Protein AF-A0A2V9S7G9-F1 (afdb_monomer_lite)

Structure (mmCIF, N/CA/C/O backbone):
data_AF-A0A2V9S7G9-F1
#
_entry.id   AF-A0A2V9S7G9-F1
#
loop_
_atom_site.group_PDB
_atom_site.id
_atom_site.type_symbol
_atom_site.label_atom_id
_atom_site.label_alt_id
_atom_site.label_comp_id
_atom_site.label_asym_id
_atom_site.label_entity_id
_atom_site.label_seq_id
_atom_site.pdbx_PDB_ins_code
_atom_site.Cartn_x
_atom_site.Cartn_y
_atom_site.Cartn_z
_atom_site.occupancy
_atom_site.B_iso_or_equiv
_atom_site.auth_seq_id
_atom_site.auth_comp_id
_atom_site.auth_asym_id
_atom_site.auth_atom_id
_atom_site.pdbx_PDB_model_num
ATOM 1 N N . GLU A 1 1 ? 4.880 -32.134 -18.375 1.00 62.53 1 GLU A N 1
ATOM 2 C CA . GLU A 1 1 ? 4.386 -30.963 -19.130 1.00 62.53 1 GLU A CA 1
ATOM 3 C C . GLU A 1 1 ? 4.953 -29.686 -18.519 1.00 62.53 1 GLU A C 1
ATOM 5 O O . GLU A 1 1 ? 5.343 -29.713 -17.354 1.00 62.53 1 GLU A O 1
ATOM 10 N N . TYR A 1 2 ? 5.087 -28.611 -19.299 1.00 68.75 2 TYR A N 1
ATOM 11 C CA . TYR A 1 2 ? 5.569 -27.318 -18.802 1.00 68.75 2 TYR A CA 1
ATOM 12 C C . TYR A 1 2 ? 4.401 -26.514 -18.215 1.00 68.75 2 TYR A C 1
ATOM 14 O O . TYR A 1 2 ? 3.327 -26.482 -18.812 1.00 68.75 2 TYR A O 1
ATOM 22 N N . ASN A 1 3 ? 4.632 -25.828 -17.090 1.00 79.62 3 ASN A N 1
ATOM 23 C CA . ASN A 1 3 ? 3.613 -25.000 -16.421 1.00 79.62 3 ASN A CA 1
ATOM 24 C C . ASN A 1 3 ? 3.868 -23.489 -16.535 1.00 79.62 3 ASN A C 1
ATOM 26 O O . ASN A 1 3 ? 3.067 -22.678 -16.076 1.00 79.62 3 ASN A O 1
ATOM 30 N N . ILE A 1 4 ? 4.994 -23.104 -17.138 1.00 86.56 4 ILE A N 1
ATOM 31 C CA . ILE A 1 4 ? 5.399 -21.713 -17.329 1.00 86.56 4 ILE A CA 1
ATOM 32 C C . ILE A 1 4 ? 6.191 -21.573 -18.630 1.00 86.56 4 ILE A C 1
ATOM 34 O O . ILE A 1 4 ? 6.988 -22.451 -18.967 1.00 86.56 4 ILE A O 1
ATOM 38 N N . VAL A 1 5 ? 5.982 -20.472 -19.350 1.00 89.88 5 VAL A N 1
ATOM 39 C CA . VAL A 1 5 ? 6.767 -20.091 -20.531 1.00 89.88 5 VAL A CA 1
ATOM 40 C C . VAL A 1 5 ? 7.162 -18.620 -20.436 1.00 89.88 5 VAL A C 1
ATOM 42 O O . VAL A 1 5 ? 6.382 -17.787 -19.972 1.00 89.88 5 VAL A O 1
ATOM 45 N N . ARG A 1 6 ? 8.385 -18.312 -20.871 1.00 91.88 6 ARG A N 1
ATOM 46 C CA . ARG A 1 6 ? 8.912 -16.950 -20.986 1.00 91.88 6 ARG A CA 1
ATOM 47 C C . ARG A 1 6 ? 9.030 -16.588 -22.461 1.00 91.88 6 ARG A C 1
ATOM 49 O O . ARG A 1 6 ? 9.593 -17.353 -23.241 1.00 91.88 6 ARG A O 1
ATOM 56 N N . LEU A 1 7 ? 8.505 -15.429 -22.823 1.00 89.50 7 LEU A N 1
ATOM 57 C CA . LEU A 1 7 ? 8.557 -14.851 -24.158 1.00 89.50 7 LEU A CA 1
ATOM 58 C C . LEU A 1 7 ? 9.342 -13.548 -24.065 1.00 89.50 7 LEU A C 1
ATOM 60 O O . LEU A 1 7 ? 8.926 -12.642 -23.353 1.00 89.50 7 LEU A O 1
ATOM 64 N N . ASN A 1 8 ? 10.449 -13.448 -24.790 1.00 90.44 8 ASN A N 1
ATOM 65 C CA . ASN A 1 8 ? 11.248 -12.232 -24.862 1.00 90.44 8 ASN A CA 1
ATOM 66 C C . ASN A 1 8 ? 11.340 -11.783 -26.320 1.00 90.44 8 ASN A C 1
ATOM 68 O O . ASN A 1 8 ? 11.652 -12.596 -27.192 1.00 90.44 8 ASN A O 1
ATOM 72 N N . GLY A 1 9 ? 11.036 -10.517 -26.591 1.00 86.44 9 GLY A N 1
ATOM 73 C CA . GLY A 1 9 ? 11.114 -9.979 -27.944 1.00 86.44 9 GLY A CA 1
ATOM 74 C C . GLY A 1 9 ? 10.253 -8.743 -28.158 1.00 86.44 9 GLY A C 1
ATOM 75 O O . GLY A 1 9 ? 10.001 -7.969 -27.241 1.00 86.44 9 GLY A O 1
ATOM 76 N N . THR A 1 10 ? 9.815 -8.558 -29.399 1.00 80.12 10 THR A N 1
ATOM 77 C CA . THR A 1 10 ? 8.958 -7.452 -29.842 1.00 80.12 10 THR A CA 1
ATOM 78 C C . THR A 1 10 ? 7.875 -7.983 -30.789 1.00 80.12 10 THR A C 1
ATOM 80 O O . THR A 1 10 ? 7.996 -9.098 -31.306 1.00 80.12 10 THR A O 1
ATOM 83 N N . TYR A 1 11 ? 6.794 -7.229 -31.002 1.00 70.00 11 TYR A N 1
ATOM 84 C CA . TYR A 1 11 ? 5.688 -7.655 -31.866 1.00 70.00 11 TYR A CA 1
ATOM 85 C C . TYR A 1 11 ? 6.054 -7.517 -33.354 1.00 70.00 11 TYR A C 1
ATOM 87 O O . TYR A 1 11 ? 6.508 -6.466 -33.803 1.00 70.00 11 TYR A O 1
ATOM 95 N N . ALA A 1 12 ? 5.848 -8.578 -34.142 1.00 66.50 12 ALA A N 1
ATOM 96 C CA . ALA A 1 12 ? 6.227 -8.617 -35.554 1.00 66.50 12 ALA A CA 1
ATOM 97 C C . ALA A 1 12 ? 5.113 -8.115 -36.486 1.00 66.50 12 ALA A C 1
ATOM 99 O O . ALA A 1 12 ? 4.269 -8.851 -36.984 1.00 66.50 12 ALA A O 1
ATOM 100 N N . THR A 1 13 ? 5.147 -6.826 -36.752 1.00 57.75 13 THR A N 1
ATOM 101 C CA . THR A 1 13 ? 5.122 -6.152 -38.060 1.00 57.75 13 THR A CA 1
ATOM 102 C C . THR A 1 13 ? 5.370 -4.711 -37.664 1.00 57.75 13 THR A C 1
ATOM 104 O O . THR A 1 13 ? 4.805 -4.270 -36.672 1.00 57.75 13 THR A O 1
ATOM 107 N N . ARG A 1 14 ? 6.249 -3.992 -38.360 1.00 59.88 14 ARG A N 1
ATOM 108 C CA . ARG A 1 14 ? 6.517 -2.580 -38.070 1.00 59.88 14 ARG A CA 1
ATOM 109 C C . ARG A 1 14 ? 5.707 -1.728 -39.047 1.00 59.88 14 ARG A C 1
ATOM 111 O O . ARG A 1 14 ? 6.259 -1.384 -40.096 1.00 59.88 14 ARG A O 1
ATOM 118 N N . PRO A 1 15 ? 4.416 -1.409 -38.804 1.00 63.97 15 PRO A N 1
ATOM 119 C CA . PRO A 1 15 ? 3.785 -0.315 -39.510 1.00 63.97 15 PRO A CA 1
ATOM 120 C C . PRO A 1 15 ? 4.697 0.911 -39.490 1.00 63.97 15 PRO A C 1
ATOM 122 O O . PRO A 1 15 ? 5.385 1.203 -38.508 1.00 63.97 15 PRO A O 1
ATOM 125 N N . LYS A 1 16 ? 4.755 1.613 -40.621 1.00 64.56 16 LYS A N 1
ATOM 126 C CA . LYS A 1 16 ? 5.450 2.898 -40.674 1.00 64.56 16 LYS A CA 1
ATOM 127 C C . LYS A 1 16 ? 4.784 3.830 -39.654 1.00 64.56 16 LYS A C 1
ATOM 129 O O . LYS A 1 16 ? 3.563 3.943 -39.657 1.00 64.56 16 LYS A O 1
ATOM 134 N N . ASN A 1 17 ? 5.596 4.500 -38.835 1.00 66.94 17 ASN A N 1
ATOM 135 C CA . ASN A 1 17 ? 5.190 5.501 -37.837 1.00 66.94 17 ASN A CA 1
ATOM 136 C C . ASN A 1 17 ? 4.472 4.984 -36.573 1.00 66.94 17 ASN A C 1
ATOM 138 O O . ASN A 1 17 ? 3.795 5.772 -35.922 1.00 66.94 17 ASN A O 1
ATOM 142 N N . SER A 1 18 ? 4.608 3.710 -36.196 1.00 64.38 18 SER A N 1
ATOM 143 C CA . SER A 1 18 ? 4.144 3.237 -34.882 1.00 64.38 18 SER A CA 1
ATOM 144 C C . SER A 1 18 ? 5.297 3.052 -33.894 1.00 64.38 18 SER A C 1
ATOM 146 O O . SER A 1 18 ? 6.396 2.639 -34.274 1.00 64.38 18 SER A O 1
ATOM 148 N N . GLU A 1 19 ? 5.024 3.354 -32.627 1.00 64.19 19 GLU A N 1
ATOM 149 C CA . GLU A 1 19 ? 5.900 3.058 -31.495 1.00 64.19 19 GLU A CA 1
ATOM 150 C C . GLU A 1 19 ? 5.822 1.562 -31.158 1.00 64.19 19 GLU A C 1
ATOM 152 O O . GLU A 1 19 ? 4.750 0.956 -31.203 1.00 64.19 19 GLU A O 1
ATOM 157 N N . PHE A 1 20 ? 6.965 0.962 -30.833 1.00 72.31 20 PHE A N 1
ATOM 158 C CA . PHE A 1 20 ? 7.065 -0.407 -30.334 1.00 72.31 20 PHE A CA 1
ATOM 159 C C . PHE A 1 20 ? 7.944 -0.400 -29.101 1.00 72.31 20 PHE A C 1
ATOM 161 O O . PHE A 1 20 ? 8.762 0.495 -28.930 1.00 72.31 20 PHE A O 1
ATOM 168 N N . PHE A 1 21 ? 7.775 -1.416 -28.272 1.00 76.31 21 PHE A N 1
ATOM 169 C CA . PHE A 1 21 ? 8.611 -1.629 -27.106 1.00 76.31 21 PHE A CA 1
ATOM 170 C C . PHE A 1 21 ? 9.072 -3.077 -27.060 1.00 76.31 21 PHE A C 1
ATOM 172 O O . PHE A 1 21 ? 8.410 -3.990 -27.581 1.00 76.31 21 PHE A O 1
ATOM 179 N N . HIS A 1 22 ? 10.218 -3.287 -26.427 1.00 87.94 22 HIS A N 1
ATOM 180 C CA . HIS A 1 22 ? 10.659 -4.617 -26.054 1.00 87.94 22 HIS A CA 1
ATOM 181 C C . HIS A 1 22 ? 9.822 -5.114 -24.881 1.00 87.94 22 HIS A C 1
ATOM 183 O O . HIS A 1 22 ? 9.494 -4.353 -23.972 1.00 87.94 22 HIS A O 1
ATOM 189 N N . MET A 1 23 ? 9.471 -6.399 -24.901 1.00 90.38 23 MET A N 1
ATOM 190 C CA . MET A 1 23 ? 8.734 -7.036 -23.818 1.00 90.38 23 MET A CA 1
ATOM 191 C C . MET A 1 23 ? 9.376 -8.349 -23.378 1.00 90.38 23 MET A C 1
ATOM 193 O O . MET A 1 23 ? 9.904 -9.122 -24.182 1.00 90.38 23 MET A O 1
ATOM 197 N N . ASP A 1 24 ? 9.263 -8.616 -22.084 1.00 92.56 24 ASP A N 1
ATOM 198 C CA . ASP A 1 24 ? 9.551 -9.889 -21.443 1.00 92.56 24 ASP A CA 1
ATOM 199 C C . ASP A 1 24 ? 8.299 -10.354 -20.690 1.00 92.56 24 ASP A C 1
ATOM 201 O O . ASP A 1 24 ? 7.906 -9.775 -19.676 1.00 92.56 24 ASP A O 1
ATOM 205 N N . SER A 1 25 ? 7.627 -11.371 -21.227 1.00 92.06 25 SER A N 1
ATOM 206 C CA . SER A 1 25 ? 6.336 -11.861 -20.749 1.00 92.06 25 SER A CA 1
ATOM 207 C C . SER A 1 25 ? 6.447 -13.279 -20.205 1.00 92.06 25 SER A C 1
ATOM 209 O O . SER A 1 25 ? 6.909 -14.196 -20.882 1.00 92.06 25 SER A O 1
ATOM 211 N N . TRP A 1 26 ? 5.944 -13.470 -18.992 1.00 92.12 26 TRP A N 1
ATOM 212 C CA . TRP A 1 26 ? 5.777 -14.767 -18.354 1.00 92.12 26 TRP A CA 1
ATOM 213 C C . TRP A 1 26 ? 4.311 -15.189 -18.437 1.00 92.12 26 TRP A C 1
ATOM 215 O O . TRP A 1 26 ? 3.419 -14.487 -17.944 1.00 92.12 26 TRP A O 1
ATOM 225 N N . ARG A 1 27 ? 4.065 -16.354 -19.044 1.00 91.06 27 ARG A N 1
ATOM 226 C CA . ARG A 1 27 ? 2.737 -16.971 -19.128 1.00 91.06 27 ARG A CA 1
ATOM 227 C C . ARG A 1 27 ? 2.682 -18.248 -18.307 1.00 91.06 27 ARG A C 1
ATOM 229 O O . ARG A 1 27 ? 3.619 -19.046 -18.332 1.00 91.06 27 ARG A O 1
ATOM 236 N N . LEU A 1 28 ? 1.572 -18.434 -17.609 1.00 88.62 28 LEU A N 1
ATOM 237 C CA . LEU A 1 28 ? 1.321 -19.551 -16.711 1.00 88.62 28 LEU A CA 1
ATOM 238 C C . LEU A 1 28 ? 0.267 -20.475 -17.326 1.00 88.62 28 LEU A C 1
ATOM 240 O O . LEU A 1 28 ? -0.741 -20.010 -17.859 1.00 88.62 28 LEU A O 1
ATOM 244 N N . ASN A 1 29 ? 0.504 -21.781 -17.244 1.00 84.94 29 ASN A N 1
ATOM 245 C CA . ASN A 1 29 ? -0.485 -22.802 -17.579 1.00 84.94 29 ASN A CA 1
ATOM 246 C C . ASN A 1 29 ? -1.277 -23.123 -16.305 1.00 84.94 29 ASN A C 1
ATOM 248 O O . ASN A 1 29 ? -0.891 -23.997 -15.529 1.00 84.94 29 ASN A O 1
ATOM 252 N N . LEU A 1 30 ? -2.302 -22.314 -16.028 1.00 74.50 30 LEU A N 1
ATOM 253 C CA . LEU A 1 30 ? -3.080 -22.394 -14.784 1.00 74.50 30 LEU A CA 1
ATOM 254 C C . LEU A 1 30 ? -4.239 -23.398 -14.893 1.00 74.50 30 LEU A C 1
ATOM 256 O O . LEU A 1 30 ? -4.634 -23.982 -13.886 1.00 74.50 30 LEU A O 1
ATOM 260 N N . ILE A 1 31 ? -4.714 -23.651 -16.118 1.00 76.81 31 ILE A N 1
ATOM 261 C CA . ILE A 1 31 ? -5.686 -24.694 -16.468 1.00 76.81 31 ILE A CA 1
ATOM 262 C C . ILE A 1 31 ? -5.227 -25.427 -17.736 1.00 76.81 31 ILE A C 1
ATOM 264 O O . ILE A 1 31 ? -4.676 -24.779 -18.631 1.00 76.81 31 ILE A O 1
ATOM 268 N N . PRO A 1 32 ? -5.476 -26.746 -17.859 1.00 79.56 32 PRO A N 1
ATOM 269 C CA . PRO A 1 32 ? -5.021 -27.528 -19.005 1.00 79.56 32 PRO A CA 1
ATOM 270 C C . PRO A 1 32 ? -5.396 -26.889 -20.348 1.00 79.56 32 PRO A C 1
ATOM 272 O O . PRO A 1 32 ? -6.565 -26.639 -20.629 1.00 79.56 32 PRO A O 1
ATOM 275 N N . GLY A 1 33 ? -4.389 -26.637 -21.185 1.00 80.44 33 GLY A N 1
ATOM 276 C CA . GLY A 1 33 ? -4.569 -26.112 -22.540 1.00 80.44 33 GLY A CA 1
ATOM 277 C C . GLY A 1 33 ? -4.603 -24.584 -22.667 1.00 80.44 33 GLY A C 1
ATOM 278 O O . GLY A 1 33 ? -4.588 -24.100 -23.798 1.00 80.44 33 GLY A O 1
ATOM 279 N N . TYR A 1 34 ? -4.571 -23.816 -21.569 1.00 82.56 34 TYR A N 1
ATOM 280 C CA . TYR A 1 34 ? -4.593 -22.348 -21.623 1.00 82.56 34 TYR A CA 1
ATOM 281 C C . TYR A 1 34 ? -3.342 -21.713 -21.011 1.00 82.56 34 TYR A C 1
ATOM 283 O O . TYR A 1 34 ? -3.012 -21.911 -19.844 1.00 82.56 34 TYR A O 1
ATOM 291 N N . TRP A 1 35 ? -2.680 -20.869 -21.805 1.00 87.88 35 TRP A N 1
ATOM 292 C CA . TRP A 1 35 ? -1.496 -20.108 -21.405 1.00 87.88 35 TRP A CA 1
ATOM 293 C C . TRP A 1 35 ? -1.844 -18.645 -21.158 1.00 87.88 35 TRP A C 1
ATOM 295 O O . TRP A 1 35 ? -1.949 -17.846 -22.096 1.00 87.88 35 TRP A O 1
ATOM 305 N N . LEU A 1 36 ? -1.985 -18.293 -19.886 1.00 89.88 36 LEU A N 1
ATOM 306 C CA . LEU A 1 36 ? -2.453 -16.983 -19.450 1.00 89.88 36 LEU A CA 1
ATOM 307 C C . LEU A 1 36 ? -1.267 -16.070 -19.097 1.00 89.88 36 LEU A C 1
ATOM 309 O O . LEU A 1 36 ? -0.348 -16.512 -18.404 1.00 89.88 36 LEU A O 1
ATOM 313 N N . PRO A 1 37 ? -1.228 -14.811 -19.569 1.00 90.75 37 PRO A N 1
ATOM 314 C CA . PRO A 1 37 ? -0.189 -13.864 -19.172 1.00 90.75 37 PRO A CA 1
ATOM 315 C C . PRO A 1 37 ? -0.335 -13.482 -17.696 1.00 90.75 37 PRO A C 1
ATOM 317 O O . PRO A 1 37 ? -1.432 -13.181 -17.244 1.00 90.75 37 PRO A O 1
ATOM 320 N N . ALA A 1 38 ? 0.765 -13.464 -16.946 1.00 90.62 38 ALA A N 1
ATOM 321 C CA . ALA A 1 38 ? 0.744 -13.078 -15.531 1.00 90.62 38 ALA A CA 1
ATOM 322 C C . ALA A 1 38 ? 1.635 -11.865 -15.249 1.00 90.62 38 ALA A C 1
ATOM 324 O O . ALA A 1 38 ? 1.236 -10.941 -14.540 1.00 90.62 38 ALA A O 1
ATOM 325 N N . TYR A 1 39 ? 2.834 -11.854 -15.833 1.00 90.81 39 TYR A N 1
ATOM 326 C CA . TYR A 1 39 ? 3.834 -10.815 -15.609 1.00 90.81 39 TYR A CA 1
ATOM 327 C C . TYR A 1 39 ? 4.402 -10.364 -16.951 1.00 90.81 39 TYR A C 1
ATOM 329 O O . TYR A 1 39 ? 4.847 -11.198 -17.739 1.00 90.81 39 TYR A O 1
ATOM 337 N N . ILE A 1 40 ? 4.379 -9.064 -17.222 1.00 92.62 40 ILE A N 1
ATOM 338 C CA . ILE A 1 40 ? 4.933 -8.481 -18.446 1.00 92.62 40 ILE A CA 1
ATOM 339 C C . ILE A 1 40 ? 5.796 -7.295 -18.042 1.00 92.62 40 ILE A C 1
ATOM 341 O O . ILE A 1 40 ? 5.311 -6.358 -17.413 1.00 92.62 40 ILE A O 1
ATOM 345 N N . TYR A 1 41 ? 7.072 -7.353 -18.385 1.00 93.56 41 TYR A N 1
ATOM 346 C CA . TYR A 1 41 ? 7.965 -6.211 -18.313 1.00 93.56 41 TYR A CA 1
ATOM 347 C C . TYR A 1 41 ? 8.119 -5.624 -19.712 1.00 93.56 41 TYR A C 1
ATOM 349 O O . TYR A 1 41 ? 8.317 -6.385 -20.658 1.00 93.56 41 TYR A O 1
ATOM 357 N N . SER A 1 42 ? 8.046 -4.303 -19.830 1.00 92.00 42 SER A N 1
ATOM 358 C CA . SER A 1 42 ? 8.318 -3.589 -21.077 1.00 92.00 42 SER A CA 1
ATOM 359 C C . SER A 1 42 ? 9.355 -2.501 -20.847 1.00 92.00 42 SER A C 1
ATOM 361 O O . SER A 1 42 ? 9.322 -1.827 -19.818 1.00 92.00 42 SER A O 1
ATOM 363 N N . GLU A 1 43 ? 10.251 -2.314 -21.807 1.00 88.62 43 GLU A N 1
ATOM 364 C CA . GLU A 1 43 ? 11.288 -1.282 -21.764 1.00 88.62 43 GLU A CA 1
ATOM 365 C C . GLU A 1 43 ? 11.576 -0.777 -23.176 1.00 88.62 43 GLU A C 1
ATOM 367 O O . GLU A 1 43 ? 11.573 -1.558 -24.130 1.00 88.62 43 GLU A O 1
ATOM 372 N N . GLU A 1 44 ? 11.807 0.526 -23.295 1.00 86.81 44 GLU A N 1
ATOM 373 C CA . GLU A 1 44 ? 12.238 1.187 -24.527 1.00 86.81 44 GLU A CA 1
ATOM 374 C C . GLU A 1 44 ? 13.142 2.377 -24.176 1.00 86.81 44 GLU A C 1
ATOM 376 O O . GLU A 1 44 ? 12.901 3.052 -23.170 1.00 86.81 44 GLU A O 1
ATOM 381 N N . GLY A 1 45 ? 14.148 2.643 -25.013 1.00 76.88 45 GLY A N 1
ATOM 382 C CA . GLY A 1 45 ? 15.119 3.733 -24.851 1.00 76.88 45 GLY A CA 1
ATOM 383 C C . GLY A 1 45 ? 16.402 3.350 -24.099 1.00 76.88 45 GLY A C 1
ATOM 384 O O . GLY A 1 45 ? 16.475 2.333 -23.410 1.00 76.88 45 GLY A O 1
ATOM 385 N N . ASP A 1 46 ? 17.438 4.173 -24.248 1.00 74.75 46 ASP A N 1
ATOM 386 C CA . ASP A 1 46 ? 18.728 4.063 -23.575 1.00 74.75 46 ASP A CA 1
ATOM 387 C C . ASP A 1 46 ? 18.752 4.923 -22.301 1.00 74.75 46 ASP A C 1
ATOM 389 O O . ASP A 1 46 ? 18.528 6.134 -22.306 1.00 74.75 46 ASP A O 1
ATOM 393 N N . PHE A 1 47 ? 19.067 4.276 -21.180 1.00 74.75 47 PHE A N 1
ATOM 394 C CA . PHE A 1 47 ? 19.203 4.904 -19.864 1.00 74.75 47 PHE A CA 1
ATOM 395 C C . PHE A 1 47 ? 20.667 5.241 -19.525 1.00 74.75 47 PHE A C 1
ATOM 397 O O . PHE A 1 47 ? 21.019 5.377 -18.346 1.00 74.75 47 PHE A O 1
ATOM 404 N N . SER A 1 48 ? 21.548 5.292 -20.527 1.00 73.81 48 SER A N 1
ATOM 405 C CA . SER A 1 48 ? 22.950 5.678 -20.388 1.00 73.81 48 SER A CA 1
ATOM 406 C C . SER A 1 48 ? 23.138 7.202 -20.351 1.00 73.81 48 SER A C 1
ATOM 408 O O . SER A 1 48 ? 22.314 7.991 -20.820 1.00 73.81 48 SER A O 1
ATOM 410 N N . TYR A 1 49 ? 24.239 7.647 -19.741 1.00 68.69 49 TYR A N 1
ATOM 411 C CA . TYR A 1 49 ? 24.559 9.070 -19.662 1.00 68.69 49 TYR A CA 1
ATOM 412 C C . TYR A 1 49 ? 24.838 9.638 -21.062 1.00 68.69 49 TYR A C 1
ATOM 414 O O . TYR A 1 49 ? 25.755 9.187 -21.744 1.00 68.69 49 TYR A O 1
ATOM 422 N N . GLY A 1 50 ? 24.078 10.661 -21.465 1.00 68.38 50 GLY A N 1
ATOM 423 C CA . GLY A 1 50 ? 24.210 11.304 -22.777 1.00 68.38 50 GLY A CA 1
ATOM 424 C C . GLY A 1 50 ? 23.323 10.712 -23.877 1.00 68.38 50 GLY A C 1
ATOM 425 O O . GLY A 1 50 ? 23.413 11.175 -25.018 1.00 68.38 50 GLY A O 1
ATOM 426 N N . ALA A 1 51 ? 22.459 9.742 -23.550 1.00 72.69 51 ALA A N 1
ATOM 427 C CA . ALA A 1 51 ? 21.426 9.255 -24.456 1.00 72.69 51 ALA A CA 1
ATOM 428 C C . ALA A 1 51 ? 20.507 10.405 -24.910 1.00 72.69 51 ALA A C 1
ATOM 430 O O . ALA A 1 51 ? 20.156 11.296 -24.133 1.00 72.69 51 ALA A O 1
ATOM 431 N N . LYS A 1 52 ? 20.149 10.402 -26.199 1.00 73.19 52 LYS A N 1
ATOM 432 C CA . LYS A 1 52 ? 19.303 11.429 -26.836 1.00 73.19 52 LYS A CA 1
ATOM 433 C C . LYS A 1 52 ? 17.918 10.901 -27.200 1.00 73.19 52 LYS A C 1
ATOM 435 O O . LYS A 1 52 ? 17.239 11.516 -28.023 1.00 73.19 52 LYS A O 1
ATOM 440 N N . ASP A 1 53 ? 17.529 9.757 -26.642 1.00 69.69 53 ASP A N 1
ATOM 441 C CA . ASP A 1 53 ? 16.239 9.161 -26.952 1.00 69.69 53 ASP A CA 1
ATOM 442 C C . ASP A 1 53 ? 15.115 10.110 -26.565 1.00 69.69 53 ASP A C 1
ATOM 444 O O . ASP A 1 53 ? 15.070 10.671 -25.470 1.00 69.69 53 ASP A O 1
ATOM 448 N N . THR A 1 54 ? 14.202 10.309 -27.510 1.00 64.81 54 THR A N 1
ATOM 449 C CA . THR A 1 54 ? 13.047 11.187 -27.332 1.00 64.81 54 THR A CA 1
ATOM 450 C C . THR A 1 54 ? 12.007 10.577 -26.393 1.00 64.81 54 THR A C 1
ATOM 452 O O . THR A 1 54 ? 11.170 11.306 -25.869 1.00 64.81 54 THR A O 1
ATOM 455 N N . MET A 1 55 ? 12.063 9.257 -26.176 1.00 68.75 55 MET A N 1
ATOM 456 C CA . MET A 1 55 ? 11.230 8.516 -25.234 1.00 68.75 55 MET A CA 1
ATOM 457 C C . MET A 1 55 ? 12.041 7.370 -24.619 1.00 68.75 55 MET A C 1
ATOM 459 O O . MET A 1 55 ? 12.554 6.524 -25.345 1.00 68.75 55 MET A O 1
ATOM 463 N N . ALA A 1 56 ? 12.132 7.341 -23.288 1.00 80.88 56 ALA A N 1
ATOM 464 C CA . ALA A 1 56 ? 12.695 6.229 -22.532 1.00 80.88 56 ALA A CA 1
ATOM 465 C C . ALA A 1 56 ? 11.736 5.866 -21.395 1.00 80.88 56 ALA A C 1
ATOM 467 O O . ALA A 1 56 ? 11.354 6.736 -20.607 1.00 80.88 56 ALA A O 1
ATOM 468 N N . PHE A 1 57 ? 11.312 4.606 -21.315 1.00 85.81 57 PHE A N 1
ATOM 469 C CA . PHE A 1 57 ? 10.382 4.162 -20.279 1.00 85.81 57 PHE A CA 1
ATOM 470 C C . PHE A 1 57 ? 10.605 2.710 -19.871 1.00 85.81 57 PHE A C 1
ATOM 472 O O . PHE A 1 57 ? 11.135 1.891 -20.619 1.00 85.81 57 PHE A O 1
ATOM 479 N N . LYS A 1 58 ? 10.136 2.399 -18.664 1.00 89.31 58 LYS A N 1
ATOM 480 C CA . LYS A 1 58 ? 9.989 1.040 -18.152 1.00 89.31 58 LYS A CA 1
ATOM 481 C C . LYS A 1 58 ? 8.563 0.864 -17.667 1.00 89.31 58 LYS A C 1
ATOM 483 O O . LYS A 1 58 ? 7.988 1.791 -17.097 1.00 89.31 58 LYS A O 1
ATOM 488 N N . ALA A 1 59 ? 8.003 -0.320 -17.854 1.00 90.12 59 ALA A N 1
ATOM 489 C CA . ALA A 1 59 ? 6.666 -0.645 -17.389 1.00 90.12 59 ALA A CA 1
ATOM 490 C C . ALA A 1 59 ? 6.593 -2.076 -16.858 1.00 90.12 59 ALA A C 1
ATOM 492 O O . ALA A 1 59 ? 7.243 -2.993 -17.359 1.00 90.12 59 ALA A O 1
ATOM 493 N N . GLN A 1 60 ? 5.746 -2.259 -15.851 1.00 91.50 60 GLN A N 1
ATOM 494 C CA . GLN A 1 60 ? 5.318 -3.562 -15.366 1.00 91.50 60 GLN A CA 1
ATOM 495 C C . GLN A 1 60 ? 3.807 -3.678 -15.549 1.00 91.50 60 GLN A C 1
ATOM 497 O O . GLN A 1 60 ? 3.050 -2.859 -15.030 1.00 91.50 60 GLN A O 1
ATOM 502 N N . THR A 1 61 ? 3.360 -4.736 -16.215 1.00 92.06 61 THR A N 1
ATOM 503 C CA . THR A 1 61 ? 1.956 -5.143 -16.252 1.00 92.06 61 THR A CA 1
ATOM 504 C C . THR A 1 61 ? 1.802 -6.452 -15.492 1.00 92.06 61 THR A C 1
ATOM 506 O O . THR A 1 61 ? 2.543 -7.416 -15.710 1.00 92.06 61 THR A O 1
ATOM 509 N N . ARG A 1 62 ? 0.827 -6.482 -14.586 1.00 92.00 62 ARG A N 1
ATOM 510 C CA . ARG A 1 62 ? 0.403 -7.679 -13.859 1.00 92.00 62 ARG A CA 1
ATOM 511 C C . ARG A 1 62 ? -1.056 -7.932 -14.193 1.00 92.00 62 ARG A C 1
ATOM 513 O O . ARG A 1 62 ? -1.831 -6.983 -14.231 1.00 92.00 62 ARG A O 1
ATOM 520 N N . ILE A 1 63 ? -1.402 -9.188 -14.440 1.00 93.06 63 ILE A N 1
ATOM 521 C CA . ILE A 1 63 ? -2.774 -9.608 -14.734 1.00 93.06 63 ILE A CA 1
ATOM 522 C C . ILE A 1 63 ? -3.129 -10.712 -13.742 1.00 93.06 63 ILE A C 1
ATOM 524 O O . ILE A 1 63 ? -2.325 -11.619 -13.521 1.00 93.06 63 ILE A O 1
ATOM 528 N N . TRP A 1 64 ? -4.296 -10.590 -13.119 1.00 93.31 64 TRP A N 1
ATOM 529 C CA . TRP A 1 64 ? -4.816 -11.486 -12.088 1.00 93.31 64 TRP A CA 1
ATOM 530 C C . TRP A 1 64 ? -6.344 -11.568 -12.196 1.00 93.31 64 TRP A C 1
ATOM 532 O O . TRP A 1 64 ? -6.918 -10.996 -13.126 1.00 93.31 64 TRP A O 1
ATOM 542 N N . GLY A 1 65 ? -6.990 -12.289 -11.282 1.00 91.38 65 GLY A N 1
ATOM 543 C CA . GLY A 1 65 ? -8.434 -12.496 -11.292 1.00 91.38 65 GLY A CA 1
ATOM 544 C C . GLY A 1 65 ? -8.887 -13.562 -12.287 1.00 91.38 65 GLY A C 1
ATOM 545 O O . GLY A 1 65 ? -10.015 -13.514 -12.774 1.00 91.38 65 GLY A O 1
ATOM 546 N N . TYR A 1 66 ? -8.018 -14.521 -12.631 1.00 90.62 66 TYR A N 1
ATOM 547 C CA . TYR A 1 66 ? -8.389 -15.596 -13.560 1.00 90.62 66 TYR A CA 1
ATOM 548 C C . TYR A 1 66 ? -9.392 -16.596 -12.961 1.00 90.62 66 TYR A C 1
ATOM 550 O O . TYR A 1 66 ? -10.142 -17.211 -13.716 1.00 90.62 66 TYR A O 1
ATOM 558 N N . ASP A 1 67 ? -9.428 -16.733 -11.634 1.00 87.75 67 ASP A N 1
ATOM 559 C CA . ASP A 1 67 ? -10.401 -17.530 -10.877 1.00 87.75 67 ASP A CA 1
ATOM 560 C C . ASP A 1 67 ? -10.945 -16.703 -9.708 1.00 87.75 67 ASP A C 1
ATOM 562 O O . ASP A 1 67 ? -10.746 -17.023 -8.533 1.00 87.75 67 ASP A O 1
ATOM 566 N N . LEU A 1 68 ? -11.613 -15.591 -10.043 1.00 82.69 68 LEU A N 1
ATOM 567 C CA . LEU A 1 68 ? -12.359 -14.796 -9.070 1.00 82.69 68 LEU A CA 1
ATOM 568 C C . LEU A 1 68 ? -13.478 -15.651 -8.478 1.00 82.69 68 LEU A C 1
ATOM 570 O O . LEU A 1 68 ? -14.579 -15.761 -9.024 1.00 82.69 68 LEU A O 1
ATOM 574 N N . LYS A 1 69 ? -13.188 -16.263 -7.331 1.00 69.31 69 LYS A N 1
ATOM 575 C CA . LYS A 1 69 ? -14.188 -16.960 -6.535 1.00 69.31 69 LYS A CA 1
ATOM 576 C C . LYS A 1 69 ? -15.158 -15.924 -5.994 1.00 69.31 69 LYS A C 1
ATOM 578 O O . LYS A 1 69 ? -14.838 -15.220 -5.040 1.00 69.31 69 LYS A O 1
ATOM 583 N N . LYS A 1 70 ? -16.347 -15.839 -6.591 1.00 63.84 70 LYS A N 1
ATOM 584 C CA . LYS A 1 70 ? -17.467 -15.141 -5.958 1.00 63.84 70 LYS A CA 1
ATOM 585 C C . LYS A 1 70 ? -17.772 -15.889 -4.668 1.00 63.84 70 LYS A C 1
ATOM 587 O O . LYS A 1 70 ? -18.126 -17.065 -4.725 1.00 63.84 70 LYS A O 1
ATOM 592 N N . ASN A 1 71 ? -17.579 -15.243 -3.522 1.00 56.19 71 ASN A N 1
ATOM 593 C CA . ASN A 1 71 ? -17.975 -15.839 -2.252 1.00 56.19 71 ASN A CA 1
ATOM 594 C C . ASN A 1 71 ? -19.478 -16.164 -2.326 1.00 56.19 71 ASN A C 1
ATOM 596 O O . ASN A 1 71 ? -20.298 -15.288 -2.590 1.00 56.19 71 ASN A O 1
ATOM 600 N N . GLU A 1 72 ? -19.849 -17.432 -2.129 1.00 47.75 72 GLU A N 1
ATOM 601 C CA . GLU A 1 72 ? -21.248 -17.888 -2.212 1.00 47.75 72 GLU A CA 1
ATOM 602 C C . GLU A 1 72 ? -22.122 -17.376 -1.046 1.00 47.75 72 GLU A C 1
ATOM 604 O O . GLU A 1 72 ? -23.334 -17.585 -1.048 1.00 47.75 72 GLU A O 1
ATOM 609 N N . GLN A 1 73 ? -21.545 -16.653 -0.076 1.00 49.75 73 GLN A N 1
ATOM 610 C CA . GLN A 1 73 ? -22.262 -16.121 1.091 1.00 49.75 73 GLN A CA 1
ATOM 611 C C . GLN A 1 73 ? -23.343 -15.091 0.727 1.00 49.75 73 GLN A C 1
ATOM 613 O O . GLN A 1 73 ? -24.385 -15.050 1.377 1.00 49.75 73 GLN A O 1
ATOM 618 N N . GLY A 1 74 ? -23.194 -14.343 -0.373 1.00 45.97 74 GLY A N 1
ATOM 619 C CA . GLY A 1 74 ? -24.263 -13.467 -0.877 1.00 45.97 74 GLY A CA 1
ATOM 620 C C . GLY A 1 74 ? -25.548 -14.206 -1.299 1.00 45.97 74 GLY A C 1
ATOM 621 O O . GLY A 1 74 ? -26.612 -13.592 -1.398 1.00 45.97 74 GLY A O 1
ATOM 622 N N . GLY A 1 75 ? -25.479 -15.525 -1.526 1.00 39.88 75 GLY A N 1
ATOM 623 C CA . GLY A 1 75 ? -26.623 -16.375 -1.869 1.00 39.88 75 GLY A CA 1
ATOM 624 C C . GLY A 1 75 ? -27.466 -16.827 -0.670 1.00 39.88 75 GLY A C 1
ATOM 625 O O . GLY A 1 75 ? -28.628 -17.193 -0.856 1.00 39.88 75 GLY A O 1
ATOM 626 N N . GLU A 1 76 ? -26.950 -16.755 0.560 1.00 42.50 76 GLU A N 1
ATOM 627 C CA . GLU A 1 76 ? -27.662 -17.264 1.745 1.00 42.50 76 GLU A CA 1
ATOM 628 C C . GLU A 1 76 ? -28.936 -16.463 2.066 1.00 42.50 76 GLU A C 1
ATOM 630 O O . GLU A 1 76 ? -29.926 -17.028 2.527 1.00 42.50 76 GLU A O 1
ATOM 635 N N . LEU A 1 77 ? -28.991 -15.175 1.707 1.00 46.00 77 LEU A N 1
ATOM 636 C CA . LEU A 1 77 ? -30.203 -14.357 1.858 1.00 46.00 77 LEU A CA 1
ATOM 637 C C . LEU A 1 77 ? -31.304 -14.680 0.832 1.00 46.00 77 LEU A C 1
ATOM 639 O O . LEU A 1 77 ? -32.463 -14.343 1.063 1.00 46.00 77 LEU A O 1
ATOM 643 N N . THR A 1 78 ? -30.981 -15.345 -0.283 1.00 42.41 78 THR A N 1
ATOM 644 C CA . THR A 1 78 ? -31.977 -15.758 -1.298 1.00 42.41 78 THR A CA 1
ATOM 645 C C . THR A 1 78 ? -32.436 -17.210 -1.145 1.00 42.41 78 THR A C 1
ATOM 647 O O . THR A 1 78 ? -33.377 -17.621 -1.824 1.00 42.41 78 THR A O 1
ATOM 650 N N . GLN A 1 79 ? -31.845 -17.974 -0.218 1.00 36.44 79 GLN A N 1
ATOM 651 C CA . GLN A 1 79 ? -32.207 -19.368 0.067 1.00 36.44 79 GLN A CA 1
ATOM 652 C C . GLN A 1 79 ? -32.719 -19.609 1.493 1.00 36.44 79 GLN A C 1
ATOM 654 O O . GLN A 1 79 ? -32.632 -20.726 2.002 1.00 36.44 79 GLN A O 1
ATOM 659 N N . ILE A 1 80 ? -33.370 -18.625 2.120 1.00 42.06 80 ILE A N 1
ATOM 660 C CA . ILE A 1 80 ? -34.249 -18.938 3.254 1.00 42.06 80 ILE A CA 1
ATOM 661 C C . ILE A 1 80 ? -35.503 -19.632 2.695 1.00 42.06 80 ILE A C 1
ATOM 663 O O . ILE A 1 80 ? -36.536 -19.009 2.451 1.00 42.06 80 ILE A O 1
ATOM 667 N N . ARG A 1 81 ? -35.421 -20.948 2.460 1.00 45.16 81 ARG A N 1
ATOM 668 C CA . ARG A 1 81 ? -36.617 -21.792 2.386 1.00 45.16 81 ARG A CA 1
ATOM 669 C C . ARG A 1 81 ? -37.185 -21.878 3.795 1.00 45.16 81 ARG A C 1
ATOM 671 O O . ARG A 1 81 ? -36.613 -22.526 4.666 1.00 45.16 81 ARG A O 1
ATOM 678 N N . VAL A 1 82 ? -38.303 -21.193 4.005 1.00 46.38 82 VAL A N 1
ATOM 679 C CA . VAL A 1 82 ? -39.082 -21.232 5.244 1.00 46.38 82 VAL A CA 1
ATOM 680 C C . VAL A 1 82 ? -39.834 -22.563 5.308 1.00 46.38 82 VAL A C 1
ATOM 682 O O . VAL A 1 82 ? -41.047 -22.597 5.178 1.00 46.38 82 VAL A O 1
ATOM 685 N N . ASP A 1 83 ? -39.114 -23.669 5.481 1.00 43.16 83 ASP A N 1
ATOM 686 C CA . ASP A 1 83 ? -39.717 -24.963 5.788 1.00 43.16 83 ASP A CA 1
ATOM 687 C C . ASP A 1 83 ? -39.083 -25.496 7.077 1.00 43.16 83 ASP A C 1
ATOM 689 O O . ASP A 1 83 ? -37.996 -26.069 7.092 1.00 43.16 83 ASP A O 1
ATOM 693 N N . SER A 1 84 ? -39.813 -25.286 8.178 1.00 46.41 84 SER A N 1
ATOM 694 C CA . SER A 1 84 ? -39.593 -25.811 9.537 1.00 46.41 84 SER A CA 1
ATOM 695 C C . SER A 1 84 ? -38.356 -25.319 10.309 1.00 46.41 84 SER A C 1
ATOM 697 O O . SER A 1 84 ? -37.382 -26.044 10.491 1.00 46.41 84 SER A O 1
ATOM 699 N N . VAL A 1 85 ? -38.451 -24.119 10.897 1.00 46.19 85 VAL A N 1
ATOM 700 C CA . VAL A 1 85 ? -37.555 -23.694 11.988 1.00 46.19 85 VAL A CA 1
ATOM 701 C C . VAL A 1 85 ? -38.143 -24.158 13.323 1.00 46.19 85 VAL A C 1
ATOM 703 O O . VAL A 1 85 ? -39.197 -23.684 13.744 1.00 46.19 85 VAL A O 1
ATOM 706 N N . LYS A 1 86 ? -37.465 -25.094 13.994 1.00 47.81 86 LYS A N 1
ATOM 707 C CA . LYS A 1 86 ? -37.584 -25.250 15.449 1.00 47.81 86 LYS A CA 1
ATOM 708 C C . LYS A 1 86 ? -36.684 -24.194 16.077 1.00 47.81 86 LYS A C 1
ATOM 710 O O . LYS A 1 86 ? -35.477 -24.216 15.856 1.00 47.81 86 LYS A O 1
ATOM 715 N N . ASP A 1 87 ? -37.284 -23.270 16.815 1.00 44.12 87 ASP A N 1
ATOM 716 C CA . ASP A 1 87 ? -36.553 -22.291 17.611 1.00 44.12 87 ASP A CA 1
ATOM 717 C C . ASP A 1 87 ? -35.864 -23.014 18.779 1.00 44.12 87 ASP A C 1
ATOM 719 O O . ASP A 1 87 ? -36.498 -23.381 19.767 1.00 44.12 87 ASP A O 1
ATOM 723 N N . GLU A 1 88 ? -34.574 -23.303 18.617 1.00 54.00 88 GLU A N 1
ATOM 724 C CA . GLU A 1 88 ? -33.700 -23.796 19.688 1.00 54.00 88 GLU A CA 1
ATOM 725 C C . GLU A 1 88 ? -32.760 -22.688 20.195 1.00 54.00 88 GLU A C 1
ATOM 727 O O . GLU A 1 88 ? -31.677 -22.968 20.708 1.00 54.00 88 GLU A O 1
ATOM 732 N N . SER A 1 89 ? -33.140 -21.411 20.055 1.00 57.12 89 SER A N 1
ATOM 733 C CA . SER A 1 89 ? -32.297 -20.305 20.501 1.00 57.12 89 SER A CA 1
ATOM 734 C C . SER A 1 89 ? -32.689 -19.821 21.903 1.00 57.12 89 SER A C 1
ATOM 736 O O . SER A 1 89 ? -33.703 -19.176 22.127 1.00 57.12 89 SER A O 1
ATOM 738 N N . THR A 1 90 ? -31.828 -20.081 22.890 1.00 55.53 90 THR A N 1
ATOM 739 C CA . THR A 1 90 ? -31.814 -19.347 24.172 1.00 55.53 90 THR A CA 1
ATOM 740 C C . THR A 1 90 ? -31.075 -18.004 24.044 1.00 55.53 90 THR A C 1
ATOM 742 O O . THR A 1 90 ? -30.486 -17.523 25.013 1.00 55.53 90 THR A O 1
ATOM 745 N N . ALA A 1 91 ? -31.010 -17.428 22.840 1.00 63.81 91 ALA A N 1
ATOM 746 C CA . ALA A 1 91 ? -30.262 -16.207 22.571 1.00 63.81 91 ALA A CA 1
ATOM 747 C C . ALA A 1 91 ? -31.129 -14.989 22.914 1.00 63.81 91 ALA A C 1
ATOM 749 O O . ALA A 1 91 ? -32.220 -14.828 22.381 1.00 63.81 91 ALA A O 1
ATOM 750 N N . ALA A 1 92 ? -30.652 -14.143 23.826 1.00 73.94 92 ALA A N 1
ATOM 751 C CA . ALA A 1 92 ? -31.306 -12.873 24.116 1.00 73.94 92 ALA A CA 1
ATOM 752 C C . ALA A 1 92 ? -31.133 -11.901 22.938 1.00 73.94 92 ALA A C 1
ATOM 754 O O . ALA A 1 92 ? -30.068 -11.872 22.313 1.00 73.94 92 ALA A O 1
ATOM 755 N N . ASP A 1 93 ? -32.152 -11.077 22.687 1.00 77.62 93 ASP A N 1
ATOM 756 C CA . ASP A 1 93 ? -32.087 -10.006 21.693 1.00 77.62 93 ASP A CA 1
ATOM 757 C C . ASP A 1 93 ? -30.903 -9.065 21.961 1.00 77.62 93 ASP A C 1
ATOM 759 O O . ASP A 1 93 ? -30.575 -8.737 23.109 1.00 77.62 93 ASP A O 1
ATOM 763 N N . ALA A 1 94 ? -30.265 -8.594 20.888 1.00 81.38 94 ALA A N 1
ATOM 764 C CA . ALA A 1 94 ? -29.197 -7.610 20.994 1.00 81.38 94 ALA A CA 1
ATOM 765 C C . ALA A 1 94 ? -29.741 -6.284 21.553 1.00 81.38 94 ALA A C 1
ATOM 767 O O . ALA A 1 94 ? -30.748 -5.753 21.082 1.00 81.38 94 ALA A O 1
ATOM 768 N N . SER A 1 95 ? -29.040 -5.697 22.527 1.00 88.75 95 SER A N 1
ATOM 769 C CA . SER A 1 95 ? -29.346 -4.330 22.970 1.00 88.75 95 SER A CA 1
ATOM 770 C C . SER A 1 95 ? -29.153 -3.323 21.821 1.00 88.75 95 SER A C 1
ATOM 772 O O . SER A 1 95 ? -28.344 -3.581 20.926 1.00 88.75 95 SER A O 1
ATOM 774 N N . PRO A 1 96 ? -29.804 -2.142 21.844 1.00 89.19 96 PRO A N 1
ATOM 775 C CA . PRO A 1 96 ? -29.706 -1.166 20.751 1.00 89.19 96 PRO A CA 1
ATOM 776 C C . PRO A 1 96 ? -28.266 -0.814 20.342 1.00 89.19 96 PRO A C 1
ATOM 778 O O . PRO A 1 96 ? -27.952 -0.763 19.157 1.00 89.19 96 PRO A O 1
ATOM 781 N N . LEU A 1 97 ? -27.361 -0.658 21.316 1.00 87.06 97 LEU A N 1
ATOM 782 C CA . LEU A 1 97 ? -25.945 -0.383 21.051 1.00 87.06 97 LEU A CA 1
ATOM 783 C C . LEU A 1 97 ? -25.214 -1.587 20.433 1.00 87.06 97 LEU A C 1
ATOM 785 O O . LEU A 1 97 ? -24.323 -1.416 19.602 1.00 87.06 97 LEU A O 1
ATOM 789 N N . GLN A 1 98 ? -25.554 -2.812 20.843 1.00 85.25 98 GLN A N 1
ATOM 790 C CA . GLN A 1 98 ? -24.994 -4.019 20.230 1.00 85.25 98 GLN A CA 1
ATOM 791 C C . GLN A 1 98 ? -25.485 -4.180 18.789 1.00 85.25 98 GLN A C 1
ATOM 793 O O . GLN A 1 98 ? -24.671 -4.475 17.917 1.00 85.25 98 GLN A O 1
ATOM 798 N N . ALA A 1 99 ? -26.768 -3.916 18.533 1.00 86.38 99 ALA A N 1
ATOM 799 C CA . ALA A 1 99 ? -27.348 -3.946 17.195 1.00 86.38 99 ALA A CA 1
ATOM 800 C C . ALA A 1 99 ? -26.686 -2.914 16.267 1.00 86.38 99 ALA A C 1
ATOM 802 O O . ALA A 1 99 ? -26.296 -3.253 15.154 1.00 86.38 99 ALA A O 1
ATOM 803 N N . GLU A 1 100 ? -26.458 -1.682 16.736 1.00 85.56 100 GLU A N 1
ATOM 804 C CA . GLU A 1 100 ? -25.743 -0.656 15.962 1.00 85.56 100 GLU A CA 1
ATOM 805 C C . GLU A 1 100 ? -24.309 -1.088 15.610 1.00 85.56 100 GLU A C 1
ATOM 807 O O . GLU A 1 100 ? -23.860 -0.930 14.475 1.00 85.56 100 GLU A O 1
ATOM 812 N N . ARG A 1 101 ? -23.587 -1.706 16.554 1.00 86.62 101 ARG A N 1
ATOM 813 C CA . ARG A 1 101 ? -22.232 -2.228 16.301 1.00 86.62 101 ARG A CA 1
ATOM 814 C C . ARG A 1 101 ? -22.226 -3.378 15.299 1.00 86.62 101 ARG A C 1
ATOM 816 O O . ARG A 1 101 ? -21.337 -3.419 14.452 1.00 86.62 101 ARG A O 1
ATOM 823 N N . GLN A 1 102 ? -23.190 -4.294 15.390 1.00 85.81 102 GLN A N 1
ATOM 824 C CA . GLN A 1 102 ? -23.364 -5.373 14.415 1.00 85.81 102 GLN A CA 1
ATOM 825 C C . GLN A 1 102 ? -23.696 -4.813 13.028 1.00 85.81 102 GLN A C 1
ATOM 827 O O . GLN A 1 102 ? -23.144 -5.274 12.035 1.00 85.81 102 GLN A O 1
ATOM 832 N N . TRP A 1 103 ? -24.512 -3.762 12.960 1.00 85.38 103 TRP A N 1
ATOM 833 C CA . TRP A 1 103 ? -24.864 -3.093 11.710 1.00 85.38 103 TRP A CA 1
ATOM 834 C C . TRP A 1 103 ? -23.656 -2.429 11.033 1.00 85.38 103 TRP A C 1
ATOM 836 O O . TRP A 1 103 ? -23.450 -2.570 9.828 1.00 85.38 103 TRP A O 1
ATOM 846 N N . LEU A 1 104 ? -22.805 -1.748 11.808 1.00 86.75 104 LEU A N 1
ATOM 847 C CA . LEU A 1 104 ? -21.545 -1.187 11.303 1.00 86.75 104 LEU A CA 1
ATOM 848 C C . LEU A 1 104 ? -20.565 -2.278 10.855 1.00 86.75 104 LEU A C 1
ATOM 850 O O . LEU A 1 104 ? -19.877 -2.106 9.851 1.00 86.75 104 LEU A O 1
ATOM 854 N N . GLN A 1 105 ? -20.517 -3.398 11.578 1.00 88.44 105 GLN A N 1
ATOM 855 C CA . GLN A 1 105 ? -19.710 -4.556 11.203 1.00 88.44 105 GLN A CA 1
ATOM 856 C C . GLN A 1 105 ? -20.165 -5.145 9.865 1.00 88.44 105 GLN A C 1
ATOM 858 O O . GLN A 1 105 ? -19.341 -5.365 8.984 1.00 88.44 105 GLN A O 1
ATOM 863 N N . GLN A 1 106 ? -21.473 -5.302 9.675 1.00 87.31 106 GLN A N 1
ATOM 864 C CA . GLN A 1 106 ? -22.040 -5.778 8.419 1.00 87.31 106 GLN A CA 1
ATOM 865 C C . GLN A 1 106 ? -21.742 -4.826 7.252 1.00 87.31 106 GLN A C 1
ATOM 867 O O . GLN A 1 106 ? -21.379 -5.275 6.169 1.00 87.31 106 GLN A O 1
ATOM 872 N N . ALA A 1 107 ? -21.831 -3.509 7.470 1.00 87.69 107 ALA A N 1
ATOM 873 C CA . ALA A 1 107 ? -21.466 -2.514 6.459 1.00 87.69 107 ALA A CA 1
ATOM 874 C C . ALA A 1 107 ? -20.017 -2.668 5.981 1.00 87.69 107 ALA A C 1
ATOM 876 O O . ALA A 1 107 ? -19.721 -2.549 4.794 1.00 87.69 107 ALA A O 1
ATOM 877 N N . GLU A 1 108 ? -19.118 -2.912 6.928 1.00 90.06 108 GLU A N 1
ATOM 878 C CA . GLU A 1 108 ? -17.700 -3.116 6.681 1.00 90.06 108 GLU A CA 1
ATOM 879 C C . GLU A 1 108 ? -17.439 -4.426 5.932 1.00 90.06 108 GLU A 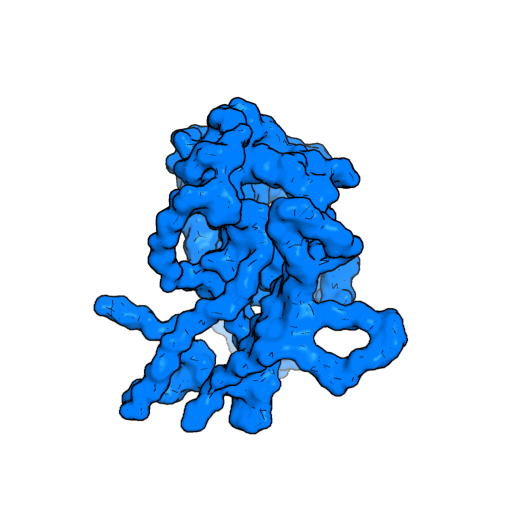C 1
ATOM 881 O O . GLU A 1 108 ? -16.728 -4.424 4.926 1.00 90.06 108 GLU A O 1
ATOM 886 N N . ASP A 1 109 ? -18.060 -5.521 6.371 1.00 90.50 109 ASP A N 1
ATOM 887 C CA . ASP A 1 109 ? -17.932 -6.833 5.737 1.00 90.50 109 ASP A CA 1
ATOM 888 C C . ASP A 1 109 ? -18.455 -6.816 4.293 1.00 90.50 109 ASP A C 1
ATOM 890 O O . ASP A 1 109 ? -17.760 -7.289 3.394 1.00 90.50 109 ASP A O 1
ATOM 894 N N . ASN A 1 110 ? -19.589 -6.155 4.040 1.00 89.50 110 ASN A N 1
ATOM 895 C CA . ASN A 1 110 ? -20.142 -5.971 2.696 1.00 89.50 110 ASN A CA 1
ATOM 896 C C . ASN A 1 110 ? -19.164 -5.260 1.747 1.00 89.50 110 ASN A C 1
ATOM 898 O O . ASN A 1 110 ? -19.013 -5.650 0.588 1.00 89.50 110 ASN A O 1
ATOM 902 N N . VAL A 1 111 ? -18.493 -4.201 2.215 1.00 91.00 111 VAL A N 1
ATOM 903 C CA . VAL A 1 111 ? -17.507 -3.468 1.404 1.00 91.00 111 VAL A CA 1
ATOM 904 C C . VAL A 1 111 ? -16.290 -4.342 1.118 1.00 91.00 111 VAL A C 1
ATOM 906 O O . VAL A 1 111 ? -15.843 -4.407 -0.027 1.00 91.00 111 VAL A O 1
ATOM 909 N N . VAL A 1 112 ? -15.757 -5.022 2.135 1.00 92.69 112 VAL A N 1
ATOM 910 C CA . VAL A 1 112 ? -14.590 -5.903 1.983 1.00 92.69 112 VAL A CA 1
ATOM 911 C C . VAL A 1 112 ? -14.900 -7.047 1.018 1.00 92.69 112 VAL A C 1
ATOM 913 O O . VAL A 1 112 ? -14.103 -7.318 0.119 1.00 92.69 112 VAL A O 1
ATOM 916 N N . GLU A 1 113 ? -16.068 -7.674 1.150 1.00 90.50 113 GLU A N 1
ATOM 917 C CA . GLU A 1 113 ? -16.530 -8.724 0.245 1.00 90.50 113 GLU A CA 1
ATOM 918 C C . GLU A 1 113 ? -16.691 -8.194 -1.184 1.00 90.50 113 GLU A C 1
ATOM 920 O O . GLU A 1 113 ? -16.206 -8.813 -2.131 1.00 90.50 113 GLU A O 1
ATOM 925 N N . ARG A 1 114 ? -17.305 -7.017 -1.359 1.00 90.81 114 ARG A N 1
ATOM 926 C CA . ARG A 1 114 ? -17.478 -6.389 -2.675 1.00 90.81 114 ARG A CA 1
ATOM 927 C C . ARG A 1 114 ? -16.137 -6.102 -3.353 1.00 90.81 114 ARG A C 1
ATOM 929 O O . ARG A 1 114 ? -15.984 -6.403 -4.534 1.00 90.81 114 ARG A O 1
ATOM 936 N N . LEU A 1 115 ? -15.167 -5.557 -2.616 1.00 93.31 115 LEU A N 1
ATOM 937 C CA . LEU A 1 115 ? -13.819 -5.283 -3.125 1.00 93.31 115 LEU A CA 1
ATOM 938 C C . LEU A 1 115 ? -13.067 -6.571 -3.490 1.00 93.31 115 LEU A C 1
ATOM 940 O O . LEU A 1 115 ? -12.360 -6.600 -4.497 1.00 93.31 115 LEU A O 1
ATOM 944 N N . GLN A 1 116 ? -13.224 -7.635 -2.700 1.00 93.31 116 GLN A N 1
ATOM 945 C CA . GLN A 1 116 ? -12.622 -8.936 -2.995 1.00 93.31 116 GLN A CA 1
ATOM 946 C C . GLN A 1 116 ? -13.265 -9.582 -4.232 1.00 93.31 116 GLN A C 1
ATOM 948 O O . GLN A 1 116 ? -12.550 -10.022 -5.127 1.00 93.31 116 GLN A O 1
ATOM 953 N N . ASN A 1 117 ? -14.598 -9.576 -4.329 1.00 89.88 117 ASN A N 1
ATOM 954 C CA . ASN A 1 117 ? -15.335 -10.112 -5.478 1.00 89.88 117 ASN A CA 1
ATOM 955 C C . ASN A 1 117 ? -15.001 -9.368 -6.785 1.00 89.88 117 ASN A C 1
ATOM 957 O O . ASN A 1 117 ? -14.967 -9.991 -7.842 1.00 89.88 117 ASN A O 1
ATOM 961 N N . ALA A 1 118 ? -14.711 -8.065 -6.708 1.00 91.00 118 ALA A N 1
ATOM 962 C CA . ALA A 1 118 ? -14.262 -7.253 -7.841 1.00 91.00 118 ALA A CA 1
ATOM 963 C C . ALA A 1 118 ? -12.773 -7.457 -8.205 1.00 91.00 118 ALA A C 1
ATOM 965 O O . ALA A 1 118 ? -12.256 -6.759 -9.077 1.00 91.00 118 ALA A O 1
ATOM 966 N N . GLY A 1 119 ? -12.051 -8.353 -7.520 1.00 92.19 119 GLY A N 1
ATOM 967 C CA . GLY A 1 119 ? -10.625 -8.596 -7.757 1.00 92.19 119 GLY A CA 1
ATOM 968 C C . GLY A 1 119 ? -9.718 -7.439 -7.339 1.00 92.19 119 GLY A C 1
ATOM 969 O O . GLY A 1 119 ? -8.596 -7.320 -7.829 1.00 92.19 119 GLY A O 1
ATOM 970 N N . LEU A 1 120 ? -10.182 -6.550 -6.456 1.00 94.75 120 LEU A N 1
ATOM 971 C CA . LEU A 1 120 ? -9.386 -5.426 -5.956 1.00 94.75 120 LEU A CA 1
ATOM 972 C C . LEU A 1 120 ? -8.663 -5.761 -4.654 1.00 94.75 120 LEU A C 1
ATOM 974 O O . LEU A 1 120 ? -7.628 -5.164 -4.365 1.00 94.75 120 LEU A O 1
ATOM 978 N N . LEU A 1 121 ? -9.177 -6.707 -3.873 1.00 95.88 121 LEU A N 1
ATOM 979 C CA . LEU A 1 121 ? -8.674 -7.041 -2.546 1.00 95.88 121 LEU A CA 1
ATOM 980 C C . LEU A 1 121 ? -8.303 -8.526 -2.482 1.00 95.88 121 LEU A C 1
ATOM 982 O O . LEU A 1 121 ? -9.077 -9.382 -2.902 1.00 95.88 121 LEU A O 1
ATOM 986 N N . ALA A 1 122 ? -7.107 -8.828 -1.978 1.00 96.25 122 ALA A N 1
ATOM 987 C CA . ALA A 1 122 ? -6.618 -10.198 -1.868 1.00 96.25 122 ALA A CA 1
ATOM 988 C C . ALA A 1 122 ? -7.464 -10.990 -0.860 1.00 96.25 122 ALA A C 1
ATOM 990 O O . ALA A 1 122 ? -7.828 -10.424 0.176 1.00 96.25 122 ALA A O 1
ATOM 991 N N . PRO A 1 123 ? -7.722 -12.294 -1.067 1.00 95.00 123 PRO A N 1
ATOM 992 C CA . PRO A 1 123 ? -8.238 -13.156 -0.007 1.00 95.00 123 PRO A CA 1
ATOM 993 C C . PRO A 1 123 ? -7.342 -13.101 1.236 1.00 95.00 123 PRO A C 1
ATOM 995 O O . PRO A 1 123 ? -6.133 -12.894 1.112 1.00 95.00 123 PRO A O 1
ATOM 998 N N . GLU A 1 124 ? -7.927 -13.311 2.418 1.00 94.44 124 GLU A N 1
ATOM 999 C CA . GLU A 1 124 ? -7.178 -13.238 3.676 1.00 94.44 124 GLU A CA 1
ATOM 1000 C C . GLU A 1 124 ? -5.957 -14.178 3.670 1.00 94.44 124 GLU A C 1
ATOM 1002 O O . GLU A 1 124 ? -6.056 -15.351 3.285 1.00 94.44 124 GLU A O 1
ATOM 1007 N N . GLY A 1 125 ? -4.793 -13.667 4.079 1.00 94.50 125 GLY A N 1
ATOM 1008 C CA . GLY A 1 125 ? -3.519 -14.359 3.893 1.00 94.50 125 GLY A CA 1
ATOM 1009 C C . GLY A 1 125 ? -2.408 -14.007 4.882 1.00 94.50 125 GLY A C 1
ATOM 1010 O O . GLY A 1 125 ? -2.610 -13.406 5.935 1.00 94.50 125 GLY A O 1
ATOM 1011 N N . GLU A 1 126 ? -1.186 -14.439 4.556 1.00 94.19 126 GLU A N 1
ATOM 1012 C CA . GLU A 1 126 ? 0.004 -14.233 5.398 1.00 94.19 126 GLU A CA 1
ATOM 1013 C C . GLU A 1 126 ? 0.355 -12.749 5.546 1.00 94.19 126 GLU A C 1
ATOM 1015 O O . GLU A 1 126 ? 0.701 -12.307 6.640 1.00 94.19 126 GLU A O 1
ATOM 1020 N N . VAL A 1 127 ? 0.232 -11.973 4.463 1.00 96.75 127 VAL A N 1
ATOM 1021 C CA . VAL A 1 127 ? 0.566 -10.543 4.476 1.00 96.75 127 VAL A CA 1
ATOM 1022 C C . VAL A 1 127 ? -0.344 -9.782 5.444 1.00 96.75 127 VAL A C 1
ATOM 1024 O O . VAL A 1 127 ? 0.157 -8.967 6.215 1.00 96.75 127 VAL A O 1
ATOM 1027 N N . ASP A 1 128 ? -1.637 -10.116 5.502 1.00 97.75 128 ASP A N 1
ATOM 1028 C CA . ASP A 1 128 ? -2.582 -9.514 6.453 1.00 97.75 128 ASP A CA 1
ATOM 1029 C C . ASP A 1 128 ? -2.142 -9.750 7.904 1.00 97.75 128 ASP A C 1
ATOM 1031 O O . ASP A 1 128 ? -2.138 -8.836 8.717 1.00 97.75 128 ASP A O 1
ATOM 1035 N N . LYS A 1 129 ? -1.652 -10.948 8.242 1.00 97.38 129 LYS A N 1
ATOM 1036 C CA . LYS A 1 129 ? -1.159 -11.248 9.602 1.00 97.38 129 LYS A CA 1
ATOM 1037 C C . LYS A 1 129 ? 0.050 -10.400 9.996 1.00 97.38 129 LYS A C 1
ATOM 1039 O O . LYS A 1 129 ? 0.205 -10.044 11.166 1.00 97.38 129 LYS A O 1
ATOM 1044 N N . ILE A 1 130 ? 0.908 -10.073 9.034 1.00 96.62 130 ILE A N 1
ATOM 1045 C CA . ILE A 1 130 ? 2.067 -9.201 9.255 1.00 96.62 130 ILE A CA 1
ATOM 1046 C C . ILE A 1 130 ? 1.600 -7.769 9.507 1.00 96.62 130 ILE A C 1
ATOM 1048 O O . ILE A 1 130 ? 2.011 -7.166 10.499 1.00 96.62 130 ILE A O 1
ATOM 1052 N N . LEU A 1 131 ? 0.691 -7.254 8.671 1.00 98.38 131 LEU A N 1
ATOM 1053 C CA . LEU A 1 131 ? 0.074 -5.941 8.882 1.00 98.38 131 LEU A CA 1
ATOM 1054 C C . LEU A 1 131 ? -0.616 -5.880 10.255 1.00 98.38 131 LEU A C 1
ATOM 1056 O O . LEU A 1 131 ? -0.388 -4.950 11.029 1.00 98.38 131 LEU A O 1
ATOM 1060 N N . GLN A 1 132 ? -1.379 -6.919 10.598 1.00 98.38 132 GLN A N 1
ATOM 1061 C CA . GLN A 1 132 ? -2.075 -7.041 11.873 1.00 98.38 132 GLN A CA 1
ATOM 1062 C C . GLN A 1 132 ? -1.113 -7.050 13.063 1.00 98.38 132 GLN A C 1
ATOM 1064 O O . GLN A 1 132 ? -1.413 -6.458 14.094 1.00 98.38 132 GLN A O 1
ATOM 1069 N N . THR A 1 133 ? 0.058 -7.679 12.935 1.00 98.38 133 THR A N 1
ATOM 1070 C CA . THR A 1 133 ? 1.075 -7.691 13.999 1.00 98.38 133 THR A CA 1
ATOM 1071 C C . THR A 1 133 ? 1.555 -6.273 14.311 1.00 98.38 133 THR A C 1
ATOM 1073 O O . THR A 1 133 ? 1.635 -5.894 15.479 1.00 98.38 133 THR A O 1
ATOM 1076 N N . VAL A 1 134 ? 1.800 -5.456 13.282 1.00 98.56 134 VAL A N 1
ATOM 1077 C CA . VAL A 1 134 ? 2.207 -4.053 13.455 1.00 98.56 134 VAL A CA 1
ATOM 1078 C C . VAL A 1 134 ? 1.082 -3.221 14.079 1.00 98.56 134 VAL A C 1
ATOM 1080 O O . VAL A 1 134 ? 1.331 -2.466 15.020 1.00 98.56 134 VAL A O 1
ATOM 1083 N N . VAL A 1 135 ? -0.164 -3.394 13.620 1.00 98.62 135 VAL A N 1
ATOM 1084 C CA . VAL A 1 135 ? -1.338 -2.732 14.221 1.00 98.62 135 VAL A CA 1
ATOM 1085 C C . VAL A 1 135 ? -1.496 -3.115 15.694 1.00 98.62 135 VAL A C 1
ATOM 1087 O O . VAL A 1 135 ? -1.641 -2.235 16.540 1.00 98.62 135 VAL A O 1
ATOM 1090 N N . ASN A 1 136 ? -1.395 -4.402 16.028 1.00 98.44 136 ASN A N 1
ATOM 1091 C CA . ASN A 1 136 ? -1.507 -4.883 17.404 1.00 98.44 136 ASN A CA 1
ATOM 1092 C C . ASN A 1 136 ? -0.411 -4.280 18.296 1.00 98.44 136 ASN A C 1
ATOM 1094 O O . ASN A 1 136 ? -0.698 -3.839 19.407 1.00 98.44 136 ASN A O 1
ATOM 1098 N N . ASN A 1 137 ? 0.831 -4.197 17.806 1.00 98.38 137 ASN A N 1
ATOM 1099 C CA . ASN A 1 137 ? 1.927 -3.551 18.534 1.00 98.38 137 ASN A CA 1
ATOM 1100 C C . ASN A 1 137 ? 1.619 -2.075 18.826 1.00 98.38 137 ASN A C 1
ATOM 1102 O O . ASN A 1 137 ? 1.858 -1.602 19.942 1.00 98.38 137 ASN A O 1
ATOM 1106 N N . LEU A 1 138 ? 1.066 -1.350 17.846 1.00 98.56 138 LEU A N 1
ATOM 1107 C CA . LEU A 1 138 ? 0.633 0.037 18.025 1.00 98.56 138 LEU A CA 1
ATOM 1108 C C . LEU A 1 138 ? -0.486 0.143 19.067 1.00 98.56 138 LEU A C 1
ATOM 1110 O O . LEU A 1 138 ? -0.388 0.990 19.952 1.00 98.56 138 LEU A O 1
ATOM 1114 N N . GLN A 1 139 ? -1.500 -0.725 19.012 1.00 98.50 139 GLN A N 1
ATOM 1115 C CA . GLN A 1 139 ? -2.616 -0.717 19.962 1.00 98.50 139 GLN A CA 1
ATOM 1116 C C . GLN A 1 139 ? -2.163 -1.008 21.395 1.00 98.50 139 GLN A C 1
ATOM 1118 O O . GLN A 1 139 ? -2.496 -0.247 22.304 1.00 98.50 139 GLN A O 1
ATOM 1123 N N . ILE A 1 140 ? -1.364 -2.062 21.587 1.00 98.12 140 ILE A N 1
ATOM 1124 C CA . ILE A 1 140 ? -0.880 -2.497 22.905 1.00 98.12 140 ILE A CA 1
ATOM 1125 C C . ILE A 1 140 ? -0.027 -1.405 23.549 1.00 98.12 140 ILE A C 1
ATOM 1127 O O . ILE A 1 140 ? -0.260 -1.033 24.693 1.00 98.12 140 ILE A O 1
ATOM 1131 N N . THR A 1 141 ? 0.942 -0.848 22.819 1.00 97.94 141 THR A N 1
ATOM 1132 C CA . THR A 1 141 ? 1.846 0.174 23.378 1.00 97.94 141 THR A CA 1
ATOM 1133 C C . THR A 1 141 ? 1.178 1.524 23.635 1.00 97.94 141 THR A C 1
ATOM 1135 O O . THR A 1 141 ? 1.719 2.340 24.379 1.00 97.94 141 THR A O 1
ATOM 1138 N N . ASN A 1 142 ? -0.003 1.751 23.057 1.00 98.19 142 ASN A N 1
ATOM 1139 C CA . ASN A 1 142 ? -0.796 2.961 23.247 1.00 98.19 142 ASN A CA 1
ATOM 1140 C C . ASN A 1 142 ? -2.023 2.774 24.143 1.00 98.19 142 ASN A C 1
ATOM 1142 O O . ASN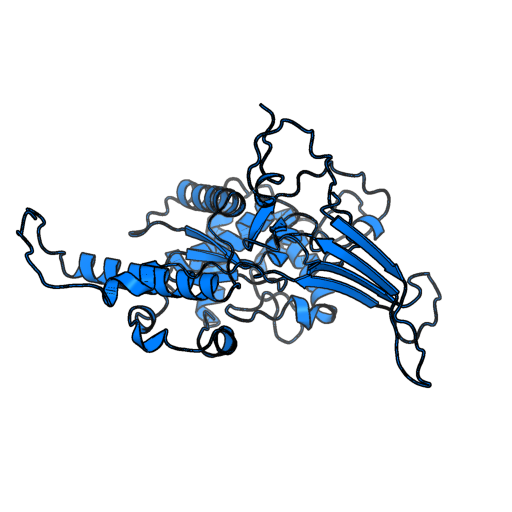 A 1 142 ? -2.790 3.725 24.291 1.00 98.19 142 ASN A O 1
ATOM 1146 N N . ASN A 1 143 ? -2.217 1.588 24.731 1.00 97.44 143 ASN A N 1
ATOM 1147 C CA . ASN A 1 143 ? -3.403 1.241 25.520 1.00 97.44 143 ASN A CA 1
ATOM 1148 C C . ASN A 1 143 ? -4.715 1.563 24.777 1.00 97.44 143 ASN A C 1
ATOM 1150 O O . ASN A 1 143 ? -5.636 2.159 25.336 1.00 97.44 143 ASN A O 1
ATOM 1154 N N . ILE A 1 144 ? -4.774 1.234 23.484 1.00 97.38 144 ILE A N 1
ATOM 1155 C CA . ILE A 1 144 ? -5.954 1.473 22.651 1.00 97.38 144 ILE A CA 1
ATOM 1156 C C . ILE A 1 144 ? -6.899 0.283 22.782 1.00 97.38 144 ILE A C 1
ATOM 1158 O O . ILE A 1 144 ? -6.615 -0.803 22.279 1.00 97.38 144 ILE A O 1
ATOM 1162 N N . GLU A 1 145 ? -8.057 0.524 23.387 1.00 94.44 145 GLU A N 1
ATOM 1163 C CA . GLU A 1 145 ? -9.166 -0.424 23.447 1.00 94.44 145 GLU A CA 1
ATOM 1164 C C . GLU A 1 145 ? -10.297 0.066 22.543 1.00 94.44 145 GLU A C 1
ATOM 1166 O O . GLU A 1 145 ? -10.838 1.158 22.728 1.00 94.44 145 GLU A O 1
ATOM 1171 N N . LEU A 1 146 ? -10.643 -0.736 21.535 1.00 92.75 146 LEU A N 1
ATOM 1172 C CA . LEU A 1 146 ? -11.726 -0.439 20.604 1.00 92.75 146 LEU A CA 1
ATOM 1173 C C . LEU A 1 146 ? -12.878 -1.427 20.810 1.00 92.75 146 LEU A C 1
ATOM 1175 O O . LEU A 1 146 ? -12.641 -2.606 21.068 1.00 92.75 146 LEU A O 1
ATOM 1179 N N . PRO A 1 147 ? -14.137 -0.982 20.651 1.00 88.06 147 PRO A N 1
ATOM 1180 C CA . PRO A 1 147 ? -15.307 -1.835 20.855 1.00 88.06 147 PRO A CA 1
ATOM 1181 C C . PRO A 1 147 ? -15.447 -2.941 19.801 1.00 88.06 147 PRO A C 1
ATOM 1183 O O . PRO A 1 147 ? -16.203 -3.887 20.012 1.00 88.06 147 PRO A O 1
ATOM 1186 N N . ARG A 1 148 ? -14.759 -2.804 18.661 1.00 90.44 148 ARG A N 1
ATOM 1187 C CA . ARG A 1 148 ? -14.658 -3.802 17.593 1.00 90.44 148 ARG A CA 1
ATOM 1188 C C . ARG A 1 148 ? -13.179 -4.014 17.251 1.00 90.44 148 ARG A C 1
ATOM 1190 O O . ARG A 1 148 ? -12.413 -3.045 17.313 1.00 90.44 148 ARG A O 1
ATOM 1197 N N . PRO A 1 149 ? -12.765 -5.240 16.895 1.00 93.06 149 PRO A N 1
ATOM 1198 C CA . PRO A 1 149 ? -11.380 -5.515 16.534 1.00 93.06 149 PRO A CA 1
ATOM 1199 C C . PRO A 1 149 ? -10.977 -4.742 15.277 1.00 93.06 149 PRO A C 1
ATOM 1201 O O . PRO A 1 149 ? -11.805 -4.508 14.398 1.00 93.06 149 PRO A O 1
ATOM 1204 N N . VAL A 1 150 ? -9.702 -4.363 15.192 1.00 96.69 150 VAL A N 1
ATOM 1205 C CA . VAL A 1 150 ? -9.123 -3.816 13.960 1.00 96.69 150 VAL A CA 1
ATOM 1206 C C . VAL A 1 150 ? -8.658 -4.971 13.089 1.00 96.69 150 VAL A C 1
ATOM 1208 O O . VAL A 1 150 ? -8.018 -5.892 13.595 1.00 96.69 150 VAL A O 1
ATOM 1211 N N . ARG A 1 151 ? -8.963 -4.913 11.794 1.00 97.19 151 ARG A N 1
ATOM 1212 C CA . ARG A 1 151 ? -8.488 -5.868 10.786 1.00 97.19 151 ARG A CA 1
ATOM 1213 C C . ARG A 1 151 ? -7.589 -5.165 9.784 1.00 97.19 151 ARG A C 1
ATOM 1215 O O . ARG A 1 151 ? -7.637 -3.945 9.641 1.00 97.19 151 ARG A O 1
ATOM 1222 N N . THR A 1 152 ? -6.795 -5.936 9.058 1.00 98.25 152 THR A N 1
ATOM 1223 C CA . THR A 1 152 ? -5.962 -5.430 7.965 1.00 98.25 152 THR A CA 1
ATOM 1224 C C . THR A 1 152 ? -6.181 -6.273 6.722 1.00 98.25 152 THR A C 1
ATOM 1226 O O . THR A 1 152 ? -6.371 -7.482 6.839 1.00 98.25 152 THR A O 1
ATOM 1229 N N . ARG A 1 153 ? -6.206 -5.642 5.545 1.00 98.00 153 ARG A N 1
ATOM 1230 C CA . ARG A 1 153 ? -6.352 -6.324 4.252 1.00 98.00 153 ARG A CA 1
ATOM 1231 C C . ARG A 1 153 ? -5.457 -5.704 3.183 1.00 98.00 153 ARG A C 1
ATOM 1233 O O . ARG A 1 153 ? -5.215 -4.496 3.188 1.00 98.00 153 ARG A O 1
ATOM 1240 N N . VAL A 1 154 ? -5.010 -6.523 2.232 1.00 98.12 154 VAL A N 1
ATOM 1241 C CA . VAL A 1 154 ? -4.193 -6.070 1.096 1.00 98.12 154 VAL A CA 1
ATOM 1242 C C . VAL A 1 154 ? -5.039 -5.792 -0.145 1.00 98.12 154 VAL A C 1
ATOM 1244 O O . VAL A 1 154 ? -5.700 -6.683 -0.676 1.00 98.12 154 VAL A O 1
ATOM 1247 N N . MET A 1 155 ? -4.951 -4.570 -0.669 1.00 97.06 155 MET A N 1
ATOM 1248 C CA . MET A 1 155 ? -5.464 -4.214 -1.994 1.00 97.06 155 MET A CA 1
ATOM 1249 C C . MET A 1 155 ? -4.419 -4.547 -3.067 1.00 97.06 155 MET A C 1
ATOM 1251 O O . MET A 1 155 ? -3.240 -4.252 -2.906 1.00 97.06 155 MET A O 1
ATOM 1255 N N . LEU A 1 156 ? -4.827 -5.161 -4.175 1.00 96.12 156 LEU A N 1
ATOM 1256 C CA . LEU A 1 156 ? -3.926 -5.772 -5.165 1.00 96.12 156 LEU A CA 1
ATOM 1257 C C . LEU A 1 156 ? -3.212 -4.768 -6.083 1.00 96.12 156 LEU A C 1
ATOM 1259 O O . LEU A 1 156 ? -2.216 -5.102 -6.740 1.00 96.12 156 LEU A O 1
ATOM 1263 N N . THR A 1 157 ? -3.698 -3.530 -6.106 1.00 94.38 157 THR A N 1
ATOM 1264 C CA . THR A 1 157 ? -3.226 -2.465 -6.987 1.00 94.38 157 THR A CA 1
ATOM 1265 C C . THR A 1 157 ? -1.872 -1.884 -6.555 1.00 94.38 157 THR A C 1
ATOM 1267 O O . THR A 1 157 ? -1.381 -2.085 -5.440 1.00 94.38 157 THR A O 1
ATOM 1270 N N . SER A 1 158 ? -1.220 -1.198 -7.496 1.00 93.75 158 SER A N 1
ATOM 1271 C CA . SER A 1 158 ? 0.107 -0.592 -7.318 1.00 93.75 158 SER A CA 1
ATOM 1272 C C . SER A 1 158 ? 0.141 0.854 -6.792 1.00 93.75 158 SER A C 1
ATOM 1274 O O . SER A 1 158 ? 1.168 1.193 -6.211 1.00 93.75 158 SER A O 1
ATOM 1276 N N . PRO A 1 159 ? -0.870 1.728 -6.995 1.00 94.38 159 PRO A N 1
ATOM 1277 C CA . PRO A 1 159 ? -0.852 3.074 -6.420 1.00 94.38 159 PRO A CA 1
ATOM 1278 C C . PRO A 1 159 ? -0.591 3.047 -4.912 1.00 94.38 159 PRO A C 1
ATOM 1280 O O . PRO A 1 159 ? -1.091 2.158 -4.227 1.00 94.38 159 PRO A O 1
ATOM 1283 N N . LEU A 1 160 ? 0.194 4.000 -4.405 1.00 95.25 160 LEU A N 1
ATOM 1284 C CA . LEU A 1 160 ? 0.504 4.125 -2.982 1.00 95.25 160 LEU A CA 1
ATOM 1285 C C . LEU A 1 160 ? -0.718 4.665 -2.255 1.00 95.25 160 LEU A C 1
ATOM 1287 O O . LEU A 1 160 ? -0.958 5.868 -2.184 1.00 95.25 160 LEU A O 1
ATOM 1291 N N . GLU A 1 161 ? -1.503 3.736 -1.743 1.00 93.81 161 GLU A N 1
ATOM 1292 C CA . GLU A 1 161 ? -2.822 4.025 -1.221 1.00 93.81 161 GLU A CA 1
ATOM 1293 C C . GLU A 1 161 ? -3.098 3.229 0.051 1.00 93.81 161 GLU A C 1
ATOM 1295 O O . GLU A 1 161 ? -2.786 2.032 0.131 1.00 93.81 161 GLU A O 1
ATOM 1300 N N . THR A 1 162 ? -3.712 3.909 1.018 1.00 95.81 162 THR A N 1
ATOM 1301 C CA . THR A 1 162 ? -4.354 3.313 2.188 1.00 95.81 162 THR A CA 1
ATOM 1302 C C . THR A 1 162 ? -5.668 4.013 2.485 1.00 95.81 162 THR A C 1
ATOM 1304 O O . THR A 1 162 ? -5.872 5.166 2.104 1.00 95.81 162 THR A O 1
ATOM 1307 N N . PHE A 1 163 ? -6.562 3.292 3.147 1.00 95.06 163 PHE A N 1
ATOM 1308 C CA . PHE A 1 163 ? -7.804 3.824 3.692 1.00 95.06 163 PHE A CA 1
ATOM 1309 C C . PHE A 1 163 ? -8.334 2.874 4.764 1.00 95.06 163 PHE A C 1
ATOM 1311 O O . PHE A 1 163 ? -7.918 1.713 4.840 1.00 95.06 163 PHE A O 1
ATOM 1318 N N . SER A 1 164 ? -9.291 3.341 5.557 1.00 93.44 164 SER A N 1
ATOM 1319 C CA . SER A 1 164 ? -10.019 2.504 6.503 1.00 93.44 164 SER A CA 1
ATOM 1320 C C . SER A 1 164 ? -11.486 2.356 6.100 1.00 93.44 164 SER A C 1
ATOM 1322 O O . SER A 1 164 ? -12.127 3.277 5.592 1.00 93.44 164 SER A O 1
ATOM 1324 N N . VAL A 1 165 ? -12.019 1.155 6.307 1.00 91.25 165 VAL A N 1
ATOM 1325 C CA . VAL A 1 165 ? -13.437 0.837 6.177 1.00 91.25 165 VAL A CA 1
ATOM 1326 C C . VAL A 1 165 ? -13.917 0.333 7.521 1.00 91.25 165 VAL A C 1
ATOM 1328 O O . VAL A 1 165 ? -13.589 -0.785 7.907 1.00 91.25 165 VAL A O 1
ATOM 1331 N N . GLY A 1 166 ? -14.654 1.161 8.263 1.00 90.56 166 GLY A N 1
ATOM 1332 C CA . GLY A 1 166 ? -14.982 0.842 9.651 1.00 90.56 166 GLY A CA 1
ATOM 1333 C C . GLY A 1 166 ? -13.696 0.601 10.445 1.00 90.56 166 GLY A C 1
ATOM 1334 O O . GLY A 1 166 ? -12.855 1.487 10.524 1.00 90.56 166 GLY A O 1
ATOM 1335 N N . ASN A 1 167 ? -13.518 -0.606 10.981 1.00 94.06 167 ASN A N 1
ATOM 1336 C CA . ASN A 1 167 ? -12.306 -0.999 11.697 1.00 94.06 167 ASN A CA 1
ATOM 1337 C C . ASN A 1 167 ? -11.323 -1.822 10.832 1.00 94.06 167 ASN A C 1
ATOM 1339 O O . ASN A 1 167 ? -10.359 -2.371 11.361 1.00 94.06 167 ASN A O 1
ATOM 1343 N N . THR A 1 168 ? -11.517 -1.918 9.516 1.00 96.06 168 THR A N 1
ATOM 1344 C CA . THR A 1 168 ? -10.582 -2.597 8.604 1.00 96.06 168 THR A CA 1
ATOM 1345 C C . THR A 1 168 ? -9.677 -1.589 7.907 1.00 96.06 168 THR 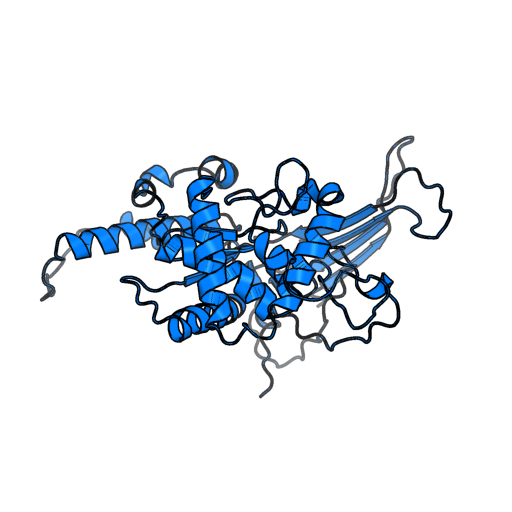A C 1
ATOM 1347 O O . THR A 1 168 ? -10.150 -0.749 7.151 1.00 96.06 168 THR A O 1
ATOM 1350 N N . ILE A 1 169 ? -8.366 -1.700 8.110 1.00 97.81 169 ILE A N 1
ATOM 1351 C CA . ILE A 1 169 ? -7.351 -0.923 7.393 1.00 97.81 169 ILE A CA 1
ATOM 1352 C C . ILE A 1 169 ? -6.990 -1.654 6.097 1.00 97.81 169 ILE A C 1
ATOM 1354 O O . ILE A 1 169 ? -6.595 -2.821 6.121 1.00 97.81 169 ILE A O 1
ATOM 1358 N N . ILE A 1 170 ? -7.083 -0.968 4.964 1.00 97.81 170 ILE A N 1
ATOM 1359 C CA . ILE A 1 170 ? -6.707 -1.497 3.654 1.00 97.81 170 ILE A CA 1
ATOM 1360 C C . ILE A 1 170 ? -5.411 -0.833 3.201 1.00 97.81 170 ILE A C 1
ATOM 1362 O O . ILE A 1 170 ? -5.288 0.392 3.210 1.00 97.81 170 ILE A O 1
ATOM 1366 N N . VAL A 1 171 ? -4.441 -1.654 2.793 1.00 98.06 171 VAL A N 1
ATOM 1367 C CA . VAL A 1 171 ? -3.131 -1.202 2.310 1.00 98.06 171 VAL A CA 1
ATOM 1368 C C . VAL A 1 171 ? -2.876 -1.756 0.916 1.00 98.06 171 VAL A C 1
ATOM 1370 O O . VAL A 1 171 ? -2.962 -2.961 0.686 1.00 98.06 171 VAL A O 1
ATOM 1373 N N . SER A 1 172 ? -2.550 -0.880 -0.029 1.00 97.44 172 SER A N 1
ATOM 1374 C CA . SER A 1 172 ? -2.145 -1.280 -1.379 1.00 97.44 172 SER A CA 1
ATOM 1375 C C . SER A 1 172 ? -0.861 -2.113 -1.383 1.00 97.44 172 SER A C 1
ATOM 1377 O O . SER A 1 172 ? 0.110 -1.840 -0.673 1.00 97.44 172 SER A O 1
ATOM 1379 N N . ARG A 1 173 ? -0.825 -3.111 -2.266 1.00 96.31 173 ARG A N 1
ATOM 1380 C CA . ARG A 1 173 ? 0.338 -3.957 -2.533 1.00 96.31 173 ARG A CA 1
ATOM 1381 C C . ARG A 1 173 ? 1.552 -3.118 -2.920 1.00 96.31 173 ARG A C 1
ATOM 1383 O O . ARG A 1 173 ? 2.653 -3.383 -2.444 1.00 96.31 173 ARG A O 1
ATOM 1390 N N . GLY A 1 174 ? 1.345 -2.099 -3.757 1.00 95.69 174 GLY A N 1
ATOM 1391 C CA . GLY A 1 174 ? 2.411 -1.189 -4.169 1.00 95.69 174 GLY A CA 1
ATOM 1392 C C . GLY A 1 174 ? 3.026 -0.411 -3.009 1.00 95.69 174 GLY A C 1
ATOM 1393 O O . GLY A 1 174 ? 4.244 -0.269 -2.974 1.00 95.69 174 GLY A O 1
ATOM 1394 N N . LEU A 1 175 ? 2.235 0.007 -2.013 1.00 97.06 175 LEU A N 1
ATOM 1395 C CA . LEU A 1 175 ? 2.782 0.643 -0.814 1.00 97.06 175 LEU A CA 1
ATOM 1396 C C . LEU A 1 175 ? 3.613 -0.317 0.033 1.00 97.06 175 LEU A C 1
ATOM 1398 O O . LEU A 1 175 ? 4.713 0.035 0.452 1.00 97.06 175 LEU A O 1
ATOM 1402 N N . ILE A 1 176 ? 3.149 -1.550 0.222 1.00 97.31 176 ILE A N 1
ATOM 1403 C CA . ILE A 1 176 ? 3.909 -2.573 0.959 1.00 97.31 176 ILE A CA 1
ATOM 1404 C C . ILE A 1 176 ? 5.251 -2.875 0.265 1.00 97.31 176 ILE A C 1
ATOM 1406 O O . ILE A 1 176 ? 6.266 -3.071 0.944 1.00 97.31 176 ILE A O 1
ATOM 1410 N N . ASP A 1 177 ? 5.268 -2.882 -1.074 1.00 95.50 177 ASP A N 1
ATOM 1411 C CA . ASP A 1 177 ? 6.472 -3.109 -1.881 1.00 95.50 177 ASP A CA 1
ATOM 1412 C C . ASP A 1 177 ? 7.570 -2.062 -1.618 1.00 95.50 177 ASP A C 1
ATOM 1414 O O . ASP A 1 177 ? 8.742 -2.427 -1.527 1.00 95.50 177 ASP A O 1
ATOM 1418 N N . VAL A 1 178 ? 7.204 -0.784 -1.465 1.00 96.38 178 VAL A N 1
ATOM 1419 C CA . VAL A 1 178 ? 8.166 0.336 -1.503 1.00 96.38 178 VAL A CA 1
ATOM 1420 C C . VAL A 1 178 ? 8.661 0.809 -0.134 1.00 96.38 178 VAL A C 1
ATOM 1422 O O . VAL A 1 178 ? 9.666 1.517 -0.062 1.00 96.38 178 VAL A O 1
ATOM 1425 N N . LEU A 1 179 ? 7.986 0.447 0.958 1.00 96.94 179 LEU A N 1
ATOM 1426 C CA . LEU A 1 179 ? 8.402 0.841 2.310 1.00 96.94 179 LEU A CA 1
ATOM 1427 C C . LEU A 1 179 ? 9.756 0.200 2.654 1.00 96.94 179 LEU A C 1
ATOM 1429 O O . LEU A 1 179 ? 9.928 -0.977 2.391 1.00 96.94 179 LEU A O 1
ATOM 1433 N N . PRO A 1 180 ? 10.739 0.871 3.267 1.00 95.19 180 PRO A N 1
ATOM 1434 C CA . PRO A 1 180 ? 12.047 0.254 3.514 1.00 95.19 180 PRO A CA 1
ATOM 1435 C C . PRO A 1 180 ? 12.041 -0.734 4.690 1.00 95.19 180 PRO A C 1
ATOM 1437 O O . PRO A 1 180 ? 12.784 -1.714 4.669 1.00 95.19 180 PRO A O 1
ATOM 1440 N N . ASP A 1 181 ? 11.176 -0.549 5.689 1.00 95.50 181 ASP A N 1
ATOM 1441 C CA . ASP A 1 181 ? 11.173 -1.347 6.918 1.00 95.50 181 ASP A CA 1
ATOM 1442 C C . ASP A 1 181 ? 9.823 -1.327 7.665 1.00 95.50 181 ASP A C 1
ATOM 1444 O O . ASP A 1 181 ? 8.857 -0.681 7.254 1.00 95.50 181 ASP A O 1
ATOM 1448 N N . GLU A 1 182 ? 9.766 -2.047 8.789 1.00 96.88 182 GLU A N 1
ATOM 1449 C CA . GLU A 1 182 ? 8.579 -2.137 9.645 1.00 96.88 182 GLU A CA 1
ATOM 1450 C C . GLU A 1 182 ? 8.219 -0.800 10.317 1.00 96.88 182 GLU A C 1
ATOM 1452 O O . GLU A 1 182 ? 7.045 -0.535 10.537 1.00 96.88 182 GLU A O 1
ATOM 1457 N N . ALA A 1 183 ? 9.189 0.079 10.603 1.00 97.62 183 ALA A N 1
ATOM 1458 C CA . ALA A 1 183 ? 8.907 1.398 11.182 1.00 97.62 183 ALA A CA 1
ATOM 1459 C C . ALA A 1 183 ? 8.187 2.317 10.180 1.00 97.62 183 ALA A C 1
ATOM 1461 O O . ALA A 1 183 ? 7.269 3.049 10.549 1.00 97.62 183 ALA A O 1
ATOM 1462 N N . SER A 1 184 ? 8.559 2.234 8.903 1.00 97.69 184 SER A N 1
ATOM 1463 C CA . SER A 1 184 ? 7.867 2.920 7.810 1.00 97.69 184 SER A CA 1
ATOM 1464 C C . SER A 1 184 ? 6.469 2.342 7.584 1.00 97.69 184 SER A C 1
ATOM 1466 O O . SER A 1 184 ? 5.520 3.092 7.365 1.00 97.69 184 SER A O 1
ATOM 1468 N N . LEU A 1 185 ? 6.306 1.021 7.712 1.00 98.19 185 LEU A N 1
ATOM 1469 C CA . LEU A 1 185 ? 4.987 0.383 7.708 1.00 98.19 185 LEU A CA 1
ATOM 1470 C C . LEU A 1 185 ? 4.124 0.826 8.898 1.00 98.19 185 LEU A C 1
ATOM 1472 O O . LEU A 1 185 ? 2.946 1.132 8.725 1.00 98.19 185 LEU A O 1
ATOM 1476 N N . ALA A 1 186 ? 4.708 0.922 10.090 1.00 98.56 186 ALA A N 1
ATOM 1477 C CA . ALA A 1 186 ? 4.021 1.402 11.279 1.00 98.56 186 ALA A CA 1
ATOM 1478 C C . ALA A 1 186 ? 3.557 2.852 11.126 1.00 98.56 186 ALA A C 1
ATOM 1480 O O . ALA A 1 186 ? 2.456 3.167 11.562 1.00 98.56 186 ALA A O 1
ATOM 1481 N N . MET A 1 187 ? 4.339 3.720 10.470 1.00 98.19 187 MET A N 1
ATOM 1482 C CA . MET A 1 187 ? 3.908 5.083 10.142 1.00 98.19 187 MET A CA 1
ATOM 1483 C C . MET A 1 187 ? 2.602 5.065 9.340 1.00 98.19 187 MET A C 1
ATOM 1485 O O . MET A 1 187 ? 1.628 5.688 9.758 1.00 98.19 187 MET A O 1
ATOM 1489 N N . VAL A 1 188 ? 2.564 4.308 8.243 1.00 97.94 188 VAL A N 1
ATOM 1490 C CA . VAL A 1 188 ? 1.374 4.174 7.389 1.00 97.94 188 VAL A CA 1
ATOM 1491 C C . VAL A 1 188 ? 0.177 3.635 8.178 1.00 97.94 188 VAL A C 1
ATOM 1493 O O . VAL A 1 188 ? -0.899 4.226 8.158 1.00 97.94 188 VAL A O 1
ATOM 1496 N N . LEU A 1 189 ? 0.362 2.536 8.911 1.00 98.56 189 LEU A N 1
ATOM 1497 C CA . LEU A 1 189 ? -0.720 1.892 9.660 1.00 98.56 189 LEU A CA 1
ATOM 1498 C C . LEU A 1 189 ? -1.210 2.743 10.838 1.00 98.56 189 LEU A C 1
ATOM 1500 O O . LEU A 1 189 ? -2.396 2.723 11.150 1.00 98.56 189 LEU A O 1
ATOM 1504 N N . SER A 1 190 ? -0.325 3.510 11.481 1.00 98.44 190 SER A N 1
ATOM 1505 C CA . SER A 1 190 ? -0.690 4.406 12.584 1.00 98.44 190 SER A CA 1
ATOM 1506 C C . SER A 1 190 ? -1.589 5.558 12.137 1.00 98.44 190 SER A C 1
ATOM 1508 O O . SER A 1 190 ? -2.440 5.986 12.917 1.00 98.44 190 SER A O 1
ATOM 1510 N N . HIS A 1 191 ? -1.443 6.022 10.891 1.00 97.94 191 HIS A N 1
ATOM 1511 C CA . HIS A 1 191 ? -2.319 7.030 10.291 1.00 97.94 191 HIS A CA 1
ATOM 1512 C C . HIS A 1 191 ? -3.752 6.511 10.184 1.00 97.94 191 HIS A C 1
ATOM 1514 O O . HIS A 1 191 ? -4.673 7.077 10.766 1.00 97.94 191 HIS A O 1
ATOM 1520 N N . GLU A 1 192 ? -3.931 5.356 9.544 1.00 97.50 192 GLU A N 1
ATOM 1521 C CA . GLU A 1 192 ? -5.250 4.735 9.370 1.00 97.50 192 GLU A CA 1
ATOM 1522 C C . GLU A 1 192 ? -5.859 4.284 10.706 1.00 97.50 192 GLU A C 1
ATOM 1524 O O . GLU A 1 192 ? -7.042 4.499 10.966 1.00 97.50 192 GLU A O 1
ATOM 1529 N N . LEU A 1 193 ? -5.046 3.739 11.620 1.00 98.06 193 LEU A N 1
ATOM 1530 C CA . LEU A 1 193 ? -5.493 3.422 12.978 1.00 98.06 193 LEU A CA 1
ATOM 1531 C C . LEU A 1 193 ? -5.952 4.680 13.729 1.00 98.06 193 LEU A C 1
ATOM 1533 O O . LEU A 1 193 ? -6.871 4.608 14.544 1.00 98.06 193 LEU A O 1
ATOM 1537 N N . SER A 1 194 ? -5.350 5.838 13.455 1.00 97.94 194 SER A N 1
ATOM 1538 C CA . SER A 1 194 ? -5.773 7.102 14.054 1.00 97.94 194 SER A CA 1
ATOM 1539 C C . SER A 1 194 ? -7.145 7.546 13.563 1.00 97.94 194 SER A C 1
ATOM 1541 O O . SER A 1 194 ? -7.928 8.000 14.392 1.00 97.94 194 SER A O 1
ATOM 1543 N N . HIS A 1 195 ? -7.486 7.343 12.285 1.00 96.75 195 HIS A N 1
ATOM 1544 C CA . HIS A 1 195 ? -8.856 7.564 11.801 1.00 96.75 195 HIS A CA 1
ATOM 1545 C C . HIS A 1 195 ? -9.869 6.707 12.570 1.00 96.75 195 HIS A C 1
ATOM 1547 O O . HIS A 1 195 ? -10.867 7.230 13.067 1.00 96.75 195 HIS A O 1
ATOM 1553 N N . ILE A 1 196 ? -9.565 5.420 12.768 1.00 96.00 196 ILE A N 1
ATOM 1554 C CA . ILE A 1 196 ? -10.428 4.495 13.520 1.00 96.00 196 ILE A CA 1
ATOM 1555 C C . ILE A 1 196 ? -10.584 4.948 14.979 1.00 96.00 196 ILE A C 1
ATOM 1557 O O . ILE A 1 196 ? -11.694 5.004 15.506 1.00 96.00 196 ILE A O 1
ATOM 1561 N N . VAL A 1 197 ? -9.479 5.298 15.644 1.00 96.94 197 VAL A N 1
ATOM 1562 C CA . VAL A 1 197 ? -9.481 5.717 17.057 1.00 96.94 197 VAL A CA 1
ATOM 1563 C C . VAL A 1 197 ? -10.198 7.049 17.268 1.00 96.94 197 VAL A C 1
ATOM 1565 O O . VAL A 1 197 ? -10.843 7.234 18.298 1.00 96.94 197 VAL A O 1
ATOM 1568 N N . LEU A 1 198 ? -10.097 7.971 16.312 1.00 96.25 198 LEU A N 1
ATOM 1569 C CA . LEU A 1 198 ? -10.802 9.253 16.347 1.00 96.25 198 LEU A CA 1
ATOM 1570 C C . LEU A 1 198 ? -12.274 9.130 15.927 1.00 96.25 198 LEU A C 1
ATOM 1572 O O . LEU A 1 198 ? -13.022 10.096 16.047 1.00 96.25 198 LEU A O 1
ATOM 1576 N N . GLY A 1 199 ? -12.707 7.949 15.475 1.00 92.06 199 GLY A N 1
ATOM 1577 C CA . GLY A 1 199 ? -14.076 7.714 15.033 1.00 92.06 199 GLY A CA 1
ATOM 1578 C C . GLY A 1 199 ? -14.414 8.414 13.718 1.00 92.06 199 GLY A C 1
ATOM 1579 O O . GLY A 1 199 ? -15.589 8.697 13.483 1.00 92.06 199 GLY A O 1
ATOM 1580 N N . HIS A 1 200 ? -13.413 8.679 12.867 1.00 91.31 200 HIS A N 1
ATOM 1581 C CA . HIS A 1 200 ? -13.598 9.136 11.487 1.00 91.31 200 HIS A CA 1
ATOM 1582 C C . HIS A 1 200 ? -14.197 7.978 10.672 1.00 91.31 200 HIS A C 1
ATOM 1584 O O . HIS A 1 200 ? -13.509 7.259 9.952 1.00 91.31 200 HIS A O 1
ATOM 1590 N N . ASN A 1 201 ? -15.482 7.707 10.892 1.00 68.44 201 ASN A N 1
ATOM 1591 C CA . ASN A 1 201 ? -16.145 6.502 10.421 1.00 68.44 201 ASN A CA 1
ATOM 1592 C C . ASN A 1 201 ? -16.812 6.701 9.067 1.00 68.44 201 ASN A C 1
ATOM 1594 O O . ASN A 1 201 ? -17.312 7.770 8.716 1.00 68.44 201 ASN A O 1
ATOM 1598 N N . LEU A 1 202 ? -16.954 5.583 8.363 1.00 66.81 202 LEU A N 1
ATOM 1599 C CA . LEU A 1 202 ? -17.902 5.490 7.272 1.00 66.81 202 LEU A CA 1
ATOM 1600 C C . LEU A 1 202 ? -19.331 5.537 7.795 1.00 66.81 202 LEU A C 1
ATOM 1602 O O . LEU A 1 202 ? -19.689 4.837 8.741 1.00 66.81 202 LEU A O 1
ATOM 1606 N N . GLY A 1 203 ? -20.170 6.331 7.134 1.00 61.34 203 GLY A N 1
ATOM 1607 C CA . GLY A 1 203 ? -21.607 6.299 7.383 1.00 61.34 203 GLY A CA 1
ATOM 1608 C C . GLY A 1 203 ? -22.195 4.905 7.126 1.00 61.34 203 GLY A C 1
ATOM 1609 O O . GLY A 1 203 ? -21.723 4.161 6.265 1.00 61.34 203 GLY A O 1
ATOM 1610 N N . SER A 1 204 ? -23.297 4.581 7.805 1.00 64.81 204 SER A N 1
ATOM 1611 C CA . SER A 1 204 ? -24.002 3.284 7.742 1.00 64.81 204 SER A CA 1
ATOM 1612 C C . SER A 1 204 ? -24.620 2.936 6.377 1.00 64.81 204 SER A C 1
ATOM 1614 O O . SER A 1 204 ? -25.261 1.897 6.227 1.00 64.81 204 SER A O 1
ATOM 1616 N N . LYS A 1 205 ? -24.416 3.775 5.351 1.00 71.44 205 LYS A N 1
ATOM 1617 C CA . LYS A 1 205 ? -24.960 3.604 3.994 1.00 71.44 205 LYS A CA 1
ATOM 1618 C C . LYS A 1 205 ? -24.551 2.286 3.332 1.00 71.44 205 LYS A C 1
ATOM 1620 O O . LYS A 1 205 ? -25.238 1.857 2.416 1.00 71.44 205 LYS A O 1
ATOM 1625 N N . PHE A 1 206 ? -23.461 1.670 3.780 1.00 78.56 206 PHE A N 1
ATOM 1626 C CA . PHE A 1 206 ? -22.929 0.432 3.217 1.00 78.56 206 PHE A CA 1
ATOM 1627 C C . PHE A 1 206 ? -23.488 -0.852 3.858 1.00 78.56 206 PHE A C 1
ATOM 1629 O O . PHE A 1 206 ? -23.271 -1.943 3.340 1.00 78.56 206 PHE A O 1
ATOM 1636 N N . ALA A 1 207 ? -24.254 -0.738 4.947 1.00 69.75 207 ALA A N 1
ATOM 1637 C CA . ALA A 1 207 ? -24.945 -1.882 5.553 1.00 69.75 207 ALA A CA 1
ATOM 1638 C C . ALA A 1 207 ? -26.120 -2.393 4.700 1.00 69.75 207 ALA A C 1
ATOM 1640 O O . ALA A 1 207 ? -26.596 -3.509 4.870 1.00 69.75 207 ALA A O 1
ATOM 1641 N N . PHE A 1 208 ? -26.602 -1.557 3.783 1.00 74.62 208 PHE A N 1
ATOM 1642 C CA . PHE A 1 208 ? -27.739 -1.835 2.921 1.00 74.62 208 PHE A CA 1
ATOM 1643 C C . PHE A 1 208 ? -27.279 -2.576 1.659 1.00 74.62 208 PHE A C 1
ATOM 1645 O O . PHE A 1 208 ? -26.618 -1.990 0.799 1.00 74.62 208 PHE A O 1
ATOM 1652 N N . ASN A 1 209 ? -27.628 -3.860 1.542 1.00 73.38 209 ASN A N 1
ATOM 1653 C CA . ASN A 1 209 ? -27.199 -4.716 0.427 1.00 73.38 209 ASN A CA 1
ATOM 1654 C C . ASN A 1 209 ? -27.666 -4.204 -0.945 1.00 73.38 209 ASN A C 1
ATOM 1656 O O . ASN A 1 209 ? -26.945 -4.348 -1.927 1.00 73.38 209 ASN A O 1
ATOM 1660 N N . ASP A 1 210 ? -28.833 -3.562 -1.028 1.00 71.62 210 ASP A N 1
ATOM 1661 C CA . ASP A 1 210 ? -29.350 -2.946 -2.258 1.00 71.62 210 ASP A CA 1
ATOM 1662 C C . ASP A 1 210 ? -28.428 -1.839 -2.790 1.00 71.62 210 ASP A C 1
ATOM 1664 O O . ASP A 1 210 ? -28.318 -1.646 -3.999 1.00 71.62 210 ASP A O 1
ATOM 1668 N N . ARG A 1 211 ? -27.687 -1.164 -1.904 1.00 76.69 211 ARG A N 1
ATOM 1669 C CA . ARG A 1 211 ? -26.695 -0.142 -2.273 1.00 76.69 211 ARG A CA 1
ATOM 1670 C C . ARG A 1 211 ? -25.354 -0.725 -2.720 1.00 76.69 211 ARG A C 1
ATOM 1672 O O . ARG A 1 211 ? -24.492 0.027 -3.167 1.00 76.69 211 ARG A O 1
ATOM 1679 N N . MET A 1 212 ? -25.187 -2.043 -2.623 1.00 79.31 212 MET A N 1
ATOM 1680 C CA . MET A 1 212 ? -24.025 -2.783 -3.129 1.00 79.31 212 MET A CA 1
ATOM 1681 C C . MET A 1 212 ? -24.263 -3.400 -4.511 1.00 79.31 212 MET A C 1
ATOM 1683 O O . MET A 1 212 ? -23.360 -4.016 -5.076 1.00 79.31 212 MET A O 1
ATOM 1687 N N . LEU A 1 213 ? -25.462 -3.220 -5.075 1.00 81.00 213 LEU A N 1
ATOM 1688 C CA . LEU A 1 213 ? -25.840 -3.729 -6.390 1.00 81.00 213 LEU A CA 1
ATOM 1689 C C . LEU A 1 213 ? -25.360 -2.783 -7.498 1.00 81.00 213 LEU A C 1
ATOM 1691 O O . LEU A 1 213 ? -26.134 -2.034 -8.089 1.00 81.00 213 LEU A O 1
ATOM 1695 N N . PHE A 1 214 ? -24.064 -2.816 -7.785 1.00 84.00 214 PHE A N 1
ATOM 1696 C CA . PHE A 1 214 ? -23.463 -2.116 -8.923 1.00 84.00 214 PHE A CA 1
ATOM 1697 C C . PHE A 1 214 ? -22.472 -3.032 -9.653 1.00 84.00 214 PHE A C 1
ATOM 1699 O O . PHE A 1 214 ? -22.170 -4.119 -9.169 1.00 84.00 214 PHE A O 1
ATOM 1706 N N . THR A 1 215 ? -21.999 -2.644 -10.840 1.00 84.44 215 THR A N 1
ATOM 1707 C CA . THR A 1 215 ? -21.048 -3.458 -11.623 1.00 84.44 215 THR A CA 1
ATOM 1708 C C . THR A 1 215 ? -19.623 -3.308 -11.102 1.00 84.44 215 THR A C 1
ATOM 1710 O O . THR A 1 215 ? -19.270 -2.264 -10.552 1.00 84.44 215 THR A O 1
ATOM 1713 N N . ASP A 1 216 ? -18.773 -4.319 -11.270 1.00 84.44 216 ASP A N 1
ATOM 1714 C CA . ASP A 1 216 ? -17.401 -4.299 -10.736 1.00 84.44 216 ASP A CA 1
ATOM 1715 C C . ASP A 1 216 ? -16.587 -3.124 -11.308 1.00 84.44 216 ASP A C 1
ATOM 1717 O O . ASP A 1 216 ? -15.862 -2.452 -10.573 1.00 84.44 216 ASP A O 1
ATOM 1721 N N . GLU A 1 217 ? -16.816 -2.766 -12.574 1.00 85.50 217 GLU A N 1
ATOM 1722 C CA . GLU A 1 217 ? -16.187 -1.633 -13.266 1.00 85.50 217 GLU A CA 1
ATOM 1723 C C . GLU A 1 217 ? -16.516 -0.273 -12.631 1.00 85.50 217 GLU A C 1
ATOM 1725 O O . GLU A 1 217 ? -15.769 0.693 -12.778 1.00 85.50 217 GLU A O 1
ATOM 1730 N N . SER A 1 218 ? -17.635 -0.185 -11.910 1.00 86.50 218 SER A N 1
ATOM 1731 C CA . SER A 1 218 ? -18.106 1.048 -11.272 1.00 86.50 218 SER A CA 1
ATOM 1732 C C . SER A 1 218 ? -17.662 1.177 -9.809 1.00 86.50 218 SER A C 1
ATOM 1734 O O . SER A 1 218 ? -18.031 2.137 -9.131 1.00 86.50 218 SER A O 1
ATOM 1736 N N . THR A 1 219 ? -16.846 0.244 -9.304 1.00 86.50 219 THR A N 1
ATOM 1737 C CA . THR A 1 219 ? -16.437 0.192 -7.890 1.00 86.50 219 THR A CA 1
ATOM 1738 C C . THR A 1 219 ? -15.762 1.477 -7.419 1.00 86.50 219 THR A C 1
ATOM 1740 O O . THR A 1 219 ? -16.153 2.021 -6.391 1.00 86.50 219 THR A O 1
ATOM 1743 N N . TYR A 1 220 ? -14.826 2.034 -8.193 1.00 86.31 220 TYR A N 1
ATOM 1744 C CA . TYR A 1 220 ? -14.155 3.295 -7.841 1.00 86.31 220 TYR A CA 1
ATOM 1745 C C . TYR A 1 220 ? -15.056 4.534 -7.899 1.00 86.31 220 TYR A C 1
ATOM 1747 O O . TYR A 1 220 ? -14.699 5.574 -7.355 1.00 86.31 220 TYR A O 1
ATOM 1755 N N . GLN A 1 221 ? -16.204 4.451 -8.573 1.00 84.12 221 GLN A N 1
ATOM 1756 C CA . GLN A 1 221 ? -17.174 5.546 -8.628 1.00 84.12 221 GLN A CA 1
ATOM 1757 C C . GLN A 1 221 ? -18.165 5.467 -7.463 1.00 84.12 221 GLN A C 1
ATOM 1759 O O . GLN A 1 221 ? -18.573 6.494 -6.925 1.00 84.12 221 GLN A O 1
ATOM 1764 N N . ASN A 1 222 ? -18.544 4.249 -7.069 1.00 83.38 222 ASN A N 1
ATOM 1765 C CA . ASN A 1 222 ? -19.515 4.005 -6.002 1.00 83.38 222 ASN A CA 1
ATOM 1766 C C . ASN A 1 222 ? -18.883 4.004 -4.604 1.00 83.38 222 ASN A C 1
ATOM 1768 O O . ASN A 1 222 ? -19.552 4.333 -3.619 1.00 83.38 222 ASN A O 1
ATOM 1772 N N . PHE A 1 223 ? -17.596 3.668 -4.507 1.00 85.31 223 PHE A N 1
ATOM 1773 C CA . PHE A 1 223 ? -16.839 3.708 -3.264 1.00 85.31 223 PHE A CA 1
ATOM 1774 C C . PHE A 1 223 ? -15.880 4.894 -3.208 1.00 85.31 223 PHE A C 1
ATOM 1776 O O . PHE A 1 223 ? -15.222 5.254 -4.177 1.00 85.31 223 PHE A O 1
ATOM 1783 N N . GLY A 1 224 ? -15.800 5.484 -2.018 1.00 83.44 224 GLY A N 1
ATOM 1784 C CA . GLY A 1 224 ? -14.901 6.577 -1.693 1.00 83.44 224 GLY A CA 1
ATOM 1785 C C . GLY A 1 224 ? -14.775 6.676 -0.180 1.00 83.44 224 GLY A C 1
ATOM 1786 O O . GLY A 1 224 ? -15.772 6.863 0.519 1.00 83.44 224 GLY A O 1
ATOM 1787 N N . PHE A 1 225 ? -13.546 6.531 0.296 1.00 90.19 225 PHE A N 1
ATOM 1788 C CA . PHE A 1 225 ? -13.134 6.494 1.700 1.00 90.19 225 PHE A CA 1
ATOM 1789 C C . PHE A 1 225 ? -12.207 7.673 2.010 1.00 90.19 225 PHE A C 1
ATOM 1791 O O . PHE A 1 225 ? -11.295 7.571 2.821 1.00 90.19 225 PHE A O 1
ATOM 1798 N N . ARG A 1 226 ? -12.408 8.788 1.298 1.00 90.06 226 ARG A N 1
ATOM 1799 C CA . ARG A 1 226 ? -11.630 10.008 1.488 1.00 90.06 226 ARG A CA 1
ATOM 1800 C C . ARG A 1 226 ? -12.103 10.747 2.732 1.00 90.06 226 ARG A C 1
ATOM 1802 O O . ARG A 1 226 ? -13.292 11.033 2.862 1.00 90.06 226 ARG A O 1
ATOM 1809 N N . HIS A 1 227 ? -11.153 11.106 3.576 1.00 91.06 227 HIS A N 1
ATOM 1810 C CA . HIS A 1 227 ? -11.327 11.970 4.729 1.00 91.06 227 HIS A CA 1
ATOM 1811 C C . HIS A 1 227 ? -11.172 13.440 4.347 1.00 91.06 227 HIS A C 1
ATOM 1813 O O . HIS A 1 227 ? -10.462 13.792 3.394 1.00 91.06 227 HIS A O 1
ATOM 1819 N N . VAL A 1 228 ? -11.853 14.303 5.099 1.00 91.50 228 VAL A N 1
ATOM 1820 C CA . VAL A 1 228 ? -11.717 15.758 4.964 1.00 91.50 228 VAL A CA 1
ATOM 1821 C C . VAL A 1 228 ? -10.377 16.231 5.553 1.00 91.50 228 VAL A C 1
ATOM 1823 O O . VAL A 1 228 ? -9.801 15.536 6.394 1.00 91.50 228 VAL A O 1
ATOM 1826 N N . PRO A 1 229 ? -9.846 17.399 5.144 1.00 92.12 229 PRO A N 1
ATOM 1827 C CA . PRO A 1 229 ? -8.527 17.862 5.585 1.00 92.12 229 PRO A CA 1
ATOM 1828 C C . PRO A 1 229 ? -8.352 17.935 7.108 1.00 92.12 229 PRO A C 1
ATOM 1830 O O . PRO A 1 229 ? -7.276 17.643 7.622 1.00 92.12 229 PRO A O 1
ATOM 1833 N N . GLU A 1 230 ? -9.403 18.300 7.842 1.00 94.38 230 GLU A N 1
ATOM 1834 C CA . GLU A 1 230 ? -9.376 18.397 9.302 1.00 94.38 230 GLU A CA 1
ATOM 1835 C C . GLU A 1 230 ? -9.175 17.025 9.961 1.00 94.38 230 GLU A C 1
ATOM 1837 O O . GLU A 1 230 ? -8.426 16.909 10.934 1.00 94.38 230 GLU A O 1
ATOM 1842 N N . GLU A 1 231 ? -9.804 15.987 9.405 1.00 95.25 231 GLU A N 1
ATOM 1843 C CA . GLU A 1 231 ? -9.656 14.603 9.857 1.00 95.25 231 GLU A CA 1
ATOM 1844 C C . GLU A 1 231 ? -8.248 14.073 9.568 1.00 95.25 231 GLU A C 1
ATOM 1846 O O . GLU A 1 231 ? -7.656 13.446 10.444 1.00 95.25 231 GLU A O 1
ATOM 1851 N N . GLU A 1 232 ? -7.677 14.368 8.392 1.00 95.12 232 GLU A N 1
ATOM 1852 C CA . GLU A 1 232 ? -6.296 13.980 8.052 1.00 95.12 232 GLU A CA 1
ATOM 1853 C C . GLU A 1 232 ? -5.280 14.642 9.002 1.00 95.12 232 GLU A C 1
ATOM 1855 O O . GLU A 1 232 ? -4.384 13.971 9.507 1.00 95.12 232 GLU A O 1
ATOM 1860 N N . ILE A 1 233 ? -5.445 15.932 9.331 1.00 95.56 233 ILE A N 1
ATOM 1861 C CA . ILE A 1 233 ? -4.563 16.637 10.283 1.00 95.56 233 ILE A CA 1
ATOM 1862 C C . ILE A 1 233 ? -4.678 16.038 11.692 1.00 95.56 233 ILE A C 1
ATOM 1864 O O . ILE A 1 233 ? -3.676 15.881 12.401 1.00 95.56 233 ILE A O 1
ATOM 1868 N N . ALA A 1 234 ? -5.900 15.721 12.129 1.00 97.75 234 ALA A N 1
ATOM 1869 C CA . ALA A 1 234 ? -6.128 15.098 13.427 1.00 97.75 234 ALA A CA 1
ATOM 1870 C C . ALA A 1 234 ? -5.527 13.682 13.484 1.00 97.75 234 ALA A C 1
ATOM 1872 O O . ALA A 1 234 ? -4.896 13.329 14.488 1.00 97.75 234 ALA A O 1
ATOM 1873 N N . ALA A 1 235 ? -5.668 12.909 12.404 1.00 97.56 235 ALA A N 1
ATOM 1874 C CA . ALA A 1 235 ? -5.084 11.583 12.267 1.00 97.56 235 ALA A CA 1
ATOM 1875 C C . ALA A 1 235 ? -3.552 11.633 12.264 1.00 97.56 235 ALA A C 1
ATOM 1877 O O . ALA A 1 235 ? -2.947 10.926 13.064 1.00 97.56 235 ALA A O 1
ATOM 1878 N N . ASP A 1 236 ? -2.930 12.539 11.503 1.00 97.69 236 ASP A N 1
ATOM 1879 C CA . ASP A 1 236 ? -1.475 12.749 11.490 1.00 97.69 236 ASP A CA 1
ATOM 1880 C C . ASP A 1 236 ? -0.936 13.028 12.902 1.00 97.69 236 ASP A C 1
ATOM 1882 O O . ASP A 1 236 ? 0.057 12.449 13.358 1.00 97.69 236 ASP A O 1
ATOM 1886 N N . LYS A 1 237 ? -1.606 13.925 13.637 1.00 98.19 237 LYS A N 1
ATOM 1887 C CA . LYS A 1 237 ? -1.212 14.275 15.006 1.00 98.19 237 LYS A CA 1
ATOM 1888 C C . LYS A 1 237 ? -1.295 13.061 15.929 1.00 98.19 237 LYS A C 1
ATOM 1890 O O . LYS A 1 237 ? -0.347 12.779 16.663 1.00 98.19 237 LYS A O 1
ATOM 1895 N N . LYS A 1 238 ? -2.417 12.341 15.890 1.00 98.38 238 LYS A N 1
ATOM 1896 C CA . LYS A 1 238 ? -2.636 11.163 16.731 1.00 98.38 238 LYS A CA 1
ATOM 1897 C C . LYS A 1 238 ? -1.668 10.031 16.367 1.00 98.38 238 LYS A C 1
ATOM 1899 O O . LYS A 1 238 ? -1.135 9.393 17.273 1.00 98.38 238 LYS A O 1
ATOM 1904 N N . ALA A 1 239 ? -1.371 9.845 15.086 1.00 98.31 239 ALA A N 1
ATOM 1905 C CA . ALA A 1 239 ? -0.415 8.869 14.583 1.00 98.31 239 ALA A CA 1
ATOM 1906 C C . ALA A 1 239 ? 0.997 9.168 15.092 1.00 98.31 239 ALA A C 1
ATOM 1908 O O . ALA A 1 239 ? 1.676 8.282 15.610 1.00 98.31 239 ALA A O 1
ATOM 1909 N N . MET A 1 240 ? 1.422 10.434 15.055 1.00 98.06 240 MET A N 1
ATOM 1910 C CA . MET A 1 240 ? 2.702 10.852 15.630 1.00 98.06 240 MET A CA 1
ATOM 1911 C C . MET A 1 240 ? 2.793 10.580 17.134 1.00 98.06 240 MET A C 1
ATOM 1913 O O . MET A 1 240 ? 3.856 10.179 17.614 1.00 98.06 240 MET A O 1
ATOM 1917 N N . ASP A 1 241 ? 1.707 10.778 17.881 1.00 97.75 241 ASP A N 1
ATOM 1918 C CA . ASP A 1 241 ? 1.664 10.438 19.305 1.00 97.75 241 ASP A CA 1
ATOM 1919 C C . ASP A 1 241 ? 1.766 8.919 19.515 1.00 97.75 241 ASP A C 1
ATOM 1921 O O . ASP A 1 241 ? 2.563 8.478 20.347 1.00 97.75 241 ASP A O 1
ATOM 1925 N N . MET A 1 242 ? 1.063 8.120 18.698 1.00 98.25 242 MET A N 1
ATOM 1926 C CA . MET A 1 242 ? 1.145 6.655 18.739 1.00 98.25 242 MET A CA 1
ATOM 1927 C C . MET A 1 242 ? 2.543 6.121 18.417 1.00 98.25 242 MET A C 1
ATOM 1929 O O . MET A 1 242 ? 3.025 5.178 19.044 1.00 98.25 242 MET A O 1
ATOM 1933 N N . LEU A 1 243 ? 3.219 6.716 17.437 1.00 98.25 243 LEU A N 1
ATOM 1934 C CA . LEU A 1 243 ? 4.544 6.281 17.006 1.00 98.25 243 LEU A CA 1
ATOM 1935 C C . LEU A 1 243 ? 5.614 6.544 18.070 1.00 98.25 243 LEU A C 1
ATOM 1937 O O . LEU A 1 243 ? 6.517 5.722 18.239 1.00 98.25 243 LEU A O 1
ATOM 1941 N N . LYS A 1 244 ? 5.511 7.647 18.821 1.00 96.94 244 LYS A N 1
ATOM 1942 C CA . LYS A 1 244 ? 6.475 8.017 19.878 1.00 96.94 244 LYS A CA 1
ATOM 1943 C C . LYS A 1 244 ? 6.453 7.069 21.080 1.00 96.94 244 LYS A C 1
ATOM 1945 O O . LYS A 1 244 ? 7.476 6.909 21.748 1.00 96.94 244 LYS A O 1
ATOM 1950 N N . THR A 1 245 ? 5.314 6.446 21.356 1.00 97.12 245 THR A N 1
ATOM 1951 C CA . THR A 1 245 ? 5.121 5.457 22.432 1.00 97.12 245 THR A CA 1
ATOM 1952 C C . THR A 1 245 ? 5.335 4.018 21.953 1.00 97.12 245 THR A C 1
ATOM 1954 O O . THR A 1 245 ? 5.545 3.126 22.773 1.00 97.12 245 THR A O 1
ATOM 1957 N N . SER A 1 246 ? 5.358 3.796 20.637 1.00 97.69 246 SER A N 1
ATOM 1958 C CA . SER A 1 246 ? 5.514 2.476 20.023 1.00 97.69 246 SER A CA 1
ATOM 1959 C C . SER A 1 246 ? 6.942 1.899 20.098 1.00 97.69 246 SER A C 1
ATOM 1961 O O . SER A 1 246 ? 7.913 2.629 20.351 1.00 97.69 246 SER A O 1
ATOM 1963 N N . PRO A 1 247 ? 7.123 0.602 19.769 1.00 97.69 247 PRO A N 1
ATOM 1964 C CA . PRO A 1 247 ? 8.447 -0.008 19.607 1.00 97.69 247 PRO A CA 1
ATOM 1965 C C . PRO A 1 247 ? 9.275 0.631 18.476 1.00 97.69 247 PRO A C 1
ATOM 1967 O O . PRO A 1 247 ? 10.499 0.505 18.451 1.00 97.69 247 PRO A O 1
ATOM 1970 N N . TYR A 1 248 ? 8.629 1.354 17.555 1.00 97.62 248 TYR A N 1
ATOM 1971 C CA . TYR A 1 248 ? 9.248 1.947 16.367 1.00 97.62 248 TYR A CA 1
ATOM 1972 C C . TYR A 1 248 ? 9.867 3.327 16.619 1.00 97.62 248 TYR A C 1
ATOM 1974 O O . TYR A 1 248 ? 10.574 3.844 15.753 1.00 97.62 248 TYR A O 1
ATOM 1982 N N . LYS A 1 249 ? 9.672 3.918 17.808 1.00 96.88 249 LYS A N 1
ATOM 1983 C CA . LYS A 1 249 ? 10.084 5.296 18.142 1.00 96.88 249 LYS A CA 1
ATOM 1984 C C . LYS A 1 249 ? 11.553 5.626 17.842 1.00 96.88 249 LYS A C 1
ATOM 1986 O O . LYS A 1 249 ? 11.873 6.754 17.482 1.00 96.88 249 LYS A O 1
ATOM 1991 N N . GLN A 1 250 ? 12.454 4.649 17.972 1.00 96.12 250 GLN A N 1
ATOM 1992 C CA . GLN A 1 250 ? 13.892 4.833 17.722 1.00 96.12 250 GLN A CA 1
ATOM 1993 C C . GLN A 1 250 ? 14.266 4.751 16.233 1.00 96.12 250 GLN A C 1
ATOM 1995 O O . GLN A 1 250 ? 15.362 5.152 15.854 1.00 96.12 250 GLN A O 1
ATOM 2000 N N . LYS A 1 251 ? 13.364 4.242 15.387 1.00 96.00 251 LYS A N 1
ATOM 2001 C CA . LYS A 1 251 ? 13.569 4.043 13.946 1.00 96.00 251 LYS A CA 1
ATOM 2002 C C . LYS A 1 251 ? 12.734 4.985 13.080 1.00 96.00 251 LYS A C 1
ATOM 2004 O O . LYS A 1 251 ? 12.764 4.870 11.867 1.00 96.00 251 LYS A O 1
ATOM 2009 N N . LEU A 1 252 ? 12.058 5.975 13.662 1.00 96.75 252 LEU A N 1
ATOM 2010 C CA . LEU A 1 252 ? 11.222 6.926 12.913 1.00 96.75 252 LEU A CA 1
ATOM 2011 C C . LEU A 1 252 ? 11.975 7.718 11.830 1.00 96.75 252 LEU A C 1
ATOM 2013 O O . LEU A 1 252 ? 11.357 8.251 10.913 1.00 96.75 252 LEU A O 1
ATOM 2017 N N . TYR A 1 253 ? 13.307 7.769 11.898 1.00 95.69 253 TYR A N 1
ATOM 2018 C CA . TYR A 1 253 ? 14.125 8.367 10.848 1.00 95.69 253 TYR A CA 1
ATOM 2019 C C . TYR A 1 253 ? 14.015 7.637 9.497 1.00 95.69 253 TYR A C 1
ATOM 2021 O O . TYR A 1 253 ? 14.179 8.290 8.472 1.00 95.69 253 TYR A O 1
ATOM 2029 N N . THR A 1 254 ? 13.741 6.326 9.457 1.00 96.38 254 THR A N 1
ATOM 2030 C CA . THR A 1 254 ? 13.577 5.585 8.189 1.00 96.38 254 THR A CA 1
ATOM 2031 C C . THR A 1 254 ? 12.262 5.946 7.509 1.00 96.38 254 THR A C 1
ATOM 2033 O O . THR A 1 254 ? 12.257 6.267 6.323 1.00 96.38 254 THR A O 1
ATOM 2036 N N . ALA A 1 255 ? 11.181 6.042 8.283 1.00 97.12 255 ALA A N 1
ATOM 2037 C CA . ALA A 1 255 ? 9.895 6.559 7.824 1.00 97.12 255 ALA A CA 1
ATOM 2038 C C . ALA A 1 255 ? 10.008 8.016 7.330 1.00 97.12 255 ALA A C 1
ATOM 2040 O O . ALA A 1 255 ? 9.485 8.373 6.276 1.00 97.12 255 ALA A O 1
ATOM 2041 N N . ALA A 1 256 ? 10.770 8.855 8.039 1.00 96.94 256 ALA A N 1
ATOM 2042 C CA . ALA A 1 256 ? 11.051 10.220 7.601 1.00 96.94 256 ALA A CA 1
ATOM 2043 C C . ALA A 1 256 ? 11.841 10.271 6.280 1.00 96.94 256 ALA A C 1
ATOM 2045 O O . ALA A 1 256 ? 11.569 11.123 5.435 1.00 96.94 256 ALA A O 1
ATOM 2046 N N . LEU A 1 257 ? 12.812 9.369 6.085 1.00 97.56 257 LEU A N 1
ATOM 2047 C CA . LEU A 1 257 ? 13.550 9.240 4.826 1.00 97.56 257 LEU A CA 1
ATOM 2048 C C . LEU A 1 257 ? 12.643 8.792 3.678 1.00 97.56 257 LEU A C 1
ATOM 2050 O O . LEU A 1 257 ? 12.750 9.356 2.593 1.00 97.56 257 LEU A O 1
ATOM 2054 N N . PHE A 1 258 ? 11.722 7.858 3.924 1.00 97.19 258 PHE A N 1
ATOM 2055 C CA . PHE A 1 258 ? 10.719 7.448 2.941 1.00 97.19 258 PHE A CA 1
ATOM 2056 C C . PHE A 1 258 ? 9.882 8.637 2.457 1.00 97.19 258 PHE A C 1
ATOM 2058 O O . PHE A 1 258 ? 9.777 8.866 1.254 1.00 97.19 258 PHE A O 1
ATOM 2065 N N . LEU A 1 259 ? 9.358 9.453 3.380 1.00 96.31 259 LEU A N 1
ATOM 2066 C CA . LEU A 1 259 ? 8.607 10.662 3.026 1.00 96.31 259 LEU A CA 1
ATOM 2067 C C . LEU A 1 259 ? 9.479 11.702 2.299 1.00 96.31 259 LEU A C 1
ATOM 2069 O O . LEU A 1 259 ? 9.013 12.355 1.372 1.00 96.31 259 LEU A O 1
ATOM 2073 N N . LYS A 1 260 ? 10.760 11.846 2.661 1.00 95.94 260 LYS A N 1
ATOM 2074 C CA . LYS A 1 260 ? 11.704 12.722 1.937 1.00 95.94 260 LYS A CA 1
ATOM 2075 C C . LYS A 1 260 ? 11.936 12.261 0.500 1.00 95.94 260 LYS A C 1
ATOM 2077 O O . LYS A 1 260 ? 11.889 13.090 -0.403 1.00 95.94 260 LYS A O 1
ATOM 2082 N N . GLU A 1 261 ? 12.155 10.968 0.274 1.00 95.50 261 GLU A N 1
ATOM 2083 C CA . GLU A 1 261 ? 12.287 10.420 -1.082 1.00 95.50 261 GLU A CA 1
ATOM 2084 C C . GLU A 1 261 ? 10.979 10.599 -1.864 1.00 95.50 261 GLU A C 1
ATOM 2086 O O . GLU A 1 261 ? 11.008 11.007 -3.023 1.00 95.50 261 GLU A O 1
ATOM 2091 N N . LEU A 1 262 ? 9.828 10.388 -1.215 1.00 94.25 262 LEU A N 1
ATOM 2092 C CA . LEU A 1 262 ? 8.516 10.626 -1.812 1.00 94.25 262 LEU A CA 1
ATOM 2093 C C . LEU A 1 262 ? 8.324 12.092 -2.218 1.00 94.25 262 LEU A C 1
ATOM 2095 O O . LEU A 1 262 ? 7.828 12.353 -3.305 1.00 94.25 262 LEU A O 1
ATOM 2099 N N . ALA A 1 263 ? 8.764 13.050 -1.399 1.00 92.81 263 ALA A N 1
ATOM 2100 C CA . ALA A 1 263 ? 8.710 14.474 -1.731 1.00 92.81 263 ALA A CA 1
ATOM 2101 C C . ALA A 1 263 ? 9.598 14.837 -2.933 1.00 92.81 263 ALA A C 1
ATOM 2103 O O . ALA A 1 263 ? 9.240 15.703 -3.727 1.00 92.81 263 ALA A O 1
ATOM 2104 N N . VAL A 1 264 ? 10.754 14.180 -3.074 1.00 93.06 264 VAL A N 1
ATOM 2105 C CA . VAL A 1 264 ? 11.684 14.411 -4.191 1.00 93.06 264 VAL A CA 1
ATOM 2106 C C . VAL A 1 264 ? 11.157 13.806 -5.493 1.00 93.06 264 VAL A C 1
ATOM 2108 O O . VAL A 1 264 ? 11.238 14.444 -6.541 1.00 93.06 264 VAL A O 1
ATOM 2111 N N . ARG A 1 265 ? 10.622 12.582 -5.431 1.00 90.94 265 ARG A N 1
ATOM 2112 C CA . ARG A 1 265 ? 10.172 11.805 -6.599 1.00 90.94 265 ARG A CA 1
ATOM 2113 C C . ARG A 1 265 ? 8.713 12.060 -6.978 1.00 90.94 265 ARG A C 1
ATOM 2115 O O . ARG A 1 265 ? 8.307 11.803 -8.108 1.00 90.94 265 ARG A O 1
ATOM 2122 N N . GLY A 1 266 ? 7.911 12.549 -6.039 1.00 87.88 266 GLY A N 1
ATOM 2123 C CA . GLY A 1 266 ? 6.463 12.677 -6.166 1.00 87.88 266 GLY A CA 1
ATOM 2124 C C . GLY A 1 266 ? 5.987 13.431 -7.408 1.00 87.88 266 GLY A C 1
ATOM 2125 O O . GLY A 1 266 ? 5.099 12.921 -8.095 1.00 87.88 266 GLY A O 1
ATOM 2126 N N . PRO A 1 267 ? 6.609 14.564 -7.790 1.00 88.31 267 PRO A N 1
ATOM 2127 C CA . PRO A 1 267 ? 6.224 15.295 -8.995 1.00 88.31 267 PRO A CA 1
ATOM 2128 C C . PRO A 1 267 ? 6.297 14.479 -10.296 1.00 88.31 267 PRO A C 1
ATOM 2130 O O . PRO A 1 267 ? 5.561 14.781 -11.231 1.00 88.31 267 PRO A O 1
ATOM 2133 N N . GLN A 1 268 ? 7.155 13.451 -10.377 1.00 87.44 268 GLN A N 1
ATOM 2134 C CA . GLN A 1 268 ? 7.263 12.585 -11.562 1.00 87.44 268 GLN A CA 1
ATOM 2135 C C . GLN A 1 268 ? 6.412 11.305 -11.465 1.00 87.44 268 GLN A C 1
ATOM 2137 O O . GLN A 1 268 ? 6.357 10.533 -12.419 1.00 87.44 268 GLN A O 1
ATOM 2142 N N . LEU A 1 269 ? 5.749 11.064 -10.329 1.00 89.25 269 LEU A N 1
ATOM 2143 C CA . LEU A 1 269 ? 5.087 9.799 -9.994 1.00 89.25 269 LEU A CA 1
ATOM 2144 C C . LEU A 1 269 ? 3.562 9.937 -9.862 1.00 89.25 269 LEU A C 1
ATOM 2146 O O . LEU A 1 269 ? 2.934 9.224 -9.082 1.00 89.25 269 LEU A O 1
ATOM 2150 N N . SER A 1 270 ? 2.938 10.822 -10.642 1.00 87.56 270 SER A N 1
ATOM 2151 C CA . SER A 1 270 ? 1.502 11.133 -10.539 1.00 87.56 270 SER A CA 1
ATOM 2152 C C . SER A 1 270 ? 0.594 9.896 -10.587 1.00 87.56 270 SER A C 1
ATOM 2154 O O . SER A 1 270 ? -0.302 9.766 -9.757 1.00 87.56 270 SER A O 1
ATOM 2156 N N . ALA A 1 271 ? 0.855 8.947 -11.491 1.00 88.81 271 ALA A N 1
ATOM 2157 C CA . ALA A 1 271 ? 0.072 7.713 -11.601 1.00 88.81 271 ALA A CA 1
ATOM 2158 C C . ALA A 1 271 ? 0.218 6.797 -10.373 1.00 88.81 271 ALA A C 1
ATOM 2160 O O . ALA A 1 271 ? -0.742 6.150 -9.961 1.00 88.81 271 ALA A O 1
ATOM 2161 N N . LEU A 1 272 ? 1.410 6.755 -9.773 1.00 91.81 272 LEU A N 1
ATOM 2162 C CA . LEU A 1 272 ? 1.680 5.960 -8.578 1.00 91.81 272 LEU A CA 1
ATOM 2163 C C . LEU A 1 272 ? 1.079 6.609 -7.318 1.00 91.81 272 LEU A C 1
ATOM 2165 O O . LEU A 1 272 ? 0.751 5.902 -6.374 1.00 91.81 272 LEU A O 1
ATOM 2169 N N . LEU A 1 273 ? 0.912 7.933 -7.300 1.00 91.94 273 LEU A N 1
ATOM 2170 C CA . LEU A 1 273 ? 0.451 8.700 -6.133 1.00 91.94 273 LEU A CA 1
ATOM 2171 C C . LEU A 1 273 ? -1.013 9.140 -6.204 1.00 91.94 273 LEU A C 1
ATOM 2173 O O . LEU A 1 273 ? -1.487 9.861 -5.325 1.00 91.94 273 LEU A O 1
ATOM 2177 N N . THR A 1 274 ? -1.735 8.692 -7.229 1.00 91.31 274 THR A N 1
ATOM 2178 C CA . THR A 1 274 ? -3.174 8.913 -7.358 1.00 91.31 274 THR A CA 1
ATOM 2179 C C . THR A 1 274 ? -3.928 7.750 -6.715 1.00 91.31 274 THR A C 1
ATOM 2181 O O . THR A 1 274 ? -4.018 6.660 -7.282 1.00 91.31 274 THR A O 1
ATOM 2184 N N . ALA A 1 275 ? -4.469 7.990 -5.522 1.00 91.81 275 ALA A N 1
ATOM 2185 C CA . ALA A 1 275 ? -5.340 7.063 -4.814 1.00 91.81 275 ALA A CA 1
ATOM 2186 C C . ALA A 1 275 ? -6.733 7.027 -5.460 1.00 91.81 275 ALA A C 1
ATOM 2188 O O . ALA A 1 275 ? -7.293 8.060 -5.851 1.00 91.81 275 ALA A O 1
ATOM 2189 N N . HIS A 1 276 ? -7.317 5.836 -5.552 1.00 91.75 276 HIS A N 1
ATOM 2190 C CA . HIS A 1 276 ? -8.610 5.638 -6.205 1.00 91.75 276 HIS A CA 1
ATOM 2191 C C . HIS A 1 276 ? -9.773 5.765 -5.214 1.00 91.75 276 HIS A C 1
ATOM 2193 O O . HIS A 1 276 ? -10.756 6.457 -5.484 1.00 91.75 276 HIS A O 1
ATOM 2199 N N . LEU A 1 277 ? -9.623 5.135 -4.056 1.00 92.44 277 LEU A N 1
ATOM 2200 C CA . LEU A 1 277 ? -10.597 4.965 -2.990 1.00 92.44 277 LEU A CA 1
ATOM 2201 C C . LEU A 1 277 ? -10.309 5.866 -1.774 1.00 92.44 277 LEU A C 1
ATOM 2203 O O . LEU A 1 277 ? -11.244 6.455 -1.236 1.00 92.44 277 LEU A O 1
ATOM 2207 N N . GLY A 1 278 ? -9.050 5.996 -1.356 1.00 90.62 278 GLY A N 1
ATOM 2208 C CA . GLY A 1 278 ? -8.592 6.778 -0.204 1.00 90.62 278 GLY A CA 1
ATOM 2209 C C . GLY A 1 278 ? -8.020 8.157 -0.554 1.00 90.62 278 GLY A C 1
ATOM 2210 O O . GLY A 1 278 ? -8.158 8.657 -1.679 1.00 90.62 278 GLY A O 1
ATOM 2211 N N . ASN A 1 279 ? -7.385 8.796 0.435 1.00 89.69 279 ASN A N 1
ATOM 2212 C CA . ASN A 1 279 ? -6.643 10.046 0.248 1.00 89.69 279 ASN A CA 1
ATOM 2213 C C . ASN A 1 279 ? -5.257 9.776 -0.352 1.00 89.69 279 ASN A C 1
ATOM 2215 O O . ASN A 1 279 ? -4.628 8.748 -0.105 1.00 89.69 279 ASN A O 1
ATOM 2219 N N . ASN A 1 280 ? -4.762 10.741 -1.125 1.00 89.81 280 ASN A N 1
ATOM 2220 C CA . ASN A 1 280 ? -3.420 10.685 -1.692 1.00 89.81 280 ASN A CA 1
ATOM 2221 C C . ASN A 1 280 ? -2.361 10.922 -0.605 1.00 89.81 280 ASN A C 1
ATOM 2223 O O . ASN A 1 280 ? -2.549 11.740 0.294 1.00 89.81 280 ASN A O 1
ATOM 2227 N N . PHE A 1 281 ? -1.194 10.290 -0.749 1.00 87.56 281 PHE A N 1
ATOM 2228 C CA . PHE A 1 281 ? -0.014 10.624 0.060 1.00 87.56 281 PHE A CA 1
ATOM 2229 C C . PHE A 1 281 ? 0.568 12.003 -0.267 1.00 87.56 281 PHE A C 1
ATOM 2231 O O . PHE A 1 281 ? 1.282 12.581 0.557 1.00 87.56 281 PHE A O 1
ATOM 2238 N N . THR A 1 282 ? 0.278 12.525 -1.460 1.00 87.12 282 THR A N 1
ATOM 2239 C CA . THR A 1 282 ? 0.756 13.823 -1.933 1.00 87.12 282 THR A CA 1
ATOM 2240 C C . THR A 1 282 ? -0.376 14.780 -2.270 1.00 87.12 282 THR A C 1
ATOM 2242 O O . THR A 1 282 ? -1.465 14.370 -2.671 1.00 87.12 282 THR A O 1
ATOM 2245 N N . ASP A 1 283 ? -0.093 16.071 -2.152 1.00 84.62 283 ASP A N 1
ATOM 2246 C CA . ASP A 1 283 ? -0.959 17.140 -2.620 1.00 84.62 283 ASP A CA 1
ATOM 2247 C C . ASP A 1 283 ? -0.966 17.240 -4.159 1.00 84.62 283 ASP A C 1
ATOM 2249 O O . ASP A 1 283 ? -0.245 16.539 -4.875 1.00 84.62 283 ASP A O 1
ATOM 2253 N N . ASN A 1 284 ? -1.772 18.163 -4.685 1.00 7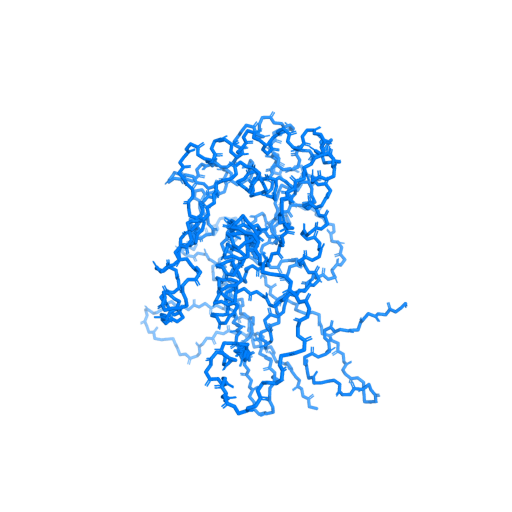6.50 284 ASN A N 1
ATOM 2254 C CA . ASN A 1 284 ? -1.909 18.393 -6.128 1.00 76.50 284 ASN A CA 1
ATOM 2255 C C . ASN A 1 284 ? -0.620 18.896 -6.809 1.00 76.50 284 ASN A C 1
ATOM 2257 O O . ASN A 1 284 ? -0.574 18.990 -8.034 1.00 76.50 284 ASN A O 1
ATOM 2261 N N . LYS A 1 285 ? 0.407 19.267 -6.038 1.00 74.56 285 LYS A N 1
ATOM 2262 C CA . LYS A 1 285 ? 1.719 19.717 -6.521 1.00 74.56 285 LYS A CA 1
ATOM 2263 C C . LYS A 1 285 ? 2.788 18.625 -6.375 1.00 74.56 285 LYS A C 1
ATOM 2265 O O . LYS A 1 285 ? 3.946 18.879 -6.701 1.00 74.56 285 LYS A O 1
ATOM 2270 N N . GLY A 1 286 ? 2.418 17.430 -5.906 1.00 72.69 286 GLY A N 1
ATOM 2271 C CA . GLY A 1 286 ? 3.335 16.317 -5.657 1.00 72.69 286 GLY A CA 1
ATOM 2272 C C . GLY A 1 286 ? 4.117 16.431 -4.344 1.00 72.69 286 GLY A C 1
ATOM 2273 O O . GLY A 1 286 ? 5.022 15.632 -4.117 1.00 72.69 286 GLY A O 1
ATOM 2274 N N . GLY A 1 287 ? 3.794 17.401 -3.482 1.00 83.12 287 GLY A N 1
ATOM 2275 C CA . GLY A 1 287 ? 4.368 17.523 -2.143 1.00 83.12 287 GLY A CA 1
ATOM 2276 C C . GLY A 1 287 ? 3.721 16.536 -1.175 1.00 83.12 287 GLY A C 1
ATOM 2277 O O . GLY A 1 287 ? 2.544 16.225 -1.310 1.00 83.12 287 GLY A O 1
ATOM 2278 N N . VAL A 1 288 ? 4.464 16.030 -0.191 1.00 90.06 288 VAL A N 1
ATOM 2279 C CA . VAL A 1 288 ? 3.926 15.088 0.807 1.00 90.06 288 VAL A CA 1
ATOM 2280 C C . VAL A 1 288 ? 2.849 15.764 1.656 1.00 90.06 288 VAL A C 1
ATOM 2282 O O . VAL A 1 288 ? 3.117 16.761 2.324 1.00 90.06 288 VAL A O 1
ATOM 2285 N N . ALA A 1 289 ? 1.643 15.198 1.632 1.00 90.12 289 ALA A N 1
ATOM 2286 C CA . ALA A 1 289 ? 0.485 15.678 2.380 1.00 90.12 289 ALA A CA 1
ATOM 2287 C C . ALA A 1 289 ? 0.285 14.923 3.701 1.00 90.12 289 ALA A C 1
ATOM 2289 O O . ALA A 1 289 ? -0.187 15.516 4.664 1.00 90.12 289 ALA A O 1
ATOM 2290 N N . ARG A 1 290 ? 0.670 13.640 3.752 1.00 91.44 290 ARG A N 1
ATOM 2291 C CA . ARG A 1 290 ? 0.523 12.782 4.937 1.00 91.44 290 ARG A CA 1
ATOM 2292 C C . ARG A 1 290 ? 1.765 12.789 5.812 1.00 91.44 290 ARG A C 1
ATOM 2294 O O . ARG A 1 290 ? 2.883 12.654 5.313 1.00 91.44 290 ARG A O 1
ATOM 2301 N N . MET A 1 291 ? 1.569 12.890 7.122 1.00 94.81 291 MET A N 1
ATOM 2302 C CA . MET A 1 291 ? 2.630 12.872 8.130 1.00 94.81 291 MET A CA 1
ATOM 2303 C C . MET A 1 291 ? 3.786 13.869 7.864 1.00 94.81 291 MET A C 1
ATOM 2305 O O . MET A 1 291 ? 4.946 13.545 8.145 1.00 94.81 291 MET A O 1
ATOM 2309 N N . PRO A 1 292 ? 3.548 15.108 7.378 1.00 93.44 292 PRO A N 1
ATOM 2310 C CA . PRO A 1 292 ? 4.624 16.008 6.948 1.00 93.44 292 PRO A CA 1
ATOM 2311 C C . PRO A 1 292 ? 5.565 16.398 8.098 1.00 93.44 292 PRO A C 1
ATOM 2313 O O . PRO A 1 292 ? 6.759 16.619 7.898 1.00 93.44 292 PRO A O 1
ATOM 2316 N N . THR A 1 293 ? 5.061 16.429 9.336 1.00 93.62 293 THR A N 1
ATOM 2317 C CA . THR A 1 293 ? 5.874 16.746 10.522 1.00 93.62 293 THR A CA 1
ATOM 2318 C C . THR A 1 293 ? 6.961 15.705 10.799 1.00 93.62 293 THR A C 1
ATOM 2320 O O . THR A 1 293 ? 8.014 16.054 11.339 1.00 93.62 293 THR A O 1
ATOM 2323 N N . LEU A 1 294 ? 6.750 14.450 10.386 1.00 95.38 294 LEU A N 1
ATOM 2324 C CA . LEU A 1 294 ? 7.712 13.366 10.555 1.00 95.38 294 LEU A CA 1
ATOM 2325 C C . LEU A 1 294 ? 8.969 13.578 9.707 1.00 95.38 294 LEU A C 1
ATOM 2327 O O . LEU A 1 294 ? 10.048 13.154 10.108 1.00 95.38 294 LEU A O 1
ATOM 2331 N N . MET A 1 295 ? 8.872 14.298 8.586 1.00 94.56 295 MET A N 1
ATOM 2332 C CA . MET A 1 295 ? 10.024 14.616 7.735 1.00 94.56 295 MET A CA 1
ATOM 2333 C C . MET A 1 295 ? 11.098 15.433 8.474 1.00 94.56 295 MET A C 1
ATOM 2335 O O . MET A 1 295 ? 12.265 15.402 8.091 1.00 94.56 295 MET A O 1
ATOM 2339 N N . ASN A 1 296 ? 10.751 16.112 9.570 1.00 94.00 296 ASN A N 1
ATOM 2340 C CA . ASN A 1 296 ? 11.724 16.826 10.402 1.00 94.00 296 ASN A CA 1
ATOM 2341 C C . ASN A 1 296 ? 12.570 15.890 11.286 1.00 94.00 296 ASN A C 1
ATOM 2343 O O . ASN A 1 296 ? 13.522 16.335 11.923 1.00 94.00 296 ASN A O 1
ATOM 2347 N N . VAL A 1 297 ? 12.241 14.596 11.334 1.00 93.31 297 VAL A N 1
ATOM 2348 C CA . VAL A 1 297 ? 12.990 13.576 12.071 1.00 93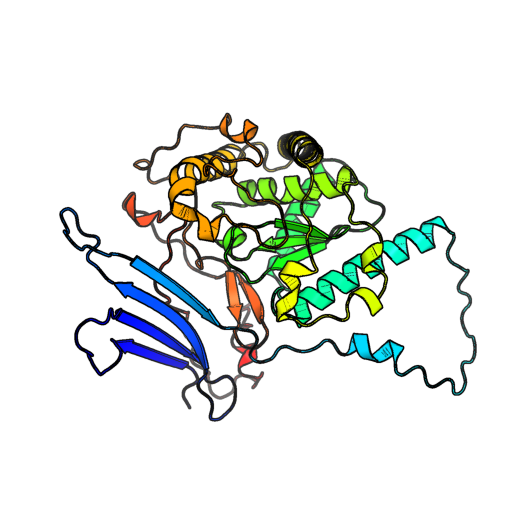.31 297 VAL A CA 1
ATOM 2349 C C . VAL A 1 297 ? 14.100 12.995 11.193 1.00 93.31 297 VAL A C 1
ATOM 2351 O O . VAL A 1 297 ? 13.949 12.794 9.984 1.00 93.31 297 VAL A O 1
ATOM 2354 N N . GLY A 1 298 ? 15.233 12.677 11.819 1.00 88.75 298 GLY A N 1
ATOM 2355 C CA . GLY A 1 298 ? 16.320 11.959 11.165 1.00 88.75 298 GLY A CA 1
ATOM 2356 C C . GLY A 1 298 ? 17.180 12.811 10.224 1.00 88.75 298 GLY A C 1
ATOM 2357 O O . GLY A 1 298 ? 16.997 14.024 10.117 1.00 88.75 298 GLY A O 1
ATOM 2358 N N . PRO A 1 299 ? 18.148 12.179 9.541 1.00 93.25 299 PRO A N 1
ATOM 2359 C CA . PRO A 1 299 ? 19.098 12.878 8.684 1.00 93.25 299 PRO A CA 1
ATOM 2360 C C . PRO A 1 299 ? 18.440 13.415 7.405 1.00 93.25 299 PRO A C 1
ATOM 2362 O O . PRO A 1 299 ? 17.321 13.038 7.044 1.00 93.25 299 PRO A O 1
ATOM 2365 N N . ALA A 1 300 ? 19.157 14.286 6.695 1.00 95.62 300 ALA A N 1
ATOM 2366 C CA . ALA A 1 300 ? 18.810 14.645 5.325 1.00 95.62 300 ALA A CA 1
ATOM 2367 C C . ALA A 1 300 ? 18.910 13.422 4.393 1.00 95.62 300 ALA A C 1
ATOM 2369 O O . ALA A 1 300 ? 19.636 12.461 4.675 1.00 95.62 300 ALA A O 1
ATOM 2370 N N . LEU A 1 301 ? 18.170 13.477 3.286 1.00 95.88 301 LEU A N 1
ATOM 2371 C CA . LEU A 1 301 ? 18.282 12.498 2.212 1.00 95.88 301 LEU A CA 1
ATOM 2372 C C . LEU A 1 301 ? 19.629 12.688 1.496 1.00 95.88 301 LEU A C 1
ATOM 2374 O O . LEU A 1 301 ? 19.943 13.788 1.046 1.00 95.88 301 LEU A O 1
ATOM 2378 N N . ASP A 1 302 ? 20.408 11.619 1.404 1.00 95.88 302 ASP A N 1
ATOM 2379 C CA . ASP A 1 302 ? 21.695 11.538 0.723 1.00 95.88 302 ASP A CA 1
ATOM 2380 C C . ASP A 1 302 ? 21.678 10.340 -0.247 1.00 95.88 302 ASP A C 1
ATOM 2382 O O . ASP A 1 302 ? 21.870 9.185 0.161 1.00 95.88 302 ASP A O 1
ATOM 2386 N N . PRO A 1 303 ? 21.471 10.593 -1.552 1.00 90.88 303 PRO A N 1
ATOM 2387 C CA . PRO A 1 303 ? 21.454 9.545 -2.567 1.00 90.88 303 PRO A CA 1
ATOM 2388 C C . PRO A 1 303 ? 22.755 8.733 -2.630 1.00 90.88 303 PRO A C 1
ATOM 2390 O O . PRO A 1 303 ? 22.703 7.535 -2.920 1.00 90.88 303 PRO A O 1
ATOM 2393 N N . ASN A 1 304 ? 23.901 9.340 -2.300 1.00 93.38 304 ASN A N 1
ATOM 2394 C CA . ASN A 1 304 ? 25.224 8.719 -2.408 1.00 93.38 304 ASN A CA 1
ATOM 2395 C C . ASN A 1 304 ? 25.556 7.812 -1.218 1.00 93.38 304 ASN A C 1
ATOM 2397 O O . ASN A 1 304 ? 26.415 6.935 -1.323 1.00 93.38 304 ASN A O 1
ATOM 2401 N N . LYS A 1 305 ? 24.863 7.981 -0.090 1.00 95.44 305 LYS A N 1
ATOM 2402 C CA . LYS A 1 305 ? 25.057 7.166 1.108 1.00 95.44 305 LYS A CA 1
ATOM 2403 C C . LYS A 1 305 ? 24.417 5.784 0.941 1.00 95.44 305 LYS A C 1
ATOM 2405 O O . LYS A 1 305 ? 23.208 5.646 1.093 1.00 95.44 305 LYS A O 1
ATOM 2410 N N . LEU A 1 306 ? 25.195 4.757 0.591 1.00 93.81 306 LEU A N 1
ATOM 2411 C CA . LEU A 1 306 ? 24.673 3.439 0.174 1.00 93.81 306 LEU A CA 1
ATOM 2412 C C . LEU A 1 306 ? 23.807 2.726 1.227 1.00 93.81 306 LEU A C 1
ATOM 2414 O O . LEU A 1 306 ? 22.831 2.077 0.865 1.00 93.81 306 LEU A O 1
ATOM 2418 N N . ASP A 1 307 ? 24.114 2.890 2.514 1.00 92.19 307 ASP A N 1
ATOM 2419 C CA . ASP A 1 307 ? 23.346 2.346 3.643 1.00 92.19 307 ASP A CA 1
ATOM 2420 C C . ASP A 1 307 ? 22.043 3.118 3.924 1.00 92.19 307 ASP A C 1
ATOM 2422 O O . ASP A 1 307 ? 21.213 2.672 4.716 1.00 92.19 307 ASP A O 1
ATOM 2426 N N . GLN A 1 308 ? 21.824 4.262 3.266 1.00 94.62 308 GLN A N 1
ATOM 2427 C CA . GLN A 1 308 ? 20.573 5.007 3.348 1.00 94.62 308 GLN A CA 1
ATOM 2428 C C . GLN A 1 308 ? 19.593 4.542 2.260 1.00 94.62 308 GLN A C 1
ATOM 2430 O O . GLN A 1 308 ? 19.584 5.056 1.136 1.00 94.62 308 GLN A O 1
ATOM 2435 N N . ILE A 1 309 ? 18.756 3.567 2.616 1.00 94.62 309 ILE A N 1
ATOM 2436 C CA . ILE A 1 309 ? 17.675 3.043 1.774 1.00 94.62 309 ILE A CA 1
ATOM 2437 C C . ILE A 1 309 ? 16.365 3.716 2.196 1.00 94.62 309 ILE A C 1
ATOM 2439 O O . ILE A 1 309 ? 15.761 3.338 3.198 1.00 94.62 309 ILE A O 1
ATOM 2443 N N . ALA A 1 310 ? 15.954 4.746 1.458 1.00 96.44 310 ALA A N 1
ATOM 2444 C CA . ALA A 1 310 ? 14.758 5.527 1.778 1.00 96.44 310 ALA A CA 1
ATOM 2445 C C . ALA A 1 310 ? 13.460 4.871 1.280 1.00 96.44 310 ALA A C 1
ATOM 2447 O O . ALA A 1 310 ? 12.451 4.893 1.975 1.00 96.44 310 ALA A O 1
ATOM 2448 N N . ALA A 1 311 ? 13.495 4.263 0.097 1.00 96.06 311 ALA A N 1
ATOM 2449 C CA . ALA A 1 311 ? 12.386 3.530 -0.498 1.00 96.06 311 ALA A CA 1
ATOM 2450 C C . ALA A 1 311 ? 12.927 2.380 -1.353 1.00 96.06 311 ALA A C 1
ATOM 2452 O O . ALA A 1 311 ? 14.102 2.371 -1.726 1.00 96.06 311 ALA A O 1
ATOM 2453 N N . LEU A 1 312 ? 12.063 1.416 -1.647 1.00 95.38 312 LEU A N 1
ATOM 2454 C CA . LEU A 1 312 ? 12.374 0.225 -2.430 1.00 95.38 312 LEU A CA 1
ATOM 2455 C C . LEU A 1 312 ? 11.702 0.254 -3.811 1.00 95.38 312 LEU A C 1
ATOM 2457 O O . LEU A 1 312 ? 10.768 1.035 -4.022 1.00 95.38 312 LEU A O 1
ATOM 2461 N N . PRO A 1 313 ? 12.157 -0.594 -4.751 1.00 94.31 313 PRO A N 1
ATOM 2462 C CA . PRO A 1 313 ? 11.492 -0.771 -6.035 1.00 94.31 313 PRO A CA 1
ATOM 2463 C C . PRO A 1 313 ? 10.137 -1.479 -5.901 1.00 94.31 313 PRO A C 1
ATOM 2465 O O . PRO A 1 313 ? 9.907 -2.297 -5.005 1.00 94.31 313 PRO A O 1
ATOM 2468 N N . LEU A 1 314 ? 9.253 -1.218 -6.861 1.00 92.69 314 LEU A N 1
ATOM 2469 C CA . LEU A 1 314 ? 7.940 -1.851 -6.964 1.00 92.69 314 LEU A CA 1
ATOM 2470 C C . LEU A 1 314 ? 8.049 -3.339 -7.328 1.00 92.69 314 LEU A C 1
ATOM 2472 O O . LEU A 1 314 ? 8.871 -3.756 -8.149 1.00 92.69 314 LEU A O 1
ATOM 2476 N N . GLY A 1 315 ? 7.154 -4.152 -6.759 1.00 84.56 315 GLY A N 1
ATOM 2477 C CA . GLY A 1 315 ? 7.043 -5.578 -7.066 1.00 84.56 315 GLY A CA 1
ATOM 2478 C C . GLY A 1 315 ? 8.110 -6.473 -6.435 1.00 84.56 315 GLY A C 1
ATOM 2479 O O . GLY A 1 315 ? 8.175 -7.648 -6.800 1.00 84.56 315 GLY A O 1
ATOM 2480 N N . GLY A 1 316 ? 8.934 -5.933 -5.531 1.00 82.81 316 GLY A N 1
ATOM 2481 C CA . GLY A 1 316 ? 10.041 -6.646 -4.895 1.00 82.81 316 GLY A CA 1
ATOM 2482 C C . GLY A 1 316 ? 9.681 -7.426 -3.628 1.00 82.81 316 GLY A C 1
ATOM 2483 O O . GLY A 1 316 ? 10.477 -8.267 -3.210 1.00 82.81 316 GLY A O 1
ATOM 2484 N N . ARG A 1 317 ? 8.511 -7.193 -3.012 1.00 88.19 317 ARG A N 1
ATOM 2485 C CA . ARG A 1 317 ? 8.164 -7.807 -1.717 1.00 88.19 317 ARG A CA 1
ATOM 2486 C C . ARG A 1 317 ? 6.911 -8.640 -1.734 1.00 88.19 317 ARG A C 1
ATOM 2488 O O . ARG A 1 317 ? 6.907 -9.691 -1.108 1.00 88.19 317 ARG A O 1
ATOM 2495 N N . VAL A 1 318 ? 5.862 -8.189 -2.407 1.00 92.06 318 VAL A N 1
ATOM 2496 C CA . VAL A 1 318 ? 4.577 -8.880 -2.405 1.00 92.06 318 VAL A CA 1
ATOM 2497 C C . VAL A 1 318 ? 4.362 -9.553 -3.749 1.00 92.06 318 VAL A C 1
ATOM 2499 O O . VAL A 1 318 ? 4.196 -8.906 -4.789 1.00 92.06 318 VAL A O 1
ATOM 2502 N N . LYS A 1 319 ? 4.344 -10.884 -3.725 1.00 91.56 319 LYS A N 1
ATOM 2503 C CA . LYS A 1 319 ? 4.011 -11.708 -4.880 1.00 91.56 319 LYS A CA 1
ATOM 2504 C C . LYS A 1 319 ? 2.508 -11.938 -4.918 1.00 91.56 319 LYS A C 1
ATOM 2506 O O . LYS A 1 319 ? 1.924 -12.369 -3.934 1.00 91.56 319 LYS A O 1
ATOM 2511 N N . LEU A 1 320 ? 1.923 -11.676 -6.082 1.00 91.81 320 LEU A N 1
ATOM 2512 C CA . LEU A 1 320 ? 0.524 -11.942 -6.397 1.00 91.81 320 LEU A CA 1
ATOM 2513 C C . LEU A 1 320 ? 0.418 -13.216 -7.238 1.00 91.81 320 LEU A C 1
ATOM 2515 O O . LEU A 1 320 ? 1.092 -13.337 -8.272 1.00 91.81 320 LEU A O 1
ATOM 2519 N N . ASN A 1 321 ? -0.423 -14.147 -6.797 1.00 90.06 321 ASN A N 1
ATOM 2520 C CA . ASN A 1 321 ? -0.872 -15.265 -7.611 1.00 90.06 321 ASN A CA 1
ATOM 2521 C C . ASN A 1 321 ? -1.959 -14.786 -8.578 1.00 90.06 321 ASN A C 1
ATOM 2523 O O . ASN A 1 321 ? -2.983 -14.276 -8.151 1.00 90.06 321 ASN A O 1
ATOM 2527 N N . ALA A 1 322 ? -1.738 -14.960 -9.879 1.00 90.31 322 ALA A N 1
ATOM 2528 C CA . ALA A 1 322 ? -2.688 -14.525 -10.900 1.00 90.31 322 ALA A CA 1
ATOM 2529 C C . ALA A 1 322 ? -3.974 -15.374 -10.950 1.00 90.31 322 ALA A C 1
ATOM 2531 O O . ALA A 1 322 ? -4.956 -14.942 -11.547 1.00 90.31 322 ALA A O 1
ATOM 2532 N N . TRP A 1 323 ? -3.955 -16.592 -10.391 1.00 89.06 323 TRP A N 1
ATOM 2533 C CA . TRP A 1 323 ? -5.110 -17.491 -10.401 1.00 89.06 323 TRP A CA 1
ATOM 2534 C C . TRP A 1 323 ? -6.104 -17.156 -9.290 1.00 89.06 323 TRP A C 1
ATOM 2536 O O . TRP A 1 323 ? -7.234 -16.794 -9.581 1.00 89.06 323 TRP A O 1
ATOM 2546 N N . ASP A 1 324 ? -5.668 -17.278 -8.032 1.00 89.00 324 ASP A N 1
ATOM 2547 C CA . ASP A 1 324 ? -6.524 -17.171 -6.843 1.00 89.00 324 ASP A CA 1
ATOM 2548 C C . ASP A 1 324 ? -6.342 -15.862 -6.064 1.00 89.00 324 ASP A C 1
ATOM 2550 O O . ASP A 1 324 ? -6.802 -15.759 -4.928 1.00 89.00 324 ASP A O 1
ATOM 2554 N N . ASP A 1 325 ? -5.635 -14.892 -6.648 1.00 93.12 325 ASP A N 1
ATOM 2555 C CA . ASP A 1 325 ? -5.430 -13.535 -6.131 1.00 93.12 325 ASP A CA 1
ATOM 2556 C C . ASP A 1 325 ? -4.758 -13.435 -4.757 1.00 93.12 325 ASP A C 1
ATOM 2558 O O . ASP A 1 325 ? -4.683 -12.363 -4.150 1.00 93.12 325 ASP A O 1
ATOM 2562 N N . LYS A 1 326 ? -4.205 -14.543 -4.257 1.00 93.62 326 LYS A N 1
ATOM 2563 C CA . LYS A 1 326 ? -3.480 -14.547 -2.990 1.00 93.62 326 LYS A CA 1
ATOM 2564 C C . LYS A 1 326 ? -2.176 -13.785 -3.098 1.00 93.62 326 LYS A C 1
ATOM 2566 O O . LYS A 1 326 ? -1.453 -13.861 -4.098 1.00 93.62 326 LYS A O 1
ATOM 2571 N N . VAL A 1 327 ? -1.850 -13.117 -1.999 1.00 95.00 327 VAL A N 1
ATOM 2572 C CA . VAL A 1 327 ? -0.589 -12.412 -1.821 1.00 95.00 327 VAL A CA 1
ATOM 2573 C C . VAL A 1 327 ? 0.287 -13.101 -0.783 1.00 95.00 327 VAL A C 1
ATOM 2575 O O . VAL A 1 327 ? -0.176 -13.513 0.279 1.00 95.00 327 VAL A O 1
ATOM 2578 N N . GLU A 1 328 ? 1.573 -13.204 -1.095 1.00 93.44 328 GLU A N 1
ATOM 2579 C CA . GLU A 1 328 ? 2.602 -13.755 -0.213 1.00 93.44 328 GLU A CA 1
ATOM 2580 C C . GLU A 1 328 ? 3.847 -12.866 -0.226 1.00 93.44 328 GLU A C 1
ATOM 2582 O O . GLU A 1 328 ? 4.110 -12.155 -1.204 1.00 93.44 328 GLU A O 1
ATOM 2587 N N . LEU A 1 329 ? 4.641 -12.914 0.845 1.00 90.62 329 LEU A N 1
ATOM 2588 C CA . LEU A 1 329 ? 5.934 -12.241 0.846 1.00 90.62 329 LEU A CA 1
ATOM 2589 C C . LEU A 1 329 ? 6.968 -13.029 0.039 1.00 90.62 329 LEU A C 1
ATOM 2591 O O . LEU A 1 329 ? 7.134 -14.243 0.177 1.00 90.62 329 LEU A O 1
ATOM 2595 N N . ILE A 1 330 ? 7.724 -12.307 -0.779 1.00 87.81 330 ILE A N 1
ATOM 2596 C CA . ILE A 1 330 ? 8.837 -12.844 -1.544 1.00 87.81 330 ILE A CA 1
ATOM 2597 C C . ILE A 1 330 ? 9.974 -13.185 -0.582 1.00 87.81 330 ILE A C 1
ATOM 2599 O O . ILE A 1 330 ? 10.531 -12.332 0.106 1.00 87.81 330 ILE A O 1
ATOM 2603 N N . LYS A 1 331 ? 10.372 -14.456 -0.594 1.00 80.44 331 LYS A N 1
ATOM 2604 C CA . LYS A 1 331 ? 11.556 -14.953 0.113 1.00 80.44 331 LYS A CA 1
ATOM 2605 C C . LYS A 1 331 ? 12.779 -14.794 -0.792 1.00 80.44 331 LYS A C 1
ATOM 2607 O O . LYS A 1 331 ? 13.178 -15.749 -1.461 1.00 80.44 331 LYS A O 1
ATOM 2612 N N . ALA A 1 332 ? 13.329 -13.583 -0.853 1.00 77.81 332 ALA A N 1
ATOM 2613 C CA . ALA A 1 332 ? 14.562 -13.274 -1.578 1.00 77.81 332 ALA A CA 1
ATOM 2614 C C . ALA A 1 332 ? 15.715 -13.003 -0.604 1.00 77.81 332 ALA A C 1
ATOM 2616 O O . ALA A 1 332 ? 15.531 -12.358 0.427 1.00 77.81 332 ALA A O 1
ATOM 2617 N N . ALA A 1 333 ? 16.908 -13.498 -0.937 1.00 79.75 333 ALA A N 1
ATOM 2618 C CA . ALA A 1 333 ? 18.111 -13.145 -0.195 1.00 79.75 333 ALA A CA 1
ATOM 2619 C C . ALA A 1 333 ? 18.463 -11.672 -0.472 1.00 79.75 333 ALA A C 1
ATOM 2621 O O . ALA A 1 333 ? 18.396 -11.253 -1.632 1.00 79.75 333 ALA A O 1
ATOM 2622 N N . PRO A 1 334 ? 18.836 -10.887 0.553 1.00 80.19 334 PRO A N 1
ATOM 2623 C CA . PRO A 1 334 ? 19.277 -9.518 0.342 1.00 80.19 334 PRO A CA 1
ATOM 2624 C C . PRO A 1 334 ? 20.539 -9.507 -0.527 1.00 80.19 334 PRO A C 1
ATOM 2626 O O . PRO A 1 334 ? 21.464 -10.293 -0.314 1.00 80.19 334 PRO A O 1
ATOM 2629 N N . VAL A 1 335 ? 20.566 -8.607 -1.506 1.00 85.56 335 VAL A N 1
ATOM 2630 C CA . VAL A 1 335 ? 21.718 -8.375 -2.383 1.00 85.56 335 VAL A CA 1
ATOM 2631 C C . VAL A 1 335 ? 22.408 -7.090 -1.935 1.00 85.56 335 VAL A C 1
ATOM 2633 O O . VAL A 1 335 ? 21.744 -6.128 -1.550 1.00 85.56 335 VAL A O 1
ATOM 2636 N N . ALA A 1 336 ? 23.741 -7.080 -1.949 1.00 88.94 336 ALA A N 1
ATOM 2637 C CA . ALA A 1 336 ? 24.513 -5.905 -1.564 1.00 88.94 336 ALA A CA 1
ATOM 2638 C C . ALA A 1 336 ? 24.297 -4.753 -2.559 1.00 88.94 336 ALA A C 1
ATOM 2640 O O . ALA A 1 336 ? 24.439 -4.936 -3.766 1.00 88.94 336 ALA A O 1
ATOM 2641 N N . ILE A 1 337 ? 23.999 -3.564 -2.032 1.00 91.31 337 ILE A N 1
ATOM 2642 C CA . ILE A 1 337 ? 23.945 -2.312 -2.793 1.00 91.31 337 ILE A CA 1
ATOM 2643 C C . ILE A 1 337 ? 25.383 -1.834 -2.989 1.00 91.31 337 ILE A C 1
ATOM 2645 O O . ILE A 1 337 ? 26.070 -1.498 -2.025 1.00 91.31 337 ILE A O 1
ATOM 2649 N N . THR A 1 338 ? 25.840 -1.826 -4.236 1.00 93.25 338 THR A N 1
ATOM 2650 C CA . THR A 1 338 ? 27.209 -1.441 -4.616 1.00 93.25 338 THR A CA 1
ATOM 2651 C C . THR A 1 338 ? 27.278 -0.037 -5.206 1.00 93.25 338 THR A C 1
ATOM 2653 O O . THR A 1 338 ? 28.347 0.570 -5.244 1.00 93.25 338 THR A O 1
ATOM 2656 N N . SER A 1 339 ? 26.134 0.503 -5.631 1.00 93.44 339 SER A N 1
ATOM 2657 C CA . SER A 1 339 ? 26.007 1.842 -6.192 1.00 93.44 339 SER A CA 1
ATOM 2658 C C . SER A 1 339 ? 24.703 2.518 -5.760 1.00 93.44 339 SER A C 1
ATOM 2660 O O . SER A 1 339 ? 23.730 1.856 -5.399 1.00 93.44 339 SER A O 1
ATOM 2662 N N . ALA A 1 340 ? 24.645 3.851 -5.841 1.00 91.31 340 ALA A N 1
ATOM 2663 C CA . ALA A 1 340 ? 23.411 4.598 -5.580 1.00 91.31 340 ALA A CA 1
ATOM 2664 C C . ALA A 1 340 ? 22.266 4.195 -6.532 1.00 91.31 340 ALA A C 1
ATOM 2666 O O . ALA A 1 340 ? 21.099 4.241 -6.143 1.00 91.31 340 ALA A O 1
ATOM 2667 N N . ARG A 1 341 ? 22.595 3.758 -7.758 1.00 89.88 341 ARG A N 1
ATOM 2668 C CA . ARG A 1 341 ? 21.622 3.303 -8.760 1.00 89.88 341 ARG A CA 1
ATOM 2669 C C . ARG A 1 341 ? 20.925 2.011 -8.337 1.00 89.88 341 ARG A C 1
ATOM 2671 O O . ARG A 1 341 ? 19.765 1.835 -8.683 1.00 89.88 341 ARG A O 1
ATOM 2678 N N . ASP A 1 342 ? 21.581 1.157 -7.551 1.00 92.19 342 ASP A N 1
ATOM 2679 C CA . ASP A 1 342 ? 21.021 -0.130 -7.113 1.00 92.19 342 ASP A CA 1
ATOM 2680 C C . ASP A 1 342 ? 19.836 0.048 -6.141 1.00 92.19 342 ASP A C 1
ATOM 2682 O O . ASP A 1 342 ? 19.079 -0.893 -5.915 1.00 92.19 342 ASP A O 1
ATOM 2686 N N . LYS A 1 343 ? 19.650 1.250 -5.569 1.00 93.00 343 LYS A N 1
ATOM 2687 C CA . LYS A 1 343 ? 18.555 1.555 -4.632 1.00 93.00 343 LYS A CA 1
ATOM 2688 C C . LYS A 1 343 ? 17.179 1.590 -5.300 1.00 93.00 343 LYS A C 1
ATOM 2690 O O . LYS A 1 343 ? 16.206 1.194 -4.668 1.00 93.00 343 LYS A O 1
ATOM 2695 N N . MET A 1 344 ? 17.106 2.067 -6.549 1.00 93.81 344 MET A N 1
ATOM 2696 C CA . MET A 1 344 ? 15.896 2.061 -7.390 1.00 93.81 344 MET A CA 1
ATOM 2697 C C . MET A 1 344 ? 14.596 2.502 -6.663 1.00 93.81 344 MET A C 1
ATOM 2699 O O . MET A 1 344 ? 13.599 1.774 -6.703 1.00 93.81 344 MET A O 1
ATOM 2703 N N . PRO A 1 345 ? 14.571 3.660 -5.967 1.00 94.69 345 PRO A N 1
ATOM 2704 C CA . PRO A 1 345 ? 13.416 4.059 -5.165 1.00 94.69 345 PRO A CA 1
ATOM 2705 C C . PRO A 1 345 ? 12.185 4.280 -6.052 1.00 94.69 345 PRO A C 1
ATOM 2707 O O . PRO A 1 345 ? 12.221 5.098 -6.972 1.00 94.69 345 PRO A O 1
ATOM 2710 N N . PHE A 1 346 ? 11.100 3.552 -5.768 1.00 94.62 346 PHE A N 1
ATOM 2711 C CA . PHE A 1 346 ? 9.841 3.572 -6.530 1.00 94.62 346 PHE A CA 1
ATOM 2712 C C . PHE A 1 346 ? 9.952 3.139 -8.001 1.00 94.62 346 PHE A C 1
ATOM 2714 O O . PHE A 1 346 ? 8.982 3.253 -8.751 1.00 94.62 346 PHE A O 1
ATOM 2721 N N . GLU A 1 347 ? 11.104 2.628 -8.438 1.00 93.00 347 GLU A N 1
ATOM 2722 C CA . GLU A 1 347 ? 11.278 2.182 -9.817 1.00 93.00 347 GLU A CA 1
ATOM 2723 C C . GLU A 1 347 ? 10.663 0.796 -10.035 1.00 93.00 347 GLU A C 1
ATOM 2725 O O . GLU A 1 347 ? 10.520 -0.017 -9.119 1.00 93.00 347 GLU A O 1
ATOM 2730 N N . VAL A 1 348 ? 10.326 0.508 -11.289 1.00 92.00 348 VAL A N 1
ATOM 2731 C CA . VAL A 1 348 ? 9.913 -0.824 -11.729 1.00 92.00 348 VAL A CA 1
ATOM 2732 C C . VAL A 1 348 ? 11.117 -1.622 -12.230 1.00 92.00 348 VAL A C 1
ATOM 2734 O O . VAL A 1 348 ? 12.046 -1.073 -12.822 1.00 92.00 348 VAL A O 1
ATOM 2737 N N . THR A 1 349 ? 11.091 -2.936 -12.017 1.00 91.12 349 THR A N 1
ATOM 2738 C CA . THR A 1 349 ? 12.189 -3.854 -12.365 1.00 91.12 349 THR A CA 1
ATOM 2739 C C . THR A 1 349 ? 11.717 -5.004 -13.269 1.00 91.12 349 THR A C 1
ATOM 2741 O O . THR A 1 349 ? 10.520 -5.289 -13.341 1.00 91.12 349 THR A O 1
ATOM 2744 N N . PRO A 1 350 ? 12.611 -5.698 -13.985 1.00 90.88 350 PRO A N 1
ATOM 2745 C CA . PRO A 1 350 ? 12.230 -6.897 -14.727 1.00 90.88 350 PRO A CA 1
ATOM 2746 C C . PRO A 1 350 ? 11.741 -8.039 -13.822 1.00 90.88 350 PRO A C 1
ATOM 2748 O O . PRO A 1 350 ? 12.164 -8.179 -12.674 1.00 90.88 350 PRO A O 1
ATOM 2751 N N . PHE A 1 351 ? 10.892 -8.918 -14.362 1.00 88.81 351 PHE A N 1
ATOM 27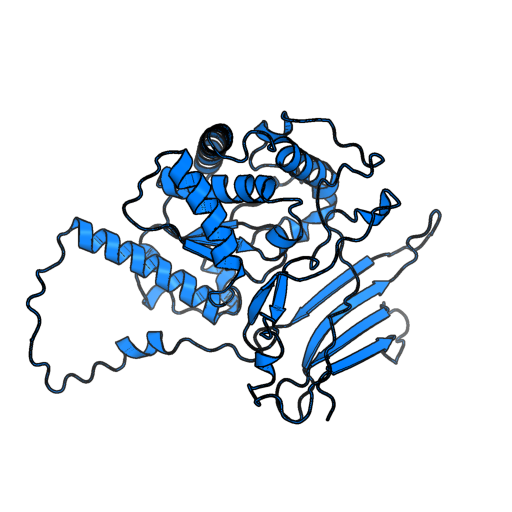52 C CA . PHE A 1 351 ? 10.379 -10.077 -13.631 1.00 88.81 351 PHE A CA 1
ATOM 2753 C C . PHE A 1 351 ? 11.273 -11.310 -13.775 1.00 88.81 351 PHE A C 1
ATOM 2755 O O . PHE A 1 351 ? 11.488 -11.810 -14.876 1.00 88.81 351 PHE A O 1
ATOM 2762 N N . PHE A 1 352 ? 11.695 -11.865 -12.637 1.00 86.31 352 PHE A N 1
ATOM 2763 C CA . PHE A 1 352 ? 12.409 -13.141 -12.553 1.00 86.31 352 PHE A CA 1
ATOM 2764 C C . PHE A 1 352 ? 11.824 -14.013 -11.427 1.00 86.31 352 PHE A C 1
ATOM 2766 O O . PHE A 1 352 ? 12.422 -14.130 -10.355 1.00 86.31 352 PHE A O 1
ATOM 2773 N N . PRO A 1 353 ? 10.624 -14.599 -11.616 1.00 82.00 353 PRO A N 1
ATOM 2774 C CA . PRO A 1 353 ? 10.002 -15.441 -10.601 1.00 82.00 353 PRO A CA 1
ATOM 2775 C C . PRO A 1 353 ? 10.857 -16.681 -10.306 1.00 82.00 353 PRO A C 1
ATOM 2777 O O . PRO A 1 353 ? 11.433 -17.295 -11.205 1.00 82.00 353 PRO A O 1
ATOM 2780 N N . ARG A 1 354 ? 10.906 -17.089 -9.033 1.00 80.94 354 ARG A N 1
ATOM 2781 C CA . ARG A 1 354 ? 11.593 -18.318 -8.615 1.00 80.94 354 ARG A CA 1
ATOM 2782 C C . ARG A 1 354 ? 10.901 -19.537 -9.228 1.00 80.94 354 ARG A C 1
ATOM 2784 O O . ARG A 1 354 ? 9.738 -19.797 -8.931 1.00 80.94 354 ARG A O 1
ATOM 2791 N N . LEU A 1 355 ? 11.638 -20.306 -10.026 1.00 82.00 355 LEU A N 1
ATOM 2792 C CA . LEU A 1 355 ? 11.149 -21.543 -10.635 1.00 82.00 355 LEU A CA 1
ATOM 2793 C C . LEU A 1 355 ? 11.590 -22.753 -9.812 1.00 82.00 355 LEU A C 1
ATOM 2795 O O . LEU A 1 355 ? 12.762 -22.881 -9.455 1.00 82.00 355 LEU A O 1
ATOM 2799 N N . THR A 1 356 ? 10.661 -23.663 -9.545 1.00 76.75 356 THR A N 1
ATOM 2800 C CA . THR A 1 356 ? 10.930 -24.949 -8.896 1.00 76.75 356 THR A CA 1
ATOM 2801 C C . THR A 1 356 ? 10.459 -26.083 -9.797 1.00 76.75 356 THR A C 1
ATOM 2803 O O . THR A 1 356 ? 9.459 -25.969 -10.507 1.00 76.75 356 THR A O 1
ATOM 2806 N N . ARG A 1 357 ? 11.212 -27.189 -9.819 1.00 77.75 357 ARG A N 1
ATOM 2807 C CA . ARG A 1 357 ? 10.784 -28.396 -10.533 1.00 77.75 357 ARG A CA 1
ATOM 2808 C C . ARG A 1 357 ? 9.735 -29.115 -9.698 1.00 77.75 357 ARG A C 1
ATOM 2810 O O . ARG A 1 357 ? 9.945 -29.334 -8.509 1.00 77.75 357 ARG A O 1
ATOM 2817 N N . ILE A 1 358 ? 8.653 -29.531 -10.342 1.00 71.88 358 ILE A N 1
ATOM 2818 C CA . ILE A 1 358 ? 7.692 -30.453 -9.740 1.00 71.88 358 ILE A CA 1
ATOM 2819 C C . ILE A 1 358 ? 8.316 -31.850 -9.803 1.00 71.88 358 ILE A C 1
ATOM 2821 O O . ILE A 1 358 ? 8.636 -32.334 -10.889 1.00 71.88 358 ILE A O 1
ATOM 2825 N N . THR A 1 359 ? 8.552 -32.478 -8.651 1.00 59.97 359 THR A N 1
ATOM 2826 C CA . THR A 1 359 ? 9.025 -33.865 -8.579 1.00 59.97 359 THR A CA 1
ATOM 2827 C C . THR A 1 359 ? 7.838 -34.820 -8.680 1.00 59.97 359 THR A C 1
ATOM 2829 O O . THR A 1 359 ? 6.845 -34.678 -7.966 1.00 59.97 359 THR A O 1
ATOM 2832 N N . SER A 1 360 ? 7.933 -35.805 -9.574 1.00 47.38 360 SER A N 1
ATOM 2833 C CA . SER A 1 360 ? 6.926 -36.857 -9.731 1.00 47.38 360 SER A CA 1
ATOM 2834 C C . SER A 1 360 ? 6.796 -37.649 -8.424 1.00 47.38 360 SER A C 1
ATOM 2836 O O . SER A 1 360 ? 7.713 -38.380 -8.059 1.00 47.38 360 SER A O 1
ATOM 2838 N N . GLY A 1 361 ? 5.690 -37.459 -7.698 1.00 50.12 361 GLY A N 1
ATOM 2839 C CA . GLY A 1 361 ? 5.423 -38.085 -6.393 1.00 50.12 361 GLY A CA 1
ATOM 2840 C C . GLY A 1 361 ? 5.129 -37.100 -5.255 1.00 50.12 361 GLY A C 1
ATOM 2841 O O . GLY A 1 361 ? 4.677 -37.521 -4.193 1.00 50.12 361 GLY A O 1
ATOM 2842 N N . GLY A 1 362 ? 5.333 -35.794 -5.461 1.00 40.69 362 GLY A N 1
ATOM 2843 C CA . GLY A 1 362 ? 4.777 -34.775 -4.570 1.00 40.69 362 GLY A CA 1
ATOM 2844 C C . GLY A 1 362 ? 3.263 -34.707 -4.749 1.00 40.69 362 GLY A C 1
ATOM 2845 O O . GLY A 1 362 ? 2.797 -34.612 -5.883 1.00 40.69 362 GLY A O 1
ATOM 2846 N N . ASN A 1 363 ? 2.515 -34.791 -3.644 1.00 35.12 363 ASN A N 1
ATOM 2847 C CA . ASN A 1 363 ? 1.055 -34.708 -3.611 1.00 35.12 363 ASN A CA 1
ATOM 2848 C C . ASN A 1 363 ? 0.564 -33.629 -4.588 1.00 35.12 363 ASN A C 1
ATOM 2850 O O . ASN A 1 363 ? 0.957 -32.466 -4.471 1.00 35.12 363 ASN A O 1
ATOM 2854 N N . THR A 1 364 ? -0.266 -34.024 -5.553 1.00 40.81 364 THR A N 1
ATOM 2855 C CA . THR A 1 364 ? -0.935 -33.130 -6.499 1.00 40.81 364 THR A CA 1
ATOM 2856 C C . THR A 1 364 ? -1.966 -32.298 -5.746 1.00 40.81 364 THR A C 1
ATOM 2858 O O . THR A 1 364 ? -3.170 -32.512 -5.849 1.00 40.81 364 THR A O 1
ATOM 2861 N N . GLY A 1 365 ? -1.498 -31.334 -4.962 1.00 38.09 365 GLY A N 1
ATOM 2862 C CA . GLY A 1 365 ? -2.253 -30.109 -4.837 1.00 38.09 365 GLY A CA 1
ATOM 2863 C C . GLY A 1 365 ? -2.276 -29.478 -6.226 1.00 38.09 365 GLY A C 1
ATOM 2864 O O . GLY A 1 365 ? -1.251 -29.488 -6.913 1.00 38.09 365 GLY A O 1
ATOM 2865 N N . ASN A 1 366 ? -3.438 -28.983 -6.651 1.00 36.91 366 ASN A N 1
ATOM 2866 C CA . ASN A 1 366 ? -3.614 -28.167 -7.854 1.00 36.91 366 ASN A CA 1
ATOM 2867 C C . ASN A 1 366 ? -2.399 -27.248 -8.103 1.00 36.91 366 ASN A C 1
ATOM 2869 O O . ASN A 1 366 ? -1.734 -26.864 -7.135 1.00 36.91 366 ASN A O 1
ATOM 2873 N N . PRO A 1 367 ? -2.111 -26.819 -9.347 1.00 42.28 367 PRO A N 1
ATOM 2874 C CA . PRO A 1 367 ? -1.012 -25.888 -9.654 1.00 42.28 367 PRO A CA 1
ATOM 2875 C C . PRO A 1 367 ? -0.961 -24.627 -8.755 1.00 42.28 367 PRO A C 1
ATOM 2877 O O . PRO A 1 367 ? 0.088 -24.000 -8.634 1.00 42.28 367 PRO A O 1
ATOM 2880 N N . THR A 1 368 ? -2.042 -24.327 -8.028 1.00 43.34 368 THR A N 1
ATOM 2881 C CA . THR A 1 368 ? -2.155 -23.386 -6.900 1.00 43.34 368 THR A CA 1
ATOM 2882 C C . THR A 1 368 ? -1.342 -23.714 -5.631 1.00 43.34 368 THR A C 1
ATOM 2884 O O . THR A 1 368 ? -1.216 -22.861 -4.759 1.00 43.34 368 THR A O 1
ATOM 2887 N N . THR A 1 369 ? -0.757 -24.906 -5.488 1.00 35.03 369 THR A N 1
ATOM 2888 C CA . THR A 1 369 ? -0.118 -25.371 -4.232 1.00 35.03 369 THR A CA 1
ATOM 2889 C C . THR A 1 369 ? 1.409 -25.384 -4.296 1.00 35.03 369 THR A C 1
ATOM 2891 O O . THR A 1 369 ? 2.068 -25.481 -3.263 1.00 35.03 369 THR A O 1
ATOM 2894 N N . ALA A 1 370 ? 2.002 -25.201 -5.481 1.00 34.78 370 ALA A N 1
ATOM 2895 C CA . ALA A 1 370 ? 3.455 -25.070 -5.635 1.00 34.78 370 ALA A CA 1
ATOM 2896 C C . ALA A 1 370 ? 4.025 -23.774 -5.008 1.00 34.78 370 ALA A C 1
ATOM 2898 O O . ALA A 1 370 ? 5.242 -23.629 -4.909 1.00 34.78 370 ALA A O 1
ATOM 2899 N N . ALA A 1 371 ? 3.162 -22.859 -4.543 1.00 37.38 371 ALA A N 1
ATOM 2900 C CA . ALA A 1 371 ? 3.530 -21.707 -3.715 1.00 37.38 371 ALA A CA 1
ATOM 2901 C C . ALA A 1 371 ? 3.644 -22.035 -2.204 1.00 37.38 371 ALA A C 1
ATOM 2903 O O . ALA A 1 371 ? 4.252 -21.274 -1.463 1.00 37.38 371 ALA A O 1
ATOM 2904 N N . ASN A 1 372 ? 3.161 -23.197 -1.741 1.00 35.25 372 ASN A N 1
ATOM 2905 C CA . ASN A 1 372 ? 2.993 -23.511 -0.312 1.00 35.25 372 ASN A CA 1
ATOM 2906 C C . ASN A 1 372 ? 3.906 -24.628 0.235 1.00 35.25 372 ASN A C 1
ATOM 2908 O O . ASN A 1 372 ? 3.508 -25.373 1.129 1.00 35.25 372 ASN A O 1
ATOM 2912 N N . THR A 1 373 ? 5.152 -24.761 -0.225 1.00 28.95 373 THR A N 1
ATOM 2913 C CA . THR A 1 373 ? 6.127 -25.609 0.494 1.00 28.95 373 THR A CA 1
ATOM 2914 C C . THR A 1 373 ? 6.916 -24.796 1.517 1.00 28.95 373 THR A C 1
ATOM 2916 O O . THR A 1 373 ? 7.977 -24.248 1.221 1.00 28.95 373 THR A O 1
ATOM 2919 N N . VAL A 1 374 ? 6.389 -24.750 2.744 1.00 31.73 374 VAL A N 1
ATOM 2920 C CA . VAL A 1 374 ? 7.158 -24.487 3.967 1.00 31.73 374 VAL A CA 1
ATOM 2921 C C . VAL A 1 374 ? 8.002 -25.734 4.241 1.00 31.73 374 VAL A C 1
ATOM 2923 O O . VAL A 1 374 ? 7.457 -26.800 4.519 1.00 31.73 374 VAL A O 1
ATOM 2926 N N . GLN A 1 375 ? 9.326 -25.628 4.120 1.00 28.33 375 GLN A N 1
ATOM 2927 C CA . GLN A 1 375 ? 10.223 -26.634 4.690 1.00 28.33 375 GLN A CA 1
ATOM 2928 C C . GLN A 1 375 ? 10.328 -26.371 6.196 1.00 28.33 375 GLN A C 1
ATOM 2930 O O . GLN A 1 375 ? 10.573 -25.234 6.599 1.00 28.33 375 GLN A O 1
ATOM 2935 N N . LYS A 1 376 ? 10.056 -27.417 6.984 1.00 29.61 376 LYS A N 1
ATOM 2936 C CA . LYS A 1 376 ? 10.353 -27.482 8.419 1.00 29.61 376 LYS A CA 1
ATOM 2937 C C . LYS A 1 376 ? 11.846 -27.354 8.677 1.00 29.61 376 LYS A C 1
ATOM 2939 O O . LYS A 1 376 ? 12.615 -27.877 7.837 1.00 29.61 376 LYS A O 1
#

Secondary structure (DSSP, 8-state):
--SEEEEEE--S---TT----EEEEEEEEEETTEEEEEEEEEEES--STT---S--EEEEEE---TT----GGGGGGG----S-------PPPPPHHHHHHHHHHHHHHHHHHHHHHTTSBPPS-HHHHHHHHHHHHHHHHTT---SS--EEEEE---S--EEEETTEEEEEHHHHHH--SHHHHHHHHHHHHHHHHHT-PPPGGGS-GGGG-S-GGGHHHH---PPPHHHHHHHHHHHHHHHHHSTTTTTHHHHHHHHHHHHHHGGG-HHHH--SSS--SB-TTS-B-SSGGGGGSSPPP-TT-TT------BTSSEEEPTTT--EEE---PPPP--SGGGG-TT-B----PPP-PPPTTS----GGGTT-----

Radius of gyration: 23.1 Å; chains: 1; bounding box: 67×58×66 Å

pLDDT: mean 84.37, std 16.55, range [28.33, 98.62]

Sequence (376 aa):
EYNIVRLNGTYATRPKNSEFFHMDSWRLNLIPGYWLPAYIYSEEGDFSYGAKDTMAFKAQTRIWGYDLKKNEQGGELTQIRVDSVKDESTAADASPLQAERQWLQQAEDNVVERLQNAGLLAPEGEVDKILQTVVNNLQITNNIELPRPVRTRVMLTSPLETFSVGNTIIVSRGLIDVLPDEASLAMVLSHELSHIVLGHNLGSKFAFNDRMLFTDESTYQNFGFRHVPEEEIAADKKAMDMLKTSPYKQKLYTAALFLKELAVRGPQLSALLTAHLGNNFTDNKGGVARMPTLMNVGPALDPNKLDQIAALPLGGRVKLNAWDDKVELIKAAPVAITSARDKMPFEVTPFFPRLTRITSGGNTGNPTTAANTVQK

Foldseek 3Di:
DDFKDWDWAWDPDDDPPDDTWTKIWMWGPQDPPDTHTAKMKTWDADPDPPGPDPDTDIDIDGAAPQALPLDCVVCPVVPPPPDDDDPPDPDDDDDPVRVVVVLLVLLLVLLQSLCSSLLFWFDDDDVFVVLVVLVVLLCVLVVNDDPDAAGETETADQAQDWFDAQRYIYGYLNVVQKQPDSLLSSLVSQLRVLCNSVVVHDDSCSSDVVLSPDDSVCSLVSAAREDDLVSQVSSLVRSVVSSCSGPSNVVLQLNLLLLLVQQVCQQVCVVNQDDRHYDGCADPNSHGSHNNVSVVDHDHDDLFPQVNQNIAEGPQFWDADRYNRHIDGDPDDDDRRPGSVVSQRHHYDDDDDDDDDDDDPPPPDRVVCVVPDDDD